Protein AF-A0A947ZBM8-F1 (afdb_monomer_lite)

pLDDT: mean 90.26, std 12.08, range [34.41, 98.56]

Secondary structure (DSSP, 8-state):
---------------TTSS-EEPPP-BT-TT--EEEE-SSSEEEEEEEEPB-SSSSB-B-SSSB-EEEEEEEEHHHHHTT-EEEEEEEETTS--EEEEEEEEES-PPTTEEEEEEEE-SSS--TTS-HHHHHH--EEEEEEEE-TTS-EEEE-SS-SSTTPPEEE-TTTTT-B---TTTT--S-------TTTTS-EEEEEE-TTS-EEEES--BTTSEEEEEE-GGGG-SS--EETTEE-EEEEEEEEEETTTEEEEEESEEEEEETTEEEEEEEE--EEEE--TT--EEEEEEEEEEGGGTSEEEEESGGGS-EEEEPBPPPSEEEEEEEEEESS---TTSSPEE-TTEEEE-HHHHHH-SEEEEEEEEE-TTTTSS--TTHHHH--EEEEEEETT-PPEEEEPEEEEEETTEEEEEE-GGGG-TT-TT---SS--EEEE-TTS-EEEEEEEEEEEEETTEEESSSTT--EEEEEEEETT-HHHHTT--

Radius of gyration: 32.15 Å; chains: 1; bounding box: 61×93×80 Å

Foldseek 3Di:
DDDDDDDDDPPDDPPLCQWDWDDDQDDPDPPAQEAEDQPPQKAWFKKDFDPPVPPHTPAPVAAGKMKTKMKGFVVQVVQVKFKWKWKAKPVDPIITIWHWAFDDDHDPRITMTMTMDHRNHHHPPDDPVRQQPIKMWMWMWIQGPVRHIYTYCQPPPDPNDTDIQHVVVVRMDHGDCPRVPPPLPLPQPPLQVLAWEKEWEQDLVRDIDIDTAAAAQHKYKYWYDPNNPVPAFDDDPQATFKFKKKWKAFPPVRDIDMDTQKDADDDVNHGHSHMDGHIDMDGHHHPGFKMWMKMKMHGNVNPPDIDIDAPVPHTDIDTYDYFFPDKDPKWWDLDLPDLQAPPPTDRQAQEEECEPCSLVRGSYTKIKIWTAHPPQQQDDDPCNCRHKQKKKWKDKPSDDTDMDGWDFRDHDRSITMTIDGVSVVQLPHFLHHRPDDWDWDQDPVRFIKIKIKMWMWMAINSQIGDSDRSGTGIYIYIDGPPDPRNVVNPD

Sequence (491 aa):
MFSFVFFTACGGESSTDKYPIMPAPVIGGYSGNDISDHDCSIVLLDVGRRTNGMGGYIDDGHSYIWFGTLDVAQTALSGGGTPKIAFHSGLAGEWYEASCLPVEGARSGFQRCEFELGGYLPGPGMSGTALSRSIVELIPFIHLSNGDRLFDHNRNGGDFDNYLLTLDNNWSIASEPLICSLVETNPAFDAEEARPAAVLNFNGDYTTTVSGNLVEGGTVEINYVLDRLATCRGTHNGYPAWDLRAFARFLPGGEVVEGSVRDFVSNMGTPTTESFAVPVSFNVPAGARTMEVWFWNSTLGGAECQDWDSNNGDNYAFPVMSGPGWMGNYFLNISRASSVPCADGSSLGDSFDYGTWARQRAIAGNVCFEVWQEGITDQGNPDLWQILDVRVWYRFNGEDFQDEYVDFVDYKGNNARYAFNIAALDPFRPYNCPEMETEEVTYVSGEVFETAQMEFLFTVNGVMAGPESGTWFTGTFEDYADNTFRDTSCP

Structure (mmCIF, N/CA/C/O backbone):
data_AF-A0A947ZBM8-F1
#
_entry.id   AF-A0A947ZBM8-F1
#
loop_
_atom_site.group_PDB
_atom_site.id
_atom_site.type_symbol
_atom_site.label_atom_id
_atom_site.label_alt_id
_atom_site.label_comp_id
_atom_site.label_asym_id
_atom_site.label_entity_id
_atom_site.label_seq_id
_atom_site.pdbx_PDB_ins_code
_atom_site.Cartn_x
_atom_site.Cartn_y
_atom_site.Cartn_z
_atom_site.occupancy
_atom_site.B_iso_or_equiv
_atom_site.auth_seq_id
_atom_site.auth_comp_id
_atom_site.auth_asym_id
_atom_site.auth_atom_id
_atom_site.pdbx_PDB_model_num
ATOM 1 N N . MET A 1 1 ? -16.286 61.387 46.019 1.00 41.34 1 MET A N 1
ATOM 2 C CA . MET A 1 1 ? -15.047 61.519 45.229 1.00 41.34 1 MET A CA 1
ATOM 3 C C . MET A 1 1 ? -15.126 60.451 44.145 1.00 41.34 1 MET A C 1
ATOM 5 O O . MET A 1 1 ? -14.823 59.302 44.417 1.00 41.34 1 MET A O 1
ATOM 9 N N . PHE A 1 2 ? -15.721 60.784 42.997 1.00 34.41 2 PHE A N 1
ATOM 10 C CA . PHE A 1 2 ? -15.876 59.861 41.867 1.00 34.41 2 PHE A CA 1
ATOM 11 C C . PHE A 1 2 ? -14.692 60.085 40.929 1.00 34.41 2 PHE A C 1
ATOM 13 O O . PHE A 1 2 ? -14.540 61.182 40.397 1.00 34.41 2 PHE A O 1
ATOM 20 N N . SER A 1 3 ? -13.835 59.075 40.792 1.00 37.19 3 SER A N 1
ATOM 21 C CA . SER A 1 3 ? -12.713 59.102 39.857 1.00 37.19 3 SER A CA 1
ATOM 22 C C . SER A 1 3 ? -13.233 58.702 38.479 1.00 37.19 3 SER A C 1
ATOM 24 O O . SER A 1 3 ? -13.621 57.554 38.272 1.00 37.19 3 SER A O 1
ATOM 26 N N . PHE A 1 4 ? -13.293 59.662 37.560 1.00 36.25 4 PHE A N 1
ATOM 27 C CA . PHE A 1 4 ? -13.530 59.412 36.141 1.00 36.25 4 PHE A CA 1
ATOM 28 C C . PHE A 1 4 ? -12.210 58.964 35.506 1.00 36.25 4 PHE A C 1
ATOM 30 O O . PHE A 1 4 ? -11.254 59.737 35.459 1.00 36.25 4 PHE A O 1
ATOM 37 N N . VAL A 1 5 ? -12.155 57.722 35.026 1.00 47.03 5 VAL A N 1
ATOM 38 C CA . VAL A 1 5 ? -11.068 57.238 34.167 1.00 47.03 5 VAL A CA 1
ATOM 39 C C . VAL A 1 5 ? -11.420 57.633 32.735 1.00 47.03 5 VAL A C 1
ATOM 41 O O . VAL A 1 5 ? -12.366 57.105 32.155 1.00 47.03 5 VAL A O 1
ATOM 44 N N . PHE A 1 6 ? -10.689 58.597 32.179 1.00 37.47 6 PHE A N 1
ATOM 45 C CA . PHE A 1 6 ? -10.736 58.901 30.752 1.00 37.47 6 PHE A CA 1
ATOM 46 C C . PHE A 1 6 ? -9.937 57.830 30.003 1.00 37.47 6 PHE A C 1
ATOM 48 O O . PHE A 1 6 ? -8.718 57.764 30.137 1.00 37.47 6 PHE A O 1
ATOM 55 N N . PHE A 1 7 ? -10.618 57.001 29.211 1.00 38.28 7 PHE A N 1
ATOM 56 C CA . PHE A 1 7 ? -9.971 56.229 28.154 1.00 38.28 7 PHE A CA 1
ATOM 57 C C . PHE A 1 7 ? -9.709 57.170 26.975 1.00 38.28 7 PHE A C 1
ATOM 59 O O . PHE A 1 7 ? -10.623 57.538 26.238 1.00 38.28 7 PHE A O 1
ATOM 66 N N . THR A 1 8 ? -8.460 57.594 26.814 1.00 39.47 8 THR A N 1
ATOM 67 C CA . THR A 1 8 ? -7.974 58.208 25.578 1.00 39.47 8 THR A CA 1
ATOM 68 C C . THR A 1 8 ? -7.837 57.106 24.532 1.00 39.47 8 THR A C 1
ATOM 70 O O . THR A 1 8 ? -6.921 56.290 24.598 1.00 39.47 8 THR A O 1
ATOM 73 N N . ALA A 1 9 ? -8.764 57.061 23.576 1.00 36.91 9 ALA A N 1
ATOM 74 C CA . ALA A 1 9 ? -8.599 56.281 22.358 1.00 36.91 9 ALA A CA 1
ATOM 75 C C . ALA A 1 9 ? -7.496 56.943 21.518 1.00 36.91 9 ALA A C 1
ATOM 77 O O . ALA A 1 9 ? -7.713 57.991 20.909 1.00 36.91 9 ALA A O 1
ATOM 78 N N . CYS A 1 10 ? -6.292 56.371 21.532 1.00 44.59 10 CYS A N 1
ATOM 79 C CA . CYS A 1 10 ? -5.265 56.717 20.559 1.00 44.59 10 CYS A CA 1
ATOM 80 C C . CYS A 1 10 ? -5.756 56.248 19.186 1.00 44.59 10 CYS A C 1
ATOM 82 O O . CYS A 1 10 ? -5.842 55.047 18.941 1.00 44.59 10 CYS A O 1
ATOM 84 N N . GLY A 1 11 ? -6.089 57.189 18.301 1.00 45.16 11 GLY A N 1
ATOM 85 C CA . GLY A 1 11 ? -6.179 56.912 16.872 1.00 45.16 11 GLY A CA 1
ATOM 86 C C . GLY A 1 11 ? -4.781 56.576 16.372 1.00 45.16 11 GLY A C 1
ATOM 87 O O . GLY A 1 11 ? -4.009 57.480 16.066 1.00 45.16 11 GLY A O 1
ATOM 88 N N . GLY A 1 12 ? -4.431 55.291 16.387 1.00 44.59 12 GLY A N 1
ATOM 89 C CA . GLY A 1 12 ? -3.258 54.799 15.681 1.00 44.59 12 GLY A CA 1
ATOM 90 C C . GLY A 1 12 ? -3.506 54.976 14.191 1.00 44.59 12 GLY A C 1
ATOM 91 O O . GLY A 1 12 ? -4.523 54.509 13.682 1.00 44.59 12 GLY A O 1
ATOM 92 N N . GLU A 1 13 ? -2.616 55.694 13.511 1.00 46.44 13 GLU A N 1
ATOM 93 C CA . GLU A 1 13 ? -2.546 55.660 12.053 1.00 46.44 13 GLU A CA 1
ATOM 94 C C . GLU A 1 13 ? -2.487 54.186 11.631 1.00 46.44 13 GLU A C 1
ATOM 96 O O . GLU A 1 13 ? -1.644 53.436 12.127 1.00 46.44 13 GLU A O 1
ATOM 101 N N . SER A 1 14 ? -3.415 53.745 10.775 1.00 49.88 14 SER A N 1
ATOM 102 C CA . SER A 1 14 ? -3.356 52.410 10.183 1.00 49.88 14 SER A CA 1
ATOM 103 C C . SER A 1 14 ? -2.142 52.385 9.258 1.00 49.88 14 SER A C 1
ATOM 105 O O . SER A 1 14 ? -2.228 52.808 8.103 1.00 49.88 14 SER A O 1
ATOM 107 N N . SER A 1 15 ? -0.978 51.987 9.776 1.00 50.62 15 SER A N 1
ATOM 108 C CA . SER A 1 15 ? 0.199 51.849 8.932 1.00 50.62 15 SER A CA 1
ATOM 109 C C . SER A 1 15 ? -0.062 50.701 7.960 1.00 50.62 15 SER A C 1
ATOM 111 O O . SER A 1 15 ? -0.281 49.556 8.348 1.00 50.62 15 SER A O 1
ATOM 113 N N . THR A 1 16 ? -0.034 51.017 6.671 1.00 55.56 16 THR A N 1
ATOM 114 C CA . THR A 1 16 ? -0.055 50.054 5.562 1.00 55.56 16 THR A CA 1
ATOM 115 C C . THR A 1 16 ? 1.174 49.130 5.558 1.00 55.56 16 THR A C 1
ATOM 117 O O . THR A 1 16 ? 1.259 48.216 4.746 1.00 55.56 16 THR A O 1
ATOM 120 N N . ASP A 1 17 ? 2.101 49.313 6.500 1.00 68.25 17 ASP A N 1
ATOM 121 C CA . ASP A 1 17 ? 3.366 48.582 6.626 1.00 68.25 17 ASP A CA 1
ATOM 122 C C . ASP A 1 17 ? 3.267 47.346 7.546 1.00 68.25 17 ASP A C 1
ATOM 124 O O . ASP A 1 17 ? 4.267 46.909 8.112 1.00 68.25 17 ASP A O 1
ATOM 128 N N . LYS A 1 18 ? 2.065 46.784 7.753 1.00 85.75 18 LYS A N 1
ATOM 129 C CA . LYS A 1 18 ? 1.869 45.613 8.637 1.00 85.75 18 LYS A CA 1
ATOM 130 C C . LYS A 1 18 ? 2.592 44.355 8.128 1.00 85.75 18 LYS A C 1
ATOM 132 O O . LYS A 1 18 ? 2.982 43.521 8.944 1.00 85.75 18 LYS A O 1
ATOM 137 N N . TYR A 1 19 ? 2.782 44.230 6.814 1.00 92.88 19 TYR A N 1
ATOM 138 C CA . TYR A 1 19 ? 3.334 43.037 6.173 1.00 92.88 19 TYR A CA 1
ATOM 139 C C . TYR A 1 19 ? 4.582 43.401 5.358 1.00 92.88 19 TYR A C 1
ATOM 141 O O . TYR A 1 19 ? 4.467 44.174 4.404 1.00 92.88 19 TYR A O 1
ATOM 149 N N . PRO A 1 20 ? 5.780 42.905 5.722 1.00 94.69 20 PRO A N 1
ATOM 150 C CA . PRO A 1 20 ? 6.985 43.184 4.956 1.00 94.69 20 PRO A CA 1
ATOM 151 C C . PRO A 1 20 ? 6.961 42.451 3.610 1.00 94.69 20 PRO A C 1
ATOM 153 O O . PRO A 1 20 ? 6.426 41.348 3.491 1.00 94.69 20 PRO A O 1
ATOM 156 N N . ILE A 1 21 ? 7.554 43.086 2.596 1.00 94.88 21 ILE A N 1
ATOM 157 C CA . ILE A 1 21 ? 7.744 42.494 1.268 1.00 94.88 21 ILE A CA 1
ATOM 158 C C . ILE A 1 21 ? 8.790 41.382 1.369 1.00 94.88 21 ILE A C 1
ATOM 160 O O . ILE A 1 21 ? 9.846 41.569 1.978 1.00 94.88 21 ILE A O 1
ATOM 164 N N . MET A 1 22 ? 8.524 40.259 0.711 1.00 94.06 22 MET A N 1
ATOM 165 C CA . MET A 1 22 ? 9.434 39.125 0.593 1.00 94.06 22 MET A CA 1
ATOM 166 C C . MET A 1 22 ? 9.697 38.776 -0.883 1.00 94.06 22 MET A C 1
ATOM 168 O O . MET A 1 22 ? 8.864 39.054 -1.750 1.00 94.06 22 MET A O 1
ATOM 172 N N . PRO A 1 23 ? 10.842 38.148 -1.208 1.00 92.69 23 PRO A N 1
ATOM 173 C CA . PRO A 1 23 ? 11.034 37.530 -2.514 1.00 92.69 23 PRO A CA 1
ATOM 174 C C . PRO A 1 23 ? 9.995 36.430 -2.748 1.00 92.69 23 PRO A C 1
ATOM 176 O O . PRO A 1 23 ? 9.663 35.689 -1.816 1.00 92.69 23 PRO A O 1
ATOM 179 N N . ALA A 1 24 ? 9.552 36.281 -3.999 1.00 89.94 24 ALA A N 1
ATOM 180 C CA . ALA A 1 24 ? 8.690 35.173 -4.403 1.00 89.94 24 ALA A CA 1
ATOM 181 C C . ALA A 1 24 ? 9.298 33.811 -3.996 1.00 89.94 24 ALA A C 1
ATOM 183 O O . ALA A 1 24 ? 10.527 33.706 -3.886 1.00 89.94 24 ALA A O 1
ATOM 184 N N . PRO A 1 25 ? 8.477 32.775 -3.763 1.00 87.62 25 PRO A N 1
ATOM 185 C CA . PRO A 1 25 ? 8.967 31.405 -3.630 1.00 87.62 25 PRO A CA 1
ATOM 186 C C . PRO A 1 25 ? 9.742 30.986 -4.893 1.00 87.62 25 PRO A C 1
ATOM 188 O O . PRO A 1 25 ? 9.265 31.179 -6.012 1.00 87.62 25 PRO A O 1
ATOM 191 N N . VAL A 1 26 ? 10.955 30.458 -4.729 1.00 86.75 26 VAL A N 1
ATOM 192 C CA . VAL A 1 26 ? 11.838 29.990 -5.811 1.00 86.75 26 VAL A CA 1
ATOM 193 C C . VAL A 1 26 ? 12.320 28.574 -5.496 1.00 86.75 26 VAL A C 1
ATOM 195 O O . VAL A 1 26 ? 13.497 28.341 -5.213 1.00 86.75 26 VAL A O 1
ATOM 198 N N . ILE A 1 27 ? 11.398 27.619 -5.554 1.00 80.56 27 ILE A N 1
ATOM 199 C CA . ILE A 1 27 ? 11.683 26.208 -5.275 1.00 80.56 27 ILE A CA 1
ATOM 200 C C . ILE A 1 27 ? 12.553 25.626 -6.401 1.00 80.56 27 ILE A C 1
ATOM 202 O O . ILE A 1 27 ? 12.300 25.845 -7.585 1.00 80.56 27 ILE A O 1
ATOM 206 N N . GLY A 1 28 ? 13.660 24.965 -6.047 1.00 69.38 28 GLY A N 1
ATOM 207 C CA . GLY A 1 28 ? 14.589 24.357 -7.016 1.00 69.38 28 GLY A CA 1
ATOM 208 C C . GLY A 1 28 ? 15.373 25.336 -7.913 1.00 69.38 28 GLY A C 1
ATOM 209 O O . GLY A 1 28 ? 16.000 24.918 -8.891 1.00 69.38 28 GLY A O 1
ATOM 210 N N . GLY A 1 29 ? 15.354 26.642 -7.623 1.00 70.81 29 GLY A N 1
ATOM 211 C CA . GLY A 1 29 ? 16.120 27.637 -8.377 1.00 70.81 29 GLY A CA 1
ATOM 212 C C . GLY A 1 29 ? 17.623 27.591 -8.083 1.00 70.81 29 GLY A C 1
ATOM 213 O O . GLY A 1 29 ? 18.046 27.360 -6.959 1.00 70.81 29 GLY A O 1
ATOM 214 N N . TYR A 1 30 ? 18.456 27.922 -9.077 1.00 57.69 30 TYR A N 1
ATOM 215 C CA . TYR A 1 30 ? 19.932 27.867 -8.988 1.00 57.69 30 TYR A CA 1
ATOM 216 C C . TYR A 1 30 ? 20.554 28.753 -7.882 1.00 57.69 30 TYR A C 1
ATOM 218 O O . TYR A 1 30 ? 21.746 28.652 -7.600 1.00 57.69 30 TYR A O 1
ATOM 226 N N . SER A 1 31 ? 19.775 29.664 -7.290 1.00 67.06 31 SER A N 1
ATOM 227 C CA . SER A 1 31 ? 20.218 30.612 -6.262 1.00 67.06 31 SER A CA 1
ATOM 228 C C . SER A 1 31 ? 19.389 30.584 -4.974 1.00 67.06 31 SER A C 1
ATOM 230 O O . SER A 1 31 ? 19.643 31.413 -4.104 1.00 67.06 31 SER A O 1
ATOM 232 N N . GLY A 1 32 ? 18.378 29.715 -4.874 1.00 67.12 32 GLY A N 1
ATOM 233 C CA . GLY A 1 32 ? 17.463 29.651 -3.734 1.00 67.12 32 GLY A CA 1
ATOM 234 C C . GLY A 1 32 ? 17.474 28.265 -3.103 1.00 67.12 32 GLY A C 1
ATOM 235 O O . GLY A 1 32 ? 17.440 27.268 -3.814 1.00 67.12 32 GLY A O 1
ATOM 236 N N . ASN A 1 33 ? 17.500 28.216 -1.774 1.00 85.56 33 ASN A N 1
ATOM 237 C CA . ASN A 1 33 ? 17.366 26.986 -0.994 1.00 85.56 33 ASN A CA 1
ATOM 238 C C . ASN A 1 33 ? 15.912 26.802 -0.523 1.00 85.56 33 ASN A C 1
ATOM 240 O O . ASN A 1 33 ? 15.664 26.393 0.609 1.00 85.56 33 ASN A O 1
ATOM 244 N N . ASP A 1 34 ? 14.944 27.190 -1.353 1.00 93.94 34 ASP A N 1
ATOM 245 C CA . ASP A 1 34 ? 13.541 26.946 -1.040 1.00 93.94 34 ASP A CA 1
ATOM 246 C C . ASP A 1 34 ? 13.214 25.483 -1.342 1.00 93.94 34 ASP A C 1
ATOM 248 O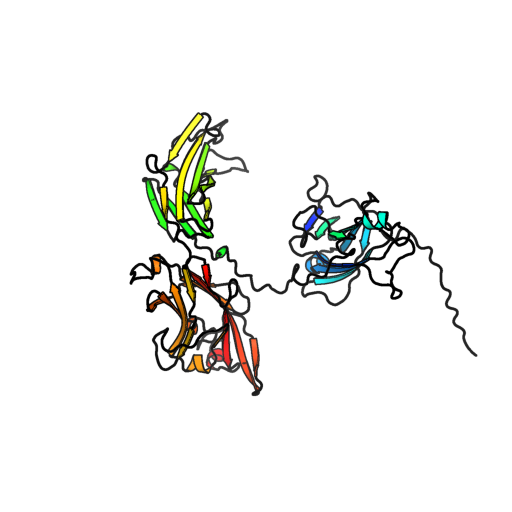 O . ASP A 1 34 ? 13.545 24.974 -2.418 1.00 93.94 34 ASP A O 1
ATOM 252 N N . ILE A 1 35 ? 12.569 24.822 -0.388 1.00 94.56 35 ILE A N 1
ATOM 253 C CA . ILE A 1 35 ? 12.267 23.390 -0.410 1.00 94.56 35 ILE A CA 1
ATOM 254 C C . ILE A 1 35 ? 10.758 23.208 -0.228 1.00 94.56 35 ILE A C 1
ATOM 256 O O . ILE A 1 35 ? 10.134 23.959 0.526 1.00 94.56 35 ILE A O 1
ATOM 260 N N . SER A 1 36 ? 10.185 22.208 -0.892 1.00 94.56 36 SER A N 1
ATOM 261 C CA . SER A 1 36 ? 8.802 21.777 -0.680 1.00 94.56 36 SER A CA 1
ATOM 262 C C . SER A 1 36 ? 8.718 20.773 0.469 1.00 94.56 36 SER A C 1
ATOM 264 O O . SER A 1 36 ? 9.464 19.798 0.510 1.00 94.56 36 SER A O 1
ATOM 266 N N . ASP A 1 37 ? 7.810 21.020 1.405 1.00 95.69 37 ASP A N 1
ATOM 267 C CA . ASP A 1 37 ? 7.461 20.136 2.510 1.00 95.69 37 ASP A CA 1
ATOM 268 C C . ASP A 1 37 ? 6.387 19.150 2.068 1.00 95.69 37 ASP A C 1
ATOM 270 O O . ASP A 1 37 ? 5.222 19.520 1.905 1.00 95.69 37 ASP A O 1
ATOM 274 N N . HIS A 1 38 ? 6.809 17.900 1.917 1.00 92.75 38 HIS A N 1
ATOM 275 C CA . HIS A 1 38 ? 5.936 16.730 1.787 1.00 92.75 38 HIS A CA 1
ATOM 276 C C . HIS A 1 38 ? 6.006 15.834 3.035 1.00 92.75 38 HIS A C 1
ATOM 278 O O . HIS A 1 38 ? 5.351 14.798 3.094 1.00 92.75 38 HIS A O 1
ATOM 284 N N . ASP A 1 39 ? 6.790 16.252 4.035 1.00 92.25 39 ASP A N 1
ATOM 285 C CA . ASP A 1 39 ? 7.075 15.511 5.266 1.00 92.25 39 ASP A CA 1
ATOM 286 C C . ASP A 1 39 ? 6.279 16.063 6.460 1.00 92.25 39 ASP A C 1
ATOM 288 O O . ASP A 1 39 ? 6.603 15.796 7.621 1.00 92.25 39 ASP A O 1
ATOM 292 N N . CYS A 1 40 ? 5.232 16.853 6.198 1.00 94.44 40 CYS A N 1
ATOM 293 C CA . CYS A 1 40 ? 4.334 17.378 7.220 1.00 94.44 40 CYS A CA 1
ATOM 294 C C . CYS A 1 40 ? 5.024 18.217 8.313 1.00 94.44 40 CYS A C 1
ATOM 296 O O . CYS A 1 40 ? 4.563 18.266 9.458 1.00 94.44 40 CYS A O 1
ATOM 298 N N . SER A 1 41 ? 6.111 18.916 7.981 1.00 95.56 41 SER A N 1
ATOM 299 C CA . SER A 1 41 ? 6.777 19.852 8.891 1.00 95.56 41 SER A CA 1
ATOM 300 C C . SER A 1 41 ? 5.935 21.105 9.157 1.00 95.56 41 SER A C 1
ATOM 302 O O . SER A 1 41 ? 5.986 21.663 10.259 1.00 95.56 41 SER A O 1
ATOM 304 N N . ILE A 1 42 ? 5.155 21.556 8.174 1.00 97.25 42 ILE A N 1
ATOM 305 C CA . ILE A 1 42 ? 4.203 22.664 8.278 1.00 97.25 42 ILE A CA 1
ATOM 306 C C . ILE A 1 42 ? 2.968 22.391 7.423 1.00 97.25 42 ILE A C 1
ATOM 308 O O . ILE A 1 42 ? 3.069 22.032 6.261 1.00 97.25 42 ILE A O 1
ATOM 312 N N . VAL A 1 43 ? 1.781 22.598 7.992 1.00 95.81 43 VAL A N 1
ATOM 313 C CA . VAL A 1 43 ? 0.530 22.175 7.358 1.00 95.81 43 VAL A CA 1
ATOM 314 C C . VAL A 1 43 ? -0.532 23.258 7.487 1.00 95.81 43 VAL A C 1
ATOM 316 O O . VAL A 1 43 ? -0.929 23.602 8.606 1.00 95.81 43 VAL A O 1
ATOM 319 N N . LEU A 1 44 ? -1.049 23.762 6.362 1.00 96.88 44 LEU A N 1
ATOM 320 C CA . LEU A 1 44 ? -2.253 24.591 6.356 1.00 96.88 44 LEU A CA 1
ATOM 321 C C . LEU A 1 44 ? -3.463 23.750 6.768 1.00 96.88 44 LEU A C 1
ATOM 323 O O . LEU A 1 44 ? -3.840 22.790 6.087 1.00 96.88 44 LEU A O 1
ATOM 327 N N . LEU A 1 45 ? -4.127 24.142 7.852 1.00 94.69 45 LEU A N 1
ATOM 328 C CA . LEU A 1 45 ? -5.371 23.502 8.262 1.00 94.69 45 LEU A CA 1
ATOM 329 C C . LEU A 1 45 ? -6.549 24.180 7.579 1.00 94.69 45 LEU A C 1
ATOM 331 O O . LEU A 1 45 ? -7.287 23.528 6.849 1.00 94.69 45 LEU A O 1
ATOM 335 N N . ASP A 1 46 ? -6.710 25.483 7.765 1.00 96.81 46 ASP A N 1
ATOM 336 C CA . ASP A 1 46 ? -7.807 26.239 7.174 1.00 96.81 46 ASP A CA 1
ATOM 337 C C . ASP A 1 46 ? -7.427 27.702 6.971 1.00 96.81 46 ASP A C 1
ATOM 339 O O . ASP A 1 46 ? -6.519 28.230 7.615 1.00 96.81 46 ASP A O 1
ATOM 343 N N . VAL A 1 47 ? -8.146 28.365 6.069 1.00 98.25 47 VAL A N 1
ATOM 344 C CA . VAL A 1 47 ? -8.120 29.821 5.936 1.00 98.25 47 VAL A CA 1
ATOM 345 C C . VAL A 1 47 ? -9.440 30.312 5.362 1.00 98.25 47 VAL A C 1
ATOM 347 O O . VAL A 1 47 ? -10.009 29.704 4.457 1.00 98.25 47 VAL A O 1
ATOM 350 N N . GLY A 1 48 ? -9.942 31.439 5.855 1.00 97.50 48 GLY A N 1
ATOM 351 C CA . GLY A 1 48 ? -11.163 32.046 5.344 1.00 97.50 48 GLY A CA 1
ATOM 352 C C . GLY A 1 48 ? -11.462 33.412 5.950 1.00 97.50 48 GLY A C 1
ATOM 353 O O . GLY A 1 48 ? -10.787 33.892 6.860 1.00 97.50 48 GLY A O 1
ATOM 354 N N . ARG A 1 49 ? -12.512 34.060 5.442 1.00 96.56 49 ARG A N 1
ATOM 355 C CA . ARG A 1 49 ? -13.001 35.336 5.986 1.00 96.56 49 ARG A CA 1
ATOM 356 C C . ARG A 1 49 ? -13.977 35.083 7.128 1.00 96.56 49 ARG A C 1
ATOM 358 O O . ARG A 1 49 ? -14.896 34.276 6.999 1.00 96.56 49 ARG A O 1
ATOM 365 N N . ARG A 1 50 ? -13.845 35.841 8.216 1.00 94.31 50 ARG A N 1
ATOM 366 C CA . ARG A 1 50 ? -14.806 35.826 9.331 1.00 94.31 50 ARG A CA 1
ATOM 367 C C . ARG A 1 50 ? -15.891 36.884 9.108 1.00 94.31 50 ARG A C 1
ATOM 369 O O . ARG A 1 50 ? -15.622 37.962 8.577 1.00 94.31 50 ARG A O 1
ATOM 376 N N . THR A 1 51 ? -17.132 36.579 9.490 1.00 93.38 51 THR A N 1
ATOM 377 C CA . THR A 1 51 ? -18.238 37.547 9.406 1.00 93.38 51 THR A CA 1
ATOM 378 C C . THR A 1 51 ? -18.093 38.642 10.465 1.00 93.38 51 THR A C 1
ATOM 380 O O . THR A 1 51 ? -17.664 38.376 11.584 1.00 93.38 51 THR A O 1
ATOM 383 N N . ASN A 1 52 ? -18.495 39.871 10.131 1.00 94.75 52 ASN A N 1
ATOM 384 C CA . ASN A 1 52 ? -18.564 40.985 11.083 1.00 94.75 52 ASN A CA 1
ATOM 385 C C . ASN A 1 52 ? -19.879 41.021 11.896 1.00 94.75 52 ASN A C 1
ATOM 387 O O . ASN A 1 52 ? -20.119 41.970 12.640 1.00 94.75 52 ASN A O 1
ATOM 391 N N . GLY A 1 53 ? -20.763 40.030 11.720 1.00 91.25 53 GLY A N 1
ATOM 392 C CA . GLY A 1 53 ? -22.059 39.948 12.406 1.00 91.25 53 GLY A CA 1
ATOM 393 C C . GLY A 1 53 ? -23.156 40.870 11.852 1.00 91.25 53 GLY A C 1
ATOM 394 O O . GLY A 1 53 ? -24.286 40.815 12.329 1.00 91.25 53 GLY A O 1
ATOM 395 N N . MET A 1 54 ? -22.866 41.684 10.831 1.00 92.56 54 MET A N 1
ATOM 396 C CA . MET A 1 54 ? -23.802 42.635 10.204 1.00 92.56 54 MET A CA 1
ATOM 397 C C . MET A 1 54 ? -24.081 42.310 8.726 1.00 92.56 54 MET A C 1
ATOM 399 O O . MET A 1 54 ? -24.455 43.186 7.949 1.00 92.56 54 MET A O 1
ATOM 403 N N . GLY A 1 55 ? -23.893 41.051 8.319 1.00 85.31 55 GLY A N 1
ATOM 404 C CA . GLY A 1 55 ? -24.093 40.615 6.932 1.00 85.31 55 GLY A CA 1
ATOM 405 C C . GLY A 1 55 ? -22.916 40.913 5.996 1.00 85.31 55 GLY A C 1
ATOM 406 O O . GLY A 1 55 ? -23.075 40.826 4.782 1.00 85.31 55 GLY A O 1
ATOM 407 N N . GLY A 1 56 ? -21.744 41.246 6.547 1.00 93.25 56 GLY A N 1
ATOM 408 C CA . GLY A 1 56 ? -20.486 41.376 5.814 1.00 93.25 56 GLY A CA 1
ATOM 409 C C . GLY A 1 56 ? -19.355 40.564 6.449 1.00 93.25 56 GLY A C 1
ATOM 410 O O . GLY A 1 56 ? -19.578 39.719 7.325 1.00 93.25 56 GLY A O 1
ATOM 411 N N . TYR A 1 57 ? -18.135 40.854 6.010 1.00 96.75 57 TYR A N 1
ATOM 412 C CA . TYR A 1 57 ? -16.895 40.278 6.531 1.00 96.75 57 TYR A CA 1
ATOM 413 C C . TYR A 1 57 ? -16.104 41.332 7.304 1.00 96.75 57 TYR A C 1
ATOM 415 O O . TYR A 1 57 ? -16.383 42.523 7.179 1.00 96.75 57 TYR A O 1
ATOM 423 N N . ILE A 1 58 ? -15.163 40.890 8.133 1.00 96.50 58 ILE A N 1
ATOM 424 C CA . ILE A 1 58 ? -14.205 41.787 8.788 1.00 96.50 58 ILE A CA 1
ATOM 425 C C . ILE A 1 58 ? -13.292 42.399 7.710 1.00 96.50 58 ILE A C 1
ATOM 427 O O . ILE A 1 58 ? -12.839 41.691 6.809 1.00 96.50 58 ILE A O 1
ATOM 431 N N . ASP A 1 59 ? -13.049 43.706 7.797 1.00 96.00 59 ASP A N 1
ATOM 432 C CA . ASP A 1 59 ? -12.199 44.482 6.891 1.00 96.00 59 ASP A CA 1
ATOM 433 C C . ASP A 1 59 ? -11.440 45.580 7.661 1.00 96.00 59 ASP A C 1
ATOM 435 O O . ASP A 1 59 ? -11.829 45.945 8.773 1.00 96.00 59 ASP A O 1
ATOM 439 N N . ASP A 1 60 ? -10.355 46.090 7.080 1.00 93.06 60 ASP A N 1
ATOM 440 C CA . ASP A 1 60 ? -9.555 47.205 7.618 1.00 93.06 60 ASP A CA 1
ATOM 441 C C . ASP A 1 60 ? -9.862 48.556 6.939 1.00 93.06 60 ASP A C 1
ATOM 443 O O . ASP A 1 60 ? -9.084 49.506 7.030 1.00 93.06 60 ASP A O 1
ATOM 447 N N . GLY A 1 61 ? -10.991 48.654 6.231 1.00 92.44 61 GLY A N 1
ATOM 448 C CA . GLY A 1 61 ? -11.354 49.792 5.386 1.00 92.44 61 GLY A CA 1
ATOM 449 C C . GLY A 1 61 ? -10.783 49.736 3.964 1.00 92.44 61 GLY A C 1
ATOM 450 O O . GLY A 1 61 ? -11.300 50.429 3.083 1.00 92.44 61 GLY A O 1
ATOM 451 N N . HIS A 1 62 ? -9.776 48.897 3.699 1.00 90.19 62 HIS A N 1
ATOM 452 C CA . HIS A 1 62 ? -9.135 48.766 2.386 1.00 90.19 62 HIS A CA 1
ATOM 453 C C . HIS A 1 62 ? -9.238 47.352 1.806 1.00 90.19 62 HIS A C 1
ATOM 455 O O . HIS A 1 62 ? -9.502 47.195 0.613 1.00 90.19 62 HIS A O 1
ATOM 461 N N . SER A 1 63 ? -9.083 46.338 2.648 1.00 94.31 63 SER A N 1
ATOM 462 C CA . SER A 1 63 ? -9.038 44.917 2.322 1.00 94.31 63 SER A CA 1
ATOM 463 C C . SER A 1 63 ? -9.915 44.120 3.286 1.00 94.31 63 SER A C 1
ATOM 465 O O . SER A 1 63 ? -10.134 44.531 4.427 1.00 94.31 63 SER A O 1
ATOM 467 N N . TYR A 1 64 ? -10.447 42.983 2.835 1.00 96.94 64 TYR A N 1
ATOM 468 C CA . TYR A 1 64 ? -11.013 42.012 3.769 1.00 96.94 64 TYR A CA 1
ATOM 469 C C . TYR A 1 64 ? -9.894 41.386 4.608 1.00 96.94 64 TYR A C 1
ATOM 471 O O . TYR A 1 64 ? -8.741 41.351 4.184 1.00 96.94 64 TYR A O 1
ATOM 479 N N . ILE A 1 65 ? -10.247 40.872 5.784 1.00 97.25 65 ILE A N 1
ATOM 480 C CA . ILE A 1 65 ? -9.312 40.153 6.648 1.00 97.25 65 ILE A CA 1
ATOM 481 C C . ILE A 1 65 ? -9.587 38.651 6.577 1.00 97.25 65 ILE A C 1
ATOM 483 O O . ILE A 1 65 ? -10.711 38.189 6.815 1.00 97.25 65 ILE A O 1
ATOM 487 N N . TRP A 1 66 ? -8.542 37.892 6.263 1.00 98.06 66 TRP A N 1
ATOM 488 C CA . TRP A 1 66 ? -8.533 36.437 6.297 1.00 98.06 66 TRP A CA 1
ATOM 489 C C . TRP A 1 66 ? -7.850 35.951 7.563 1.00 98.06 66 TRP A C 1
ATOM 491 O O . TRP A 1 66 ? -6.821 36.478 7.975 1.00 98.06 66 TRP A O 1
ATOM 501 N N . PHE A 1 67 ? -8.425 34.915 8.153 1.00 98.19 67 PHE A N 1
ATOM 502 C CA . PHE A 1 67 ? -7.887 34.221 9.309 1.00 98.19 67 PHE A CA 1
ATOM 503 C C . PHE A 1 67 ? -7.666 32.776 8.917 1.00 98.19 67 PHE A C 1
ATOM 505 O O . PHE A 1 67 ? -8.494 32.210 8.203 1.00 98.19 67 PHE A O 1
ATOM 512 N N . GLY A 1 68 ? -6.586 32.185 9.396 1.00 97.44 68 GLY A N 1
ATOM 513 C CA . GLY A 1 68 ? -6.334 30.773 9.188 1.00 97.44 68 GLY A CA 1
ATOM 514 C C . GLY A 1 68 ? -5.550 30.166 10.328 1.00 97.44 68 GLY A C 1
ATOM 515 O O . GLY A 1 68 ? -5.028 30.876 11.195 1.00 97.44 68 GLY A O 1
ATOM 516 N N . THR A 1 69 ? -5.494 28.842 10.314 1.00 97.31 69 THR A N 1
ATOM 517 C CA . THR A 1 69 ? -4.742 28.056 11.283 1.00 97.31 69 THR A CA 1
ATOM 518 C C . THR A 1 69 ? -3.794 27.108 10.568 1.00 97.31 69 THR A C 1
ATOM 520 O O . THR A 1 69 ? -4.060 26.638 9.457 1.00 97.31 69 THR A O 1
ATOM 523 N N . LEU A 1 70 ? -2.653 26.860 11.197 1.00 96.88 70 LEU A N 1
ATOM 524 C CA . LEU A 1 70 ? -1.659 25.917 10.714 1.00 96.88 70 LEU A CA 1
ATOM 525 C C . LEU A 1 70 ? -1.071 25.132 11.883 1.00 96.88 70 LEU A C 1
ATOM 527 O O . LEU A 1 70 ? -1.027 25.629 13.012 1.00 96.88 70 LEU A O 1
ATOM 531 N N . ASP A 1 71 ? -0.619 23.918 11.598 1.00 95.81 71 ASP A N 1
ATOM 532 C CA . ASP A 1 71 ? 0.145 23.094 12.530 1.00 95.81 71 ASP A CA 1
ATOM 533 C C . ASP A 1 71 ? 1.603 23.021 12.051 1.00 95.81 71 ASP A C 1
ATOM 535 O O . ASP A 1 71 ? 1.864 22.830 10.865 1.00 95.81 71 ASP A O 1
ATOM 539 N N . VAL A 1 72 ? 2.552 23.176 12.978 1.00 96.50 72 VAL A N 1
ATOM 540 C CA . VAL A 1 72 ? 4.002 23.098 12.717 1.00 96.50 72 VAL A CA 1
ATOM 541 C C . VAL A 1 72 ? 4.626 22.034 13.596 1.00 96.50 72 VAL A C 1
ATOM 543 O O . VAL A 1 72 ? 4.384 22.028 14.806 1.00 96.50 72 VAL A O 1
ATOM 546 N N . ALA A 1 73 ? 5.419 21.140 13.017 1.00 95.56 73 ALA A N 1
ATOM 547 C CA . ALA A 1 73 ? 6.091 20.091 13.766 1.00 95.56 73 ALA A CA 1
ATOM 548 C C . ALA A 1 73 ? 6.995 20.702 14.855 1.00 95.56 73 ALA A C 1
ATOM 550 O O . ALA A 1 73 ? 7.773 21.630 14.607 1.00 95.56 73 ALA A O 1
ATOM 551 N N . GLN A 1 74 ? 6.924 20.177 16.082 1.00 95.19 74 GLN A N 1
ATOM 552 C CA . GLN A 1 74 ? 7.759 20.652 17.194 1.00 95.19 74 GLN A CA 1
ATOM 553 C C . GLN A 1 74 ? 9.256 20.443 16.921 1.00 95.19 74 GLN A C 1
ATOM 555 O O . GLN A 1 74 ? 10.091 21.207 17.411 1.00 95.19 74 GLN A O 1
ATOM 560 N N . THR A 1 75 ? 9.614 19.456 16.098 1.00 93.38 75 THR A N 1
ATOM 561 C CA . THR A 1 75 ? 10.984 19.231 15.616 1.00 93.38 75 THR A CA 1
ATOM 562 C C . THR A 1 75 ? 11.487 20.415 14.786 1.00 93.38 75 THR A C 1
ATOM 564 O O . THR A 1 75 ? 12.572 20.928 15.055 1.00 93.38 75 THR A O 1
ATOM 567 N N . ALA A 1 76 ? 10.675 20.941 13.866 1.00 94.88 76 ALA A N 1
ATOM 568 C CA . ALA A 1 76 ? 11.038 22.113 13.072 1.00 94.88 76 ALA A CA 1
ATOM 569 C C . ALA A 1 76 ? 11.196 23.373 13.944 1.00 94.88 76 ALA A C 1
ATOM 571 O O . ALA A 1 76 ? 12.155 24.131 13.786 1.00 94.88 76 ALA A O 1
ATOM 572 N N . LEU A 1 77 ? 10.307 23.567 14.925 1.00 96.69 77 LEU A N 1
ATOM 573 C CA . LEU A 1 77 ? 10.396 24.688 15.870 1.00 96.69 77 LEU A CA 1
ATOM 574 C C . LEU A 1 77 ? 11.615 24.592 16.794 1.00 96.69 77 LEU A C 1
ATOM 576 O O . LEU A 1 77 ? 12.310 25.584 17.015 1.00 96.69 77 LEU A O 1
ATOM 580 N N . SER A 1 78 ? 11.912 23.403 17.319 1.00 94.81 78 SER A N 1
ATOM 581 C CA . SER A 1 78 ? 13.082 23.189 18.182 1.00 94.81 78 SER A CA 1
ATOM 582 C C . SER A 1 78 ? 14.411 23.339 17.428 1.00 94.81 78 SER A C 1
ATOM 584 O O . SER A 1 78 ? 15.405 23.741 18.031 1.00 94.81 78 SER A O 1
ATOM 586 N N . GLY A 1 79 ? 14.414 23.145 16.103 1.00 93.94 79 GLY A N 1
ATOM 587 C CA . GLY A 1 79 ? 15.512 23.513 15.197 1.00 93.94 79 GLY A CA 1
ATOM 588 C C . GLY A 1 79 ? 15.674 25.022 14.935 1.00 93.94 79 GLY A C 1
ATOM 589 O O . GLY A 1 79 ? 16.537 25.425 14.149 1.00 93.94 79 GLY A O 1
ATOM 590 N N . GLY A 1 80 ? 14.861 25.869 15.578 1.00 97.00 80 GLY A N 1
ATOM 591 C CA . GLY A 1 80 ? 14.850 27.322 15.392 1.00 97.00 80 GLY A CA 1
ATOM 592 C C . GLY A 1 80 ? 13.970 27.800 14.235 1.00 97.00 80 GLY A C 1
ATOM 593 O O . GLY A 1 80 ? 14.060 28.967 13.852 1.00 97.00 80 GLY A O 1
ATOM 594 N N . GLY A 1 81 ? 13.136 26.919 13.675 1.00 97.31 81 GLY A N 1
ATOM 595 C CA . GLY A 1 81 ? 12.190 27.255 12.620 1.00 97.31 81 GLY A CA 1
ATOM 596 C C . GLY A 1 81 ? 11.150 28.278 13.078 1.00 97.31 81 GLY A C 1
ATOM 597 O O . GLY A 1 81 ? 10.625 28.191 14.187 1.00 97.31 81 GLY A O 1
ATOM 598 N N . THR A 1 82 ? 10.829 29.252 12.224 1.00 98.00 82 THR A N 1
ATOM 599 C CA . THR A 1 82 ? 9.771 30.241 12.488 1.00 98.00 82 THR A CA 1
ATOM 600 C C . THR A 1 82 ? 8.679 30.155 11.419 1.00 98.00 82 THR A C 1
ATOM 602 O O . THR A 1 82 ? 8.965 30.477 10.265 1.00 98.00 82 THR A O 1
ATOM 605 N N . PRO A 1 83 ? 7.436 29.769 11.766 1.00 98.19 83 PRO A N 1
ATOM 606 C CA . PRO A 1 83 ? 6.357 29.633 10.795 1.00 98.19 83 PRO A CA 1
ATOM 607 C C . PRO A 1 83 ? 5.819 30.991 10.338 1.00 98.19 83 PRO A C 1
ATOM 609 O O . PRO A 1 83 ? 5.609 31.911 11.140 1.00 98.19 83 PRO A O 1
ATOM 612 N N . LYS A 1 84 ? 5.582 31.098 9.034 1.00 98.38 84 LYS A N 1
ATOM 613 C CA . LYS A 1 84 ? 5.129 32.289 8.315 1.00 98.38 84 LYS A CA 1
ATOM 614 C C . LYS A 1 84 ? 4.151 31.893 7.210 1.00 98.38 84 LYS A C 1
ATOM 616 O O . LYS A 1 84 ? 4.025 30.722 6.865 1.00 98.38 84 LYS A O 1
ATOM 621 N N . ILE A 1 85 ? 3.446 32.881 6.669 1.00 98.19 85 ILE A N 1
ATOM 622 C CA . ILE A 1 85 ? 2.579 32.716 5.500 1.00 98.19 85 ILE A CA 1
ATOM 623 C C . ILE A 1 85 ? 3.019 33.727 4.456 1.00 98.19 85 ILE A C 1
ATOM 625 O O . ILE A 1 85 ? 3.000 34.926 4.729 1.00 98.19 85 ILE A O 1
ATOM 629 N N . ALA A 1 86 ? 3.405 33.245 3.279 1.00 97.50 86 ALA A N 1
ATOM 630 C CA . ALA A 1 86 ? 3.628 34.079 2.111 1.00 97.50 86 ALA A CA 1
ATOM 631 C C . ALA A 1 86 ? 2.284 34.284 1.414 1.00 97.50 86 ALA A C 1
ATOM 633 O O . ALA A 1 86 ? 1.529 33.325 1.263 1.00 97.50 86 ALA A O 1
ATOM 634 N N . PHE A 1 87 ? 1.967 35.505 0.993 1.00 97.31 87 PHE A N 1
ATOM 635 C CA . PHE A 1 87 ? 0.746 35.774 0.240 1.00 97.31 87 PHE A CA 1
ATOM 636 C C . PHE A 1 87 ? 0.921 36.908 -0.766 1.00 97.31 87 PHE A C 1
ATOM 638 O O . PHE A 1 87 ? 1.706 37.835 -0.559 1.00 97.31 87 PHE A O 1
ATOM 645 N N . HIS A 1 88 ? 0.143 36.859 -1.844 1.00 95.25 88 HIS A N 1
ATOM 646 C CA . HIS A 1 88 ? -0.055 37.988 -2.750 1.00 95.25 88 HIS A CA 1
ATOM 647 C C . HIS A 1 88 ? -1.446 37.946 -3.378 1.00 95.25 88 HIS A C 1
ATOM 649 O O . HIS A 1 88 ? -2.145 36.934 -3.378 1.00 95.25 88 HIS A O 1
ATOM 655 N N . SER A 1 89 ? -1.862 39.084 -3.914 1.00 91.44 89 SER A N 1
ATOM 656 C CA . SER A 1 89 ? -3.025 39.181 -4.789 1.00 91.44 89 SER A CA 1
ATOM 657 C C . SER A 1 89 ? -2.484 39.275 -6.203 1.00 91.44 89 SER A C 1
ATOM 659 O O . SER A 1 89 ? -1.661 40.151 -6.436 1.00 91.44 89 SER A O 1
ATOM 661 N N . GLY A 1 90 ? -2.965 38.478 -7.163 1.00 74.50 90 GLY A N 1
ATOM 662 C CA . GLY A 1 90 ? -2.429 38.441 -8.540 1.00 74.50 90 GLY A CA 1
ATOM 663 C C . GLY A 1 90 ? -2.437 39.779 -9.314 1.00 74.50 90 GLY A C 1
ATOM 664 O O . GLY A 1 90 ? -2.026 39.839 -10.470 1.00 74.50 90 GLY A O 1
ATOM 665 N N . LEU A 1 91 ? -2.921 40.865 -8.698 1.00 66.19 91 LEU A N 1
ATOM 666 C CA . LEU A 1 91 ? -2.828 42.252 -9.165 1.00 66.19 91 LEU A CA 1
ATOM 667 C C . LEU A 1 91 ? -1.561 42.991 -8.685 1.00 66.19 91 LEU A C 1
ATOM 669 O O . LEU A 1 91 ? -1.140 43.948 -9.334 1.00 66.19 91 LEU A O 1
ATOM 673 N N . ALA A 1 92 ? -0.982 42.587 -7.556 1.00 64.75 92 ALA A N 1
ATOM 674 C CA . ALA A 1 92 ? 0.230 43.129 -6.960 1.00 64.75 92 ALA A CA 1
ATOM 675 C C . ALA A 1 92 ? 1.353 42.110 -7.182 1.00 64.75 92 ALA A C 1
ATOM 677 O O . ALA A 1 92 ? 1.334 41.034 -6.607 1.00 64.75 92 ALA A O 1
ATOM 678 N N . GLY A 1 93 ? 2.332 42.421 -8.034 1.00 79.12 93 GLY A N 1
ATOM 679 C CA . GLY A 1 93 ? 3.443 41.502 -8.332 1.00 79.12 93 GLY A CA 1
ATOM 680 C C . GLY A 1 93 ? 4.428 41.279 -7.173 1.00 79.12 93 GLY A C 1
ATOM 681 O O . GLY A 1 93 ? 5.512 40.749 -7.403 1.00 79.12 93 GLY A O 1
ATOM 682 N N . GLU A 1 94 ? 4.093 41.730 -5.964 1.00 94.44 94 GLU A N 1
ATOM 683 C CA . GLU A 1 94 ? 4.910 41.633 -4.757 1.00 94.44 94 GLU A CA 1
ATOM 684 C C . GLU A 1 94 ? 4.317 40.588 -3.812 1.00 94.44 94 GLU A C 1
ATOM 686 O O . GLU A 1 94 ? 3.104 40.530 -3.619 1.00 94.44 94 GLU A O 1
ATOM 691 N N . TRP A 1 95 ? 5.192 39.793 -3.199 1.00 95.56 95 TRP A N 1
ATOM 692 C CA . TRP A 1 95 ? 4.829 38.871 -2.131 1.00 95.56 95 TRP A CA 1
ATOM 693 C C . TRP A 1 95 ? 5.025 39.538 -0.777 1.00 95.56 95 TRP A C 1
ATOM 695 O O . TRP A 1 95 ? 5.997 40.265 -0.570 1.00 95.56 95 TRP A O 1
ATOM 705 N N . TYR A 1 96 ? 4.129 39.246 0.156 1.00 96.50 96 TYR A N 1
ATOM 706 C CA . TYR A 1 96 ? 4.179 39.726 1.531 1.00 96.50 96 TYR A CA 1
ATOM 707 C C . TYR A 1 96 ? 4.221 38.539 2.491 1.00 96.50 96 TYR A C 1
ATOM 709 O O . TYR A 1 96 ? 3.668 37.481 2.190 1.00 96.50 96 TYR A O 1
ATOM 717 N N . GLU A 1 97 ? 4.844 38.712 3.656 1.00 96.88 97 GLU A N 1
ATOM 718 C CA . GLU A 1 97 ? 4.830 37.694 4.712 1.00 96.88 97 GLU A CA 1
ATOM 719 C C . GLU A 1 97 ? 3.980 38.113 5.917 1.00 96.88 97 GLU A C 1
ATOM 721 O O . GLU A 1 97 ? 4.039 39.245 6.400 1.00 96.88 97 GLU A O 1
ATOM 726 N N . ALA A 1 98 ? 3.202 37.169 6.445 1.00 97.38 98 ALA A N 1
ATOM 727 C CA . ALA A 1 98 ? 2.488 37.293 7.707 1.00 97.38 98 ALA A CA 1
ATOM 728 C C . ALA A 1 98 ? 3.103 36.374 8.768 1.00 97.38 98 ALA A C 1
ATOM 730 O O . ALA A 1 98 ? 3.527 35.250 8.491 1.00 97.38 98 ALA A O 1
ATOM 731 N N . SER A 1 99 ? 3.141 36.857 10.012 1.00 96.75 99 SER A N 1
ATOM 732 C CA . SER A 1 99 ? 3.566 36.043 11.152 1.00 96.75 99 SER A CA 1
ATOM 733 C C . SER A 1 99 ? 2.415 35.186 11.666 1.00 96.75 99 SER A C 1
ATOM 735 O O . SER A 1 99 ? 1.272 35.639 11.691 1.00 96.75 99 SER A O 1
ATOM 737 N N . CYS A 1 100 ? 2.744 33.985 12.131 1.00 96.06 100 CYS A N 1
ATOM 738 C CA . CYS A 1 100 ? 1.811 33.099 12.810 1.00 96.06 100 CYS A CA 1
ATOM 739 C C . CYS A 1 100 ? 2.029 33.159 14.331 1.00 96.06 100 CYS A C 1
ATOM 741 O O . CYS A 1 100 ? 3.173 33.177 14.792 1.00 96.06 100 CYS A O 1
ATOM 743 N N . LEU A 1 101 ? 0.951 33.222 15.115 1.00 97.12 101 LEU A N 1
ATOM 744 C CA . LEU A 1 101 ? 0.981 33.331 16.577 1.00 97.12 101 LEU A CA 1
ATOM 745 C C . LEU A 1 101 ? 0.524 32.023 17.237 1.00 97.12 101 LEU A C 1
ATOM 747 O O . LEU A 1 101 ? -0.579 31.568 16.933 1.00 97.12 101 LEU A O 1
ATOM 751 N N . PRO A 1 102 ? 1.325 31.414 18.132 1.00 97.50 102 PRO A N 1
ATOM 752 C CA . PRO A 1 102 ? 0.972 30.152 18.779 1.00 97.50 102 PRO A CA 1
ATOM 753 C C . PRO A 1 102 ? -0.374 30.205 19.508 1.00 97.50 102 PRO A C 1
ATOM 755 O O . PRO A 1 102 ? -0.647 31.154 20.245 1.00 97.50 102 PRO A O 1
ATOM 758 N N . VAL A 1 103 ? -1.177 29.155 19.345 1.00 97.88 103 VAL A N 1
ATOM 759 C CA . VAL A 1 103 ? -2.438 28.933 20.064 1.00 97.88 103 VAL A CA 1
ATOM 760 C C . VAL A 1 103 ? -2.527 27.488 20.563 1.00 97.88 103 VAL A C 1
ATOM 762 O O . VAL A 1 103 ? -1.752 26.621 20.155 1.00 97.88 103 VAL A O 1
ATOM 765 N N . GLU A 1 104 ? -3.463 27.219 21.469 1.00 95.62 104 GLU A N 1
ATOM 766 C CA . GLU A 1 104 ? -3.736 25.863 21.956 1.00 95.62 104 GLU A CA 1
ATOM 767 C C . GLU A 1 104 ? -4.486 25.008 20.915 1.00 95.62 104 GLU A C 1
ATOM 769 O O . GLU A 1 104 ? -5.015 25.511 19.923 1.00 95.62 104 GLU A O 1
ATOM 774 N N . GLY A 1 105 ? -4.558 23.695 21.162 1.00 90.00 105 GLY A N 1
ATOM 775 C CA . GLY A 1 105 ? -5.338 22.757 20.344 1.00 90.00 105 GLY A CA 1
ATOM 776 C C . GLY A 1 105 ? -4.573 22.103 19.191 1.00 90.00 105 GLY A C 1
ATOM 777 O O . GLY A 1 105 ? -5.203 21.599 18.264 1.00 90.00 105 GLY A O 1
ATOM 778 N N . ALA A 1 106 ? -3.239 22.116 19.232 1.00 90.62 106 ALA A N 1
ATOM 779 C CA . ALA A 1 106 ? -2.399 21.394 18.278 1.00 90.62 106 ALA A CA 1
ATOM 780 C C . ALA A 1 106 ? -2.552 19.871 18.404 1.00 90.62 106 ALA A C 1
ATOM 782 O O . ALA A 1 106 ? -2.849 19.354 19.483 1.00 90.62 106 ALA A O 1
ATOM 783 N N . ARG A 1 107 ? -2.287 19.154 17.308 1.00 86.56 107 ARG A N 1
ATOM 784 C CA . ARG A 1 107 ? -2.106 17.694 17.320 1.00 86.56 107 ARG A CA 1
ATOM 785 C C . ARG A 1 107 ? -0.844 17.311 18.110 1.00 86.56 107 ARG A C 1
ATOM 787 O O . ARG A 1 107 ? 0.058 18.135 18.271 1.00 86.56 107 ARG A O 1
ATOM 794 N N . SER A 1 108 ? -0.768 16.064 18.588 1.00 84.94 108 SER A N 1
ATOM 795 C CA . SER A 1 108 ? 0.454 15.548 19.228 1.00 84.94 108 SER A CA 1
ATOM 796 C C . SER A 1 108 ? 1.649 15.709 18.283 1.00 84.94 108 SER A C 1
ATOM 798 O O . SER A 1 108 ? 1.515 15.495 17.082 1.00 84.94 108 SER A O 1
ATOM 800 N N . GLY A 1 109 ? 2.792 16.155 18.805 1.00 87.38 109 GLY A N 1
ATOM 801 C CA . GLY A 1 109 ? 3.985 16.446 17.999 1.00 87.38 109 GLY A CA 1
ATOM 802 C C . GLY A 1 109 ? 3.967 17.783 17.244 1.00 87.38 109 GLY A C 1
ATOM 803 O O . GLY A 1 109 ? 4.992 18.160 16.677 1.00 87.38 109 GLY A O 1
ATOM 804 N N . PHE A 1 110 ? 2.871 18.550 17.288 1.00 94.44 110 PHE A N 1
ATOM 805 C CA . PHE A 1 110 ? 2.754 19.857 16.634 1.00 94.44 110 PHE A CA 1
ATOM 806 C C . PHE A 1 110 ? 2.588 21.015 17.626 1.00 94.44 110 PHE A C 1
ATOM 808 O O . PHE A 1 110 ? 2.256 20.843 18.800 1.00 94.44 110 PHE A O 1
ATOM 815 N N . GLN A 1 111 ? 2.803 22.227 17.122 1.00 96.75 111 GLN A N 1
ATOM 816 C CA . GLN A 1 111 ? 2.336 23.486 17.688 1.00 96.75 111 GLN A CA 1
ATOM 817 C C . GLN A 1 111 ? 1.386 24.132 16.683 1.00 96.75 111 GLN A C 1
ATOM 819 O O . GLN A 1 111 ? 1.752 24.360 15.530 1.00 96.75 111 GLN A O 1
ATOM 824 N N . ARG A 1 112 ? 0.184 24.479 17.141 1.00 96.88 112 ARG A N 1
ATOM 825 C CA . ARG A 1 112 ? -0.791 25.217 16.347 1.00 96.88 112 ARG A CA 1
ATOM 826 C C . ARG A 1 112 ? -0.496 26.697 16.423 1.00 96.88 112 ARG A C 1
ATOM 828 O O . ARG A 1 112 ? -0.139 27.200 17.491 1.00 96.88 112 ARG A O 1
ATOM 835 N N . CYS A 1 113 ? -0.684 27.410 15.330 1.00 97.69 113 CYS A N 1
ATOM 836 C CA . CYS A 1 113 ? -0.712 28.860 15.366 1.00 97.69 113 CYS A CA 1
ATOM 837 C C . CYS A 1 113 ? -1.812 29.420 14.460 1.00 97.69 113 CYS A C 1
ATOM 839 O O . CYS A 1 113 ? -2.259 28.771 13.512 1.00 97.69 113 CYS A O 1
ATOM 841 N N . GLU A 1 114 ? -2.276 30.620 14.795 1.00 98.19 114 GLU A N 1
ATOM 842 C CA . GLU A 1 114 ? -3.213 31.393 13.985 1.00 98.19 114 GLU A CA 1
ATOM 843 C C . GLU A 1 114 ? -2.476 32.508 13.251 1.00 98.19 114 GLU A C 1
ATOM 845 O O . GLU A 1 114 ? -1.511 33.086 13.759 1.00 98.19 114 GLU A O 1
ATOM 850 N N . PHE A 1 115 ? -2.966 32.856 12.070 1.00 98.19 115 PHE A N 1
ATOM 851 C CA . PHE A 1 115 ? -2.467 33.992 11.311 1.00 98.19 115 PHE A CA 1
ATOM 852 C C . PHE A 1 115 ? -3.609 34.858 10.789 1.00 98.19 115 PHE A C 1
ATOM 854 O O . PHE A 1 115 ? -4.762 34.433 10.684 1.00 98.19 115 PHE A O 1
ATOM 861 N N . GLU A 1 116 ? -3.255 36.093 10.449 1.00 97.94 116 GLU A N 1
ATOM 862 C CA . GLU A 1 116 ? -4.163 37.091 9.904 1.00 97.94 116 GLU A CA 1
ATOM 863 C C . GLU A 1 116 ? -3.548 37.710 8.647 1.00 97.94 116 GLU A C 1
ATOM 865 O O . GLU A 1 116 ? -2.457 38.289 8.705 1.00 97.94 116 GLU A O 1
ATOM 870 N N . LEU A 1 117 ? -4.266 37.636 7.527 1.00 97.25 117 LEU A N 1
ATOM 871 C CA . LEU A 1 117 ? -3.898 38.279 6.268 1.00 97.25 117 LEU A CA 1
ATOM 872 C C . LEU A 1 117 ? -4.849 39.445 5.992 1.00 97.25 117 LEU A C 1
ATOM 874 O O . LEU A 1 117 ? -6.068 39.310 6.087 1.00 97.25 117 LEU A O 1
ATOM 878 N N . GLY A 1 118 ? -4.279 40.576 5.617 1.00 94.25 118 GLY A N 1
ATOM 879 C CA . GLY A 1 118 ? -4.958 41.819 5.279 1.00 94.25 118 GLY A CA 1
ATOM 880 C C . GLY A 1 118 ? -3.948 42.736 4.601 1.00 94.25 118 GLY A C 1
ATOM 881 O O . GLY A 1 118 ? -2.794 42.349 4.440 1.00 94.25 118 GLY A O 1
ATOM 882 N N . GLY A 1 119 ? -4.351 43.940 4.207 1.00 87.75 119 GLY A N 1
ATOM 883 C CA . GLY A 1 119 ? -3.525 44.828 3.389 1.00 87.75 119 GLY A CA 1
ATOM 884 C C . GLY A 1 119 ? -3.195 44.219 2.018 1.00 87.75 119 GLY A C 1
ATOM 885 O O . GLY A 1 119 ? -2.968 43.025 1.878 1.00 87.75 119 GLY A O 1
ATOM 886 N N . TYR A 1 120 ? -3.201 45.016 0.950 1.00 89.69 120 TYR A N 1
ATOM 887 C CA . TYR A 1 120 ? -2.847 44.545 -0.410 1.00 89.69 120 TYR A CA 1
ATOM 888 C C . TYR A 1 120 ? -3.730 43.408 -0.988 1.00 89.69 120 TYR A C 1
ATOM 890 O O . TYR A 1 120 ? -3.535 42.979 -2.126 1.00 89.69 120 TYR A O 1
ATOM 898 N N . LEU A 1 121 ? -4.745 42.960 -0.245 1.00 94.25 121 LEU A N 1
ATOM 899 C CA . LEU A 1 121 ? -5.712 41.937 -0.623 1.00 94.25 121 LEU A CA 1
ATOM 900 C C . LEU A 1 121 ? -7.039 42.555 -1.096 1.00 94.25 121 LEU A C 1
ATOM 902 O O . LEU A 1 121 ? -7.312 43.730 -0.830 1.00 94.25 121 LEU A O 1
ATOM 906 N N . PRO A 1 122 ? -7.900 41.784 -1.791 1.00 95.31 122 PRO A N 1
ATOM 907 C CA . PRO A 1 122 ? -9.210 42.264 -2.208 1.00 95.31 122 PRO A CA 1
ATOM 908 C C . PRO A 1 122 ? -10.061 42.771 -1.039 1.00 95.31 122 PRO A C 1
ATOM 910 O O . PRO A 1 122 ? -10.043 42.208 0.054 1.00 95.31 122 PRO A O 1
ATOM 913 N N . GLY A 1 123 ? -10.847 43.820 -1.278 1.00 94.38 123 GLY A N 1
ATOM 914 C CA . GLY A 1 123 ? -11.591 44.503 -0.222 1.00 94.38 123 GLY A CA 1
ATOM 915 C C . GLY A 1 123 ? -12.939 45.075 -0.645 1.00 94.38 123 GLY A C 1
ATOM 916 O O . GLY A 1 123 ? -13.300 45.029 -1.826 1.00 94.38 123 GLY A O 1
ATOM 917 N N . PRO A 1 124 ? -13.685 45.660 0.309 1.00 92.75 124 PRO A N 1
ATOM 918 C CA . PRO A 1 124 ? -15.044 46.156 0.085 1.00 92.75 124 PRO A CA 1
ATOM 919 C C . PRO A 1 124 ? -15.132 47.321 -0.914 1.00 92.75 124 PRO A C 1
ATOM 921 O O . PRO A 1 124 ? -16.199 47.570 -1.470 1.00 92.75 124 PRO A O 1
ATOM 924 N N . GLY A 1 125 ? -14.026 48.028 -1.175 1.00 91.38 125 GLY A N 1
ATOM 925 C CA . GLY A 1 125 ? -13.961 49.104 -2.172 1.00 91.38 125 GLY A CA 1
ATOM 926 C C . GLY A 1 125 ? -13.888 48.627 -3.630 1.00 91.38 125 GLY A C 1
ATOM 927 O O . GLY A 1 125 ? -13.980 49.445 -4.547 1.00 91.38 125 GLY A O 1
ATOM 928 N N . MET A 1 126 ? -13.713 47.325 -3.874 1.00 92.44 126 MET A N 1
ATOM 929 C CA . MET A 1 126 ? -13.623 46.775 -5.226 1.00 92.44 126 MET A CA 1
ATOM 930 C C . MET A 1 126 ? -15.004 46.609 -5.867 1.00 92.44 126 MET A C 1
ATOM 932 O O . MET A 1 126 ? -15.980 46.230 -5.225 1.00 92.44 126 MET A O 1
ATOM 936 N N . SER A 1 127 ? -15.087 46.835 -7.183 1.00 94.62 127 SER A N 1
ATOM 937 C CA . SER A 1 127 ? -16.293 46.469 -7.938 1.00 94.62 127 SER A CA 1
ATOM 938 C C . SER A 1 127 ? -16.517 44.953 -7.897 1.00 94.62 127 SER A C 1
ATOM 940 O O . SER A 1 127 ? -15.549 44.194 -7.883 1.00 94.62 127 SER A O 1
ATOM 942 N N . GLY A 1 128 ? -17.773 44.497 -7.971 1.00 91.44 128 GLY A N 1
ATOM 943 C CA . GLY A 1 128 ? -18.086 43.061 -8.003 1.00 91.44 128 GLY A CA 1
ATOM 944 C C . GLY A 1 128 ? -17.356 42.306 -9.122 1.00 91.44 128 GLY A C 1
ATOM 945 O O . GLY A 1 128 ? -16.871 41.202 -8.899 1.00 91.44 128 GLY A O 1
ATOM 946 N N . THR A 1 129 ? -17.176 42.933 -10.291 1.00 90.94 129 THR A N 1
ATOM 947 C CA . THR A 1 129 ? -16.385 42.366 -11.395 1.00 90.94 129 THR A CA 1
ATOM 948 C C . THR A 1 129 ? -14.908 42.227 -11.035 1.00 90.94 129 THR A C 1
ATOM 950 O O . THR A 1 129 ? -14.304 41.202 -11.338 1.00 90.94 129 THR A O 1
ATOM 953 N N . ALA A 1 130 ? -14.316 43.243 -10.400 1.00 88.75 130 ALA A N 1
ATOM 954 C CA . ALA A 1 130 ? -12.920 43.187 -9.976 1.00 88.75 130 ALA A CA 1
ATOM 955 C C . ALA A 1 130 ? -12.727 42.109 -8.904 1.00 88.75 130 ALA A C 1
ATOM 957 O O . ALA A 1 130 ? -11.849 41.270 -9.054 1.00 88.75 130 ALA A O 1
ATOM 958 N N . LEU A 1 131 ? -13.615 42.068 -7.905 1.00 90.81 131 LEU A N 1
ATOM 959 C CA . LEU A 1 131 ? -13.600 41.048 -6.862 1.00 90.81 131 LEU A CA 1
ATOM 960 C C . LEU A 1 131 ? -13.740 39.638 -7.456 1.00 90.81 131 LEU A C 1
ATOM 962 O O . LEU A 1 131 ? -12.963 38.764 -7.111 1.00 90.81 131 LEU A O 1
ATOM 966 N N . SER A 1 132 ? -14.652 39.420 -8.411 1.00 90.00 132 SER A N 1
ATOM 967 C CA . SER A 1 132 ? -14.848 38.105 -9.051 1.00 90.00 132 SER A CA 1
ATOM 968 C C . SER A 1 132 ? -13.659 37.595 -9.872 1.00 90.00 132 SER A C 1
ATOM 970 O O . SER A 1 132 ? -13.619 36.418 -10.207 1.00 90.00 132 SER A O 1
ATOM 972 N N . ARG A 1 133 ? -12.719 38.477 -10.233 1.00 90.75 133 ARG A N 1
ATOM 973 C CA . ARG A 1 133 ? -11.522 38.144 -11.023 1.00 90.75 133 ARG A CA 1
ATOM 974 C C . ARG A 1 133 ? -10.247 38.125 -10.196 1.00 90.75 133 ARG A C 1
ATOM 976 O O . ARG A 1 133 ? -9.193 37.792 -10.729 1.00 90.75 133 ARG A O 1
ATOM 983 N N . SER A 1 134 ? -10.319 38.553 -8.942 1.00 94.56 134 SER A N 1
ATOM 984 C CA . SER A 1 134 ? -9.175 38.500 -8.055 1.00 94.56 134 SER A CA 1
ATOM 985 C C . SER A 1 134 ? -8.830 37.041 -7.749 1.00 94.56 134 SER A C 1
ATOM 987 O O . SER A 1 134 ? -9.704 36.176 -7.686 1.00 94.56 134 SER A O 1
ATOM 989 N N . ILE A 1 135 ? -7.545 36.797 -7.544 1.00 95.88 135 ILE A N 1
ATOM 990 C CA . ILE A 1 135 ? -6.998 35.543 -7.038 1.00 95.88 135 ILE A CA 1
ATOM 991 C C . ILE A 1 135 ? -6.044 35.961 -5.930 1.00 95.88 135 ILE A C 1
ATOM 993 O O . ILE A 1 135 ? -5.222 36.858 -6.140 1.00 95.88 135 ILE A O 1
ATOM 997 N N . VAL A 1 136 ? -6.200 35.367 -4.753 1.00 96.75 136 VAL A N 1
ATOM 998 C CA . VAL A 1 136 ? -5.212 35.480 -3.682 1.00 96.75 136 VAL A CA 1
ATOM 999 C C . VAL A 1 136 ? -4.468 34.166 -3.638 1.00 96.75 136 VAL A C 1
ATOM 1001 O O . VAL A 1 136 ? -5.089 33.119 -3.470 1.00 96.75 136 VAL A O 1
ATOM 1004 N N . GLU A 1 137 ? -3.160 34.229 -3.809 1.00 97.25 137 GLU A N 1
ATOM 1005 C CA . GLU A 1 137 ? -2.295 33.075 -3.631 1.00 97.25 137 GLU A CA 1
ATOM 1006 C C . GLU A 1 137 ? -1.639 33.181 -2.263 1.00 97.25 137 GLU A C 1
ATOM 1008 O O . GLU A 1 137 ? -1.238 34.269 -1.837 1.00 97.25 137 GLU A O 1
ATOM 1013 N N . LEU A 1 138 ? -1.538 32.057 -1.569 1.00 97.62 138 LEU A N 1
ATOM 1014 C CA . LEU A 1 138 ? -0.819 31.973 -0.310 1.00 97.62 138 LEU A CA 1
ATOM 1015 C C . LEU A 1 138 ? -0.149 30.617 -0.155 1.00 97.62 138 LEU A C 1
ATOM 1017 O O . LEU A 1 138 ? -0.600 29.624 -0.721 1.00 97.62 138 LEU A O 1
ATOM 1021 N N . ILE A 1 139 ? 0.908 30.578 0.644 1.00 97.75 139 ILE A N 1
ATOM 1022 C CA . ILE A 1 139 ? 1.575 29.337 1.017 1.00 97.75 139 ILE A CA 1
ATOM 1023 C C . ILE A 1 139 ? 2.235 29.487 2.398 1.00 97.75 139 ILE A C 1
ATOM 1025 O O . ILE A 1 139 ? 3.000 30.435 2.618 1.00 97.75 139 ILE A O 1
ATOM 1029 N N . PRO A 1 140 ? 1.905 28.626 3.381 1.00 98.19 140 PRO A N 1
ATOM 1030 C CA . PRO A 1 140 ? 2.654 28.564 4.628 1.00 98.19 140 PRO A CA 1
ATOM 1031 C C . PRO A 1 140 ? 4.085 28.110 4.388 1.00 98.19 140 PRO A C 1
ATOM 1033 O O . PRO A 1 140 ? 4.356 27.316 3.490 1.00 98.19 140 PRO A O 1
ATOM 1036 N N . PHE A 1 141 ? 5.001 28.588 5.220 1.00 98.31 141 PHE A N 1
ATOM 1037 C CA . PHE A 1 141 ? 6.386 28.149 5.180 1.00 98.31 141 PHE A CA 1
ATOM 1038 C C . PHE A 1 141 ? 7.094 28.331 6.522 1.00 98.31 141 PHE A C 1
ATOM 1040 O O . PHE A 1 141 ? 6.639 29.075 7.395 1.00 98.31 141 PHE A O 1
ATOM 1047 N N . ILE A 1 142 ? 8.231 27.662 6.688 1.00 98.25 142 ILE A N 1
ATOM 1048 C CA . ILE A 1 142 ? 9.122 27.811 7.838 1.00 98.25 142 ILE A CA 1
ATOM 1049 C C . ILE A 1 142 ? 10.377 28.562 7.394 1.00 98.25 142 ILE A C 1
ATOM 1051 O O . ILE A 1 142 ? 11.074 28.117 6.485 1.00 98.25 142 ILE A O 1
ATOM 1055 N N . HIS A 1 143 ? 10.705 29.665 8.071 1.00 97.44 143 HIS A N 1
ATOM 1056 C CA . HIS A 1 143 ? 12.060 30.221 8.051 1.00 97.44 143 HIS A CA 1
ATOM 1057 C C . HIS A 1 143 ? 12.974 29.339 8.890 1.00 97.44 143 HIS A C 1
ATOM 1059 O O . HIS A 1 143 ? 12.833 29.299 10.115 1.00 97.44 143 HIS A O 1
ATOM 1065 N N . LEU A 1 144 ? 13.899 28.644 8.238 1.00 96.00 144 LEU A N 1
ATOM 1066 C CA . LEU A 1 144 ? 14.889 27.802 8.891 1.00 96.00 144 LEU A CA 1
ATOM 1067 C C . LEU A 1 144 ? 16.040 28.654 9.442 1.00 96.00 144 LEU A C 1
ATOM 1069 O O . LEU A 1 144 ? 16.327 29.757 8.974 1.00 96.00 144 LEU A O 1
ATOM 1073 N N . SER A 1 145 ? 16.730 28.137 10.458 1.00 94.88 145 SER A N 1
ATOM 1074 C CA . SER A 1 145 ? 17.812 28.859 11.146 1.00 94.88 145 SER A CA 1
ATOM 1075 C C . SER A 1 145 ? 19.037 29.132 10.262 1.00 94.88 145 SER A C 1
ATOM 1077 O O . SER A 1 145 ? 19.833 30.021 10.567 1.00 94.88 145 SER A O 1
ATOM 1079 N N . ASN A 1 146 ? 19.176 28.408 9.151 1.00 92.50 146 ASN A N 1
ATOM 1080 C CA . ASN A 1 146 ? 20.205 28.612 8.133 1.00 92.50 146 ASN A CA 1
ATOM 1081 C C . ASN A 1 146 ? 19.833 29.676 7.075 1.00 92.50 146 ASN A C 1
ATOM 1083 O O . ASN A 1 146 ? 20.679 30.006 6.246 1.00 92.50 146 ASN A O 1
ATOM 1087 N N . GLY A 1 147 ? 18.620 30.242 7.128 1.00 92.69 147 GLY A N 1
ATOM 1088 C CA . GLY A 1 147 ? 18.110 31.226 6.167 1.00 92.69 147 GLY A CA 1
ATOM 1089 C C . GLY A 1 147 ? 17.275 30.637 5.027 1.00 92.69 147 GLY A C 1
ATOM 1090 O O . GLY A 1 147 ? 16.751 31.404 4.220 1.00 92.69 147 GLY A O 1
ATOM 1091 N N . ASP A 1 148 ? 17.129 29.314 4.975 1.00 94.62 148 ASP A N 1
ATOM 1092 C CA . ASP A 1 148 ? 16.338 28.615 3.964 1.00 94.62 148 ASP A CA 1
ATOM 1093 C C . ASP A 1 148 ? 14.837 28.666 4.292 1.00 94.62 148 ASP A C 1
ATOM 1095 O O . ASP A 1 148 ? 14.427 29.016 5.409 1.00 94.62 148 ASP A O 1
ATOM 1099 N N . ARG A 1 149 ? 14.004 28.306 3.310 1.00 96.38 149 ARG A N 1
ATOM 1100 C CA . ARG A 1 149 ? 12.543 28.295 3.442 1.00 96.38 149 ARG A CA 1
ATOM 1101 C C . ARG A 1 149 ? 11.987 26.925 3.086 1.00 96.38 149 ARG A C 1
ATOM 1103 O O . ARG A 1 149 ? 12.289 26.397 2.021 1.00 96.38 149 ARG A O 1
ATOM 1110 N N . LEU A 1 150 ? 11.149 26.383 3.960 1.00 97.06 150 LEU A N 1
ATOM 1111 C CA . LEU A 1 150 ? 10.446 25.118 3.741 1.00 97.06 150 LEU A CA 1
ATOM 1112 C C . LEU A 1 150 ? 8.946 25.399 3.581 1.00 97.06 150 LEU A C 1
ATOM 1114 O O . LEU A 1 150 ? 8.321 25.834 4.545 1.00 97.06 150 LEU A O 1
ATOM 1118 N N . PHE A 1 151 ? 8.396 25.222 2.380 1.00 97.56 151 PHE A N 1
ATOM 1119 C CA . PHE A 1 151 ? 7.024 25.590 1.998 1.00 97.56 151 PHE A CA 1
ATOM 1120 C C . PHE A 1 151 ? 6.060 24.407 2.101 1.00 97.56 151 PHE A C 1
ATOM 1122 O O . PHE A 1 151 ? 6.404 23.324 1.661 1.00 97.56 151 PHE A O 1
ATOM 1129 N N . ASP A 1 152 ? 4.851 24.603 2.627 1.00 97.38 152 ASP A N 1
ATOM 1130 C CA . ASP A 1 152 ? 3.826 23.550 2.740 1.00 97.38 152 ASP A CA 1
ATOM 1131 C C . ASP A 1 152 ? 3.317 23.084 1.362 1.00 97.38 152 ASP A C 1
ATOM 1133 O O . ASP A 1 152 ? 2.607 23.833 0.687 1.00 97.38 152 ASP A O 1
ATOM 1137 N N . HIS A 1 153 ? 3.616 21.836 0.984 1.00 95.81 153 HIS A N 1
ATOM 1138 C CA . HIS A 1 153 ? 3.093 21.176 -0.220 1.00 95.81 153 HIS A CA 1
ATOM 1139 C C . HIS A 1 153 ? 2.280 19.913 0.092 1.00 95.81 153 HIS A C 1
ATOM 1141 O O . HIS A 1 153 ? 1.963 19.125 -0.792 1.00 95.81 153 HIS A O 1
ATOM 1147 N N . ASN A 1 154 ? 1.807 19.762 1.328 1.00 94.06 154 ASN A N 1
ATOM 1148 C CA . ASN A 1 154 ? 1.123 18.542 1.745 1.00 94.06 154 ASN A CA 1
ATOM 1149 C C . ASN A 1 154 ? -0.277 18.372 1.097 1.00 94.06 154 ASN A C 1
ATOM 1151 O O . ASN A 1 154 ? -0.796 17.259 1.020 1.00 94.06 154 ASN A O 1
ATOM 1155 N N . ARG A 1 155 ? -0.923 19.462 0.631 1.00 91.75 155 ARG A N 1
ATOM 1156 C CA . ARG A 1 155 ? -2.172 19.425 -0.185 1.00 91.75 155 ARG A CA 1
ATOM 1157 C C . ARG A 1 155 ? -1.921 19.537 -1.681 1.00 91.75 155 ARG A C 1
ATOM 1159 O O . ARG A 1 155 ? -2.791 19.191 -2.480 1.00 91.75 155 ARG A O 1
ATOM 1166 N N . ASN A 1 156 ? -0.792 20.127 -2.042 1.00 90.62 156 ASN A N 1
ATOM 1167 C CA . ASN A 1 156 ? -0.520 20.610 -3.379 1.00 90.62 156 ASN A CA 1
ATOM 1168 C C . ASN A 1 156 ? 0.462 19.644 -4.038 1.00 90.62 156 ASN A C 1
ATOM 1170 O O . ASN A 1 156 ? 1.633 19.615 -3.684 1.00 90.62 156 ASN A O 1
ATOM 1174 N N . GLY A 1 157 ? -0.018 18.853 -4.999 1.00 79.62 157 GLY A N 1
ATOM 1175 C CA . GLY A 1 157 ? 0.792 17.793 -5.612 1.00 79.62 157 GLY A CA 1
ATOM 1176 C C . GLY A 1 157 ? 2.013 18.285 -6.402 1.00 79.62 157 GLY A C 1
ATOM 1177 O O . GLY A 1 157 ? 2.929 17.503 -6.634 1.00 79.62 157 GLY A O 1
ATOM 1178 N N . GLY A 1 158 ? 2.034 19.550 -6.836 1.00 86.06 158 GLY A N 1
ATOM 1179 C CA . GLY A 1 158 ? 3.189 20.169 -7.484 1.00 86.06 158 GLY A CA 1
ATOM 1180 C C . GLY A 1 158 ? 4.027 21.018 -6.528 1.00 86.06 158 GLY A C 1
ATOM 1181 O O . GLY A 1 158 ? 3.494 21.840 -5.784 1.00 86.06 158 GLY A O 1
ATOM 1182 N N . ASP A 1 159 ? 5.353 20.918 -6.647 1.00 87.25 159 ASP A N 1
ATOM 1183 C CA . ASP A 1 159 ? 6.335 21.709 -5.881 1.00 87.25 159 ASP A CA 1
ATOM 1184 C C . ASP A 1 159 ? 6.259 23.228 -6.130 1.00 87.25 159 ASP A C 1
ATOM 1186 O O . ASP A 1 159 ? 6.915 24.001 -5.450 1.00 87.25 159 ASP A O 1
ATOM 1190 N N . PHE A 1 160 ? 5.483 23.687 -7.114 1.00 87.75 160 PHE A N 1
ATOM 1191 C CA . PHE A 1 160 ? 5.313 25.111 -7.443 1.00 87.75 160 PHE A CA 1
ATOM 1192 C C . PHE A 1 160 ? 3.886 25.617 -7.213 1.00 87.75 160 PHE A C 1
ATOM 1194 O O . PHE A 1 160 ? 3.580 26.769 -7.527 1.00 87.75 160 PHE A O 1
ATOM 1201 N N . ASP A 1 161 ? 3.005 24.756 -6.712 1.00 91.62 161 ASP A N 1
ATOM 1202 C CA . ASP A 1 161 ? 1.594 25.068 -6.550 1.00 91.62 161 ASP A CA 1
ATOM 1203 C C . ASP A 1 161 ? 1.348 25.828 -5.237 1.00 91.62 161 ASP A C 1
ATOM 1205 O O . ASP A 1 161 ? 1.771 25.410 -4.159 1.00 91.62 161 ASP A O 1
ATOM 1209 N N . ASN A 1 162 ? 0.601 26.930 -5.328 1.00 95.00 162 ASN A N 1
ATOM 1210 C CA . ASN A 1 162 ? 0.155 27.722 -4.182 1.00 95.00 162 ASN A CA 1
ATOM 1211 C C . ASN A 1 162 ? -1.300 27.401 -3.829 1.00 95.00 162 ASN A C 1
ATOM 1213 O O . ASN A 1 162 ? -2.100 27.016 -4.685 1.00 95.00 162 ASN A O 1
ATOM 1217 N N . TYR A 1 163 ? -1.696 27.675 -2.586 1.00 96.81 163 TYR A N 1
ATOM 1218 C CA . TYR A 1 163 ? -3.112 27.707 -2.237 1.00 96.81 163 TYR A CA 1
ATOM 1219 C C . TYR A 1 163 ? -3.787 28.910 -2.884 1.00 96.81 163 TYR A C 1
ATOM 1221 O O . TYR A 1 163 ? -3.314 30.040 -2.764 1.00 96.81 163 TYR A O 1
ATOM 1229 N N . LEU A 1 164 ? -4.926 28.677 -3.532 1.00 96.88 164 LEU A N 1
ATOM 1230 C CA . LEU A 1 164 ? -5.690 29.720 -4.208 1.00 96.88 164 LEU A CA 1
ATOM 1231 C C . LEU A 1 164 ? -6.957 30.037 -3.420 1.00 96.88 164 LEU A C 1
ATOM 1233 O O . LEU A 1 164 ? -7.783 29.157 -3.195 1.00 96.88 164 LEU A O 1
ATOM 1237 N N . LEU A 1 165 ? -7.169 31.300 -3.059 1.00 97.19 165 LEU A N 1
ATOM 1238 C CA . LEU A 1 165 ? -8.464 31.809 -2.615 1.00 97.19 165 LEU A CA 1
ATOM 1239 C C . LEU A 1 165 ? -9.105 32.553 -3.780 1.00 97.19 165 LEU A C 1
ATOM 1241 O O . LEU A 1 165 ? -8.544 33.511 -4.316 1.00 97.19 165 LEU A O 1
ATOM 1245 N N . THR A 1 166 ? -10.285 32.098 -4.178 1.00 96.19 166 THR A N 1
ATOM 1246 C CA . THR A 1 166 ? -11.020 32.614 -5.332 1.00 96.19 166 THR A CA 1
ATOM 1247 C C . THR A 1 166 ? -12.496 32.755 -4.987 1.00 96.19 166 THR A C 1
ATOM 1249 O O . THR A 1 166 ? -12.960 32.322 -3.932 1.00 96.19 166 THR A O 1
ATOM 1252 N N . LEU A 1 167 ? -13.281 33.352 -5.883 1.00 93.81 167 LEU A N 1
ATOM 1253 C CA . LEU A 1 167 ? -14.729 33.382 -5.696 1.00 93.81 167 LEU A CA 1
ATOM 1254 C C . LEU A 1 167 ? -15.337 31.967 -5.658 1.00 93.81 167 LEU A C 1
ATOM 1256 O O . LEU A 1 167 ? -16.274 31.742 -4.892 1.00 93.81 167 LEU A O 1
ATOM 1260 N N . ASP A 1 168 ? -14.779 31.026 -6.422 1.00 93.38 168 ASP A N 1
ATOM 1261 C CA . ASP A 1 168 ? -15.323 29.674 -6.594 1.00 93.38 168 ASP A CA 1
ATOM 1262 C C . ASP A 1 168 ? -15.225 28.831 -5.317 1.00 93.38 168 ASP A C 1
ATOM 1264 O O . ASP A 1 168 ? -16.141 28.069 -5.013 1.00 93.38 168 ASP A O 1
ATOM 1268 N N . ASN A 1 169 ? -14.170 29.017 -4.516 1.00 92.50 169 ASN A N 1
ATOM 1269 C CA . ASN A 1 169 ? -14.038 28.378 -3.200 1.00 92.50 169 ASN A CA 1
ATOM 1270 C C . ASN A 1 169 ? -14.479 29.278 -2.039 1.00 92.50 169 ASN A C 1
ATOM 1272 O O . ASN A 1 169 ? -14.078 29.078 -0.890 1.00 92.50 169 ASN A O 1
ATOM 1276 N N . ASN A 1 170 ? -15.298 30.293 -2.336 1.00 94.06 170 ASN A N 1
ATOM 1277 C CA . ASN A 1 170 ? -15.789 31.271 -1.369 1.00 94.06 170 ASN A CA 1
ATOM 1278 C C . ASN A 1 170 ? -14.666 31.982 -0.583 1.00 94.06 170 ASN A C 1
ATOM 1280 O O . ASN A 1 170 ? -14.870 32.452 0.542 1.00 94.06 170 ASN A O 1
ATOM 1284 N N . TRP A 1 171 ? -13.493 32.121 -1.200 1.00 96.75 171 TRP A N 1
ATOM 1285 C CA . TRP A 1 171 ? -12.296 32.713 -0.612 1.00 96.75 171 TRP A CA 1
ATOM 1286 C C . TRP A 1 171 ? -11.819 31.976 0.639 1.00 96.75 171 TRP A C 1
ATOM 1288 O O . TRP A 1 171 ? -11.438 32.618 1.624 1.00 96.75 171 TRP A O 1
ATOM 1298 N N . SER A 1 172 ? -11.894 30.645 0.616 1.00 97.56 172 SER A N 1
ATOM 1299 C CA . SER A 1 172 ? -11.531 29.803 1.752 1.00 97.56 172 SER A CA 1
ATOM 1300 C C . SER A 1 172 ? -10.900 28.477 1.342 1.00 97.56 172 SER A C 1
ATOM 1302 O O . SER A 1 172 ? -11.259 27.905 0.315 1.00 97.56 172 SER A O 1
ATOM 1304 N N . ILE A 1 173 ? -10.010 27.975 2.196 1.00 97.00 173 ILE A N 1
ATOM 1305 C CA . ILE A 1 173 ? -9.565 26.581 2.221 1.00 97.00 173 ILE A CA 1
ATOM 1306 C C . ILE A 1 173 ? -10.181 25.953 3.468 1.00 97.00 173 ILE A C 1
ATOM 1308 O O . ILE A 1 173 ? -9.968 26.438 4.581 1.00 97.00 173 ILE A O 1
ATOM 1312 N N . ALA A 1 174 ? -10.983 24.907 3.278 1.00 92.56 174 ALA A N 1
ATOM 1313 C CA . ALA A 1 174 ? -11.637 24.219 4.382 1.00 92.56 174 ALA A CA 1
ATOM 1314 C C . ALA A 1 174 ? -10.636 23.391 5.200 1.00 92.56 174 ALA A C 1
ATOM 1316 O O . ALA A 1 174 ? -9.640 22.891 4.666 1.00 92.56 174 ALA A O 1
ATOM 1317 N N . SER A 1 175 ? -10.949 23.221 6.487 1.00 88.25 175 SER A N 1
ATOM 1318 C CA . SER A 1 175 ? -10.233 22.291 7.358 1.00 88.25 175 SER A CA 1
ATOM 1319 C C . SER A 1 175 ? -10.276 20.881 6.775 1.00 88.25 175 SER A C 1
ATOM 1321 O O . SER A 1 175 ? -11.362 20.388 6.480 1.00 88.25 175 SER A O 1
ATOM 1323 N N . GLU A 1 176 ? -9.107 20.260 6.611 1.00 83.62 176 GLU A N 1
ATOM 1324 C CA . GLU A 1 176 ? -8.975 18.852 6.237 1.00 83.62 176 GLU A CA 1
ATOM 1325 C C . GLU A 1 176 ? -8.289 18.128 7.400 1.00 83.62 176 GLU A C 1
ATOM 1327 O O . GLU A 1 176 ? -7.081 18.270 7.572 1.00 83.62 176 GLU A O 1
ATOM 1332 N N . PRO A 1 177 ? -9.030 17.424 8.269 1.00 70.62 177 PRO A N 1
ATOM 1333 C CA . PRO A 1 177 ? -8.459 16.842 9.482 1.00 70.62 177 PRO A CA 1
ATOM 1334 C C . PRO A 1 177 ? -7.499 15.677 9.201 1.00 70.62 177 PRO A C 1
ATOM 1336 O O . PRO A 1 177 ? -6.664 15.376 10.055 1.00 70.62 177 PRO A O 1
ATOM 1339 N N . LEU A 1 178 ? -7.604 15.041 8.028 1.00 74.75 178 LEU A N 1
ATOM 1340 C CA . LEU A 1 178 ? -6.771 13.899 7.640 1.00 74.75 178 LEU A CA 1
ATOM 1341 C C . LEU A 1 178 ? -5.424 14.308 7.047 1.00 74.75 178 LEU A C 1
ATOM 1343 O O . LEU A 1 178 ? -4.525 13.478 6.935 1.00 74.75 178 LEU A O 1
ATOM 1347 N N . ILE A 1 179 ? -5.244 15.577 6.674 1.00 83.69 179 ILE A N 1
ATOM 1348 C CA . ILE A 1 179 ? -3.977 15.969 6.079 1.00 83.69 179 ILE A CA 1
ATOM 1349 C C . ILE A 1 179 ? -2.862 15.972 7.106 1.00 83.69 179 ILE A C 1
ATOM 1351 O O . ILE A 1 179 ? -2.964 16.642 8.139 1.00 83.69 179 ILE A O 1
ATOM 1355 N N . CYS A 1 180 ? -1.783 15.247 6.815 1.00 80.94 180 CYS A N 1
ATOM 1356 C CA . CYS A 1 180 ? -0.677 15.107 7.750 1.00 80.94 180 CYS A CA 1
ATOM 1357 C C . CYS A 1 180 ? -1.157 14.689 9.142 1.00 80.94 180 CYS A C 1
ATOM 1359 O O . CYS A 1 180 ? -0.632 15.160 10.156 1.00 80.94 180 CYS A O 1
ATOM 1361 N N . SER A 1 181 ? -2.237 13.902 9.217 1.00 67.31 181 SER A N 1
ATOM 1362 C CA . SER A 1 181 ? -2.648 13.342 10.487 1.00 67.31 181 SER A CA 1
ATOM 1363 C C . SER A 1 181 ? -1.520 12.425 10.944 1.00 67.31 181 SER A C 1
ATOM 1365 O O . SER A 1 181 ? -1.416 11.308 10.468 1.00 67.31 181 SER A O 1
ATOM 1367 N N .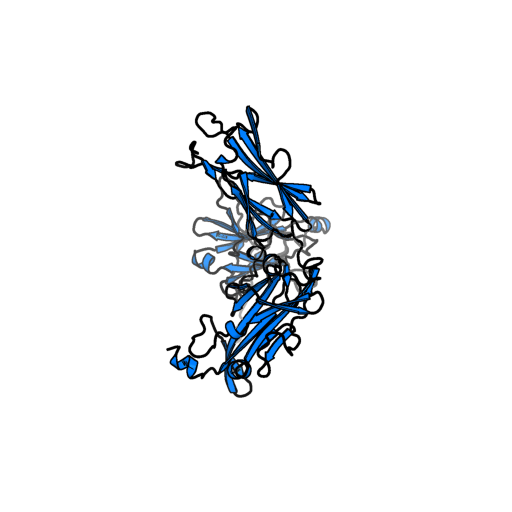 LEU A 1 182 ? -0.710 12.903 11.892 1.00 49.66 182 LEU A N 1
ATOM 1368 C CA . LEU A 1 182 ? 0.079 12.065 12.799 1.00 49.66 182 LEU A CA 1
ATOM 1369 C C . LEU A 1 182 ? -0.824 11.371 13.836 1.00 49.66 182 LEU A C 1
ATOM 1371 O O . LEU A 1 182 ? -0.359 10.993 14.906 1.00 49.66 182 LEU A O 1
ATOM 1375 N N . VAL A 1 183 ? -2.128 11.200 13.556 1.00 45.44 183 VAL A N 1
ATOM 1376 C CA . VAL A 1 183 ? -2.740 9.943 13.998 1.00 45.44 183 VAL A CA 1
ATOM 1377 C C . VAL A 1 183 ? -1.810 8.932 13.369 1.00 45.44 183 VAL A C 1
ATOM 1379 O O . VAL A 1 183 ? -1.683 8.987 12.151 1.00 45.44 183 VAL A O 1
ATOM 1382 N N . GLU A 1 184 ? -1.061 8.167 14.162 1.00 43.62 184 GLU A N 1
ATOM 1383 C CA . GLU A 1 184 ? -0.370 6.996 13.643 1.00 43.62 184 GLU A CA 1
ATOM 1384 C C . GLU A 1 184 ? -1.411 6.299 12.782 1.00 43.62 184 GLU A C 1
ATOM 1386 O O . GLU A 1 184 ? -2.379 5.725 13.281 1.00 43.62 184 GLU A O 1
ATOM 1391 N N . THR A 1 185 ? -1.333 6.493 11.467 1.00 44.12 185 THR A N 1
ATOM 1392 C CA . THR A 1 185 ? -2.066 5.654 10.558 1.00 44.12 185 THR A CA 1
ATOM 1393 C C . THR A 1 185 ? -1.322 4.372 10.786 1.00 44.12 185 THR A C 1
ATOM 1395 O O . THR A 1 185 ? -0.228 4.237 10.239 1.00 44.12 185 THR A O 1
ATOM 1398 N N . ASN A 1 186 ? -1.832 3.548 11.712 1.00 48.66 186 ASN A N 1
ATOM 1399 C CA . ASN A 1 186 ? -1.452 2.160 11.898 1.00 48.66 186 ASN A CA 1
ATOM 1400 C C . ASN A 1 186 ? -0.941 1.703 10.537 1.00 48.66 186 ASN A C 1
ATOM 1402 O O . ASN A 1 186 ? -1.774 1.733 9.618 1.00 48.66 186 ASN A O 1
ATOM 1406 N N . PRO A 1 187 ? 0.376 1.450 10.375 1.00 53.69 187 PRO A N 1
ATOM 1407 C CA . PRO A 1 187 ? 1.097 1.518 9.107 1.00 53.69 187 PRO A CA 1
ATOM 1408 C C . PRO A 1 187 ? 0.192 0.977 8.020 1.00 53.69 187 PRO A C 1
ATOM 1410 O O . PRO A 1 187 ? -0.210 -0.187 8.089 1.00 53.69 187 PRO A O 1
ATOM 1413 N N . ALA A 1 188 ? -0.326 1.866 7.165 1.00 62.28 188 ALA A N 1
ATOM 1414 C CA . ALA A 1 188 ? -1.374 1.475 6.232 1.00 62.28 188 ALA A CA 1
ATOM 1415 C C . ALA A 1 188 ? -0.866 0.232 5.508 1.00 62.28 188 ALA A C 1
ATOM 1417 O O . ALA A 1 188 ? 0.273 0.246 5.050 1.00 62.28 188 ALA A O 1
ATOM 1418 N N . PHE A 1 189 ? -1.655 -0.847 5.510 1.00 69.31 189 PHE A N 1
ATOM 1419 C CA . PHE A 1 189 ? -1.251 -2.094 4.873 1.00 69.31 189 PHE A CA 1
ATOM 1420 C C . PHE A 1 189 ? -0.725 -1.767 3.475 1.00 69.31 189 PHE A C 1
ATOM 1422 O O . PHE A 1 189 ? -1.495 -1.277 2.639 1.00 69.31 189 PHE A O 1
ATOM 1429 N N . ASP A 1 190 ? 0.575 -1.968 3.250 1.00 74.75 190 ASP A N 1
ATOM 1430 C CA . ASP A 1 190 ? 1.171 -1.662 1.963 1.00 74.75 190 ASP A CA 1
ATOM 1431 C C . ASP A 1 190 ? 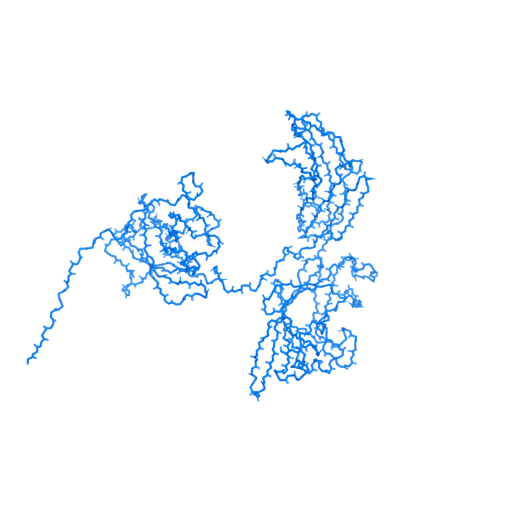0.760 -2.763 0.991 1.00 74.75 190 ASP A C 1
ATOM 1433 O O . ASP A 1 190 ? 1.369 -3.828 0.878 1.00 74.75 190 ASP A O 1
ATOM 1437 N N . ALA A 1 191 ? -0.338 -2.498 0.287 1.00 71.31 191 ALA A N 1
ATOM 1438 C CA . ALA A 1 191 ? -0.844 -3.398 -0.727 1.00 71.31 191 ALA A CA 1
ATOM 1439 C C . ALA A 1 191 ? 0.189 -3.648 -1.837 1.00 71.31 191 ALA A C 1
ATOM 1441 O O . ALA A 1 191 ? 0.038 -4.636 -2.550 1.00 71.31 191 ALA A O 1
ATOM 1442 N N . GLU A 1 192 ? 1.207 -2.790 -2.009 1.00 73.50 192 GLU A N 1
ATOM 1443 C CA . GLU A 1 192 ? 2.317 -3.034 -2.930 1.00 73.50 192 GLU A CA 1
ATOM 1444 C C . GLU A 1 192 ? 3.308 -4.064 -2.403 1.00 73.50 192 GLU A C 1
ATOM 1446 O O . GLU A 1 192 ? 3.696 -4.950 -3.166 1.00 73.50 192 GLU A O 1
ATOM 1451 N N . GLU A 1 193 ? 3.660 -4.007 -1.119 1.00 74.75 193 GLU A N 1
ATOM 1452 C CA . GLU A 1 193 ? 4.507 -5.016 -0.473 1.00 74.75 193 GLU A CA 1
ATOM 1453 C C . GLU A 1 193 ? 3.842 -6.401 -0.490 1.00 74.75 193 GLU A C 1
ATOM 1455 O O . GLU A 1 193 ? 4.497 -7.420 -0.710 1.00 74.75 193 GLU A O 1
ATOM 1460 N N . ALA A 1 194 ? 2.514 -6.438 -0.368 1.00 75.19 194 ALA A N 1
ATOM 1461 C CA . ALA A 1 194 ? 1.737 -7.670 -0.430 1.00 75.19 194 ALA A CA 1
ATOM 1462 C C . ALA A 1 194 ? 1.480 -8.212 -1.849 1.00 75.19 194 ALA A C 1
ATOM 1464 O O . ALA A 1 194 ? 0.800 -9.235 -2.011 1.00 75.19 194 ALA A O 1
ATOM 1465 N N . ARG A 1 195 ? 1.994 -7.554 -2.900 1.00 81.06 195 ARG A N 1
ATOM 1466 C CA . ARG A 1 195 ? 1.832 -8.036 -4.278 1.00 81.06 195 ARG A CA 1
ATOM 1467 C C . ARG A 1 195 ? 2.604 -9.346 -4.475 1.00 81.06 195 ARG A C 1
ATOM 1469 O O . ARG A 1 195 ? 3.792 -9.411 -4.166 1.00 81.06 195 ARG A O 1
ATOM 1476 N N . PRO A 1 196 ? 1.989 -10.375 -5.086 1.00 79.44 196 PRO A N 1
ATOM 1477 C CA . PRO A 1 196 ? 2.683 -11.584 -5.482 1.00 79.44 196 PRO A CA 1
ATOM 1478 C C . PRO A 1 196 ? 3.821 -11.208 -6.411 1.00 79.44 196 PRO A C 1
ATOM 1480 O O . PRO A 1 196 ? 3.607 -10.530 -7.422 1.00 79.44 196 PRO A O 1
ATOM 1483 N N . ALA A 1 197 ? 5.011 -11.671 -6.060 1.00 87.75 197 ALA A N 1
ATOM 1484 C CA . ALA A 1 197 ? 6.201 -11.501 -6.861 1.00 87.75 197 ALA A CA 1
ATOM 1485 C C . ALA A 1 197 ? 6.544 -12.831 -7.535 1.00 87.75 197 ALA A C 1
ATOM 1487 O O . ALA A 1 197 ? 6.765 -13.850 -6.875 1.00 87.75 197 ALA A O 1
ATOM 1488 N N . ALA A 1 198 ? 6.605 -12.819 -8.863 1.00 94.06 198 ALA A N 1
ATOM 1489 C CA . ALA A 1 198 ? 7.209 -13.899 -9.631 1.00 94.06 198 ALA A CA 1
ATOM 1490 C C . ALA A 1 198 ? 8.664 -13.558 -9.956 1.00 94.06 198 ALA A C 1
ATOM 1492 O O . ALA A 1 198 ? 8.984 -12.413 -10.261 1.00 94.06 198 ALA A O 1
ATOM 1493 N N . VAL A 1 199 ? 9.536 -14.563 -9.977 1.00 96.94 199 VAL A N 1
ATOM 1494 C CA . VAL A 1 199 ? 10.920 -14.414 -10.436 1.00 96.94 199 VAL A CA 1
ATOM 1495 C C . VAL A 1 199 ? 11.147 -15.299 -11.651 1.00 96.94 199 VAL A C 1
ATOM 1497 O O . VAL A 1 199 ? 11.034 -16.526 -11.580 1.00 96.94 199 VAL A O 1
ATOM 1500 N N . LEU A 1 200 ? 11.505 -14.679 -12.771 1.00 98.31 200 LEU A N 1
ATOM 1501 C CA . LEU A 1 200 ? 11.892 -15.360 -13.999 1.00 98.31 200 LEU A CA 1
ATOM 1502 C C . LEU A 1 200 ? 13.409 -15.367 -14.123 1.00 98.31 200 LEU A C 1
ATOM 1504 O O . LEU A 1 200 ? 14.029 -14.322 -14.296 1.00 98.31 200 LEU A O 1
ATOM 1508 N N . ASN A 1 201 ? 14.009 -16.552 -14.083 1.00 98.38 201 ASN A N 1
ATOM 1509 C CA . ASN A 1 201 ? 15.450 -16.708 -14.244 1.00 98.38 201 ASN A CA 1
ATOM 1510 C C . ASN A 1 201 ? 15.766 -17.230 -15.646 1.00 98.38 201 ASN A C 1
ATOM 1512 O O . ASN A 1 201 ? 15.323 -18.316 -16.024 1.00 98.38 201 ASN A O 1
ATOM 1516 N N . PHE A 1 202 ? 16.554 -16.467 -16.397 1.00 98.38 202 PHE A N 1
ATOM 1517 C CA . PHE A 1 202 ? 17.074 -16.807 -17.718 1.00 98.38 202 PHE A CA 1
ATOM 1518 C C . PHE A 1 202 ? 18.554 -17.174 -17.593 1.00 98.38 202 PHE A C 1
ATOM 1520 O O . PHE A 1 202 ? 19.436 -16.313 -17.530 1.00 98.38 202 PHE A O 1
ATOM 1527 N N . ASN A 1 203 ? 18.826 -18.476 -17.547 1.00 98.12 203 ASN A N 1
ATOM 1528 C CA . ASN A 1 203 ? 20.146 -19.020 -17.240 1.00 98.12 203 ASN A CA 1
ATOM 1529 C C . ASN A 1 203 ? 21.069 -19.043 -18.470 1.00 98.12 203 ASN A C 1
ATOM 1531 O O . ASN A 1 203 ? 20.609 -19.026 -19.615 1.00 98.12 203 ASN A O 1
ATOM 1535 N N . GLY A 1 204 ? 22.384 -19.124 -18.240 1.00 96.31 204 GLY A N 1
ATOM 1536 C CA . GLY A 1 204 ? 23.398 -19.122 -19.306 1.00 96.31 204 GLY A CA 1
ATOM 1537 C C . GLY A 1 204 ? 23.376 -20.350 -20.229 1.00 96.31 204 GLY A C 1
ATOM 1538 O O . GLY A 1 204 ? 23.929 -20.301 -21.321 1.00 96.31 204 GLY A O 1
ATOM 1539 N N . ASP A 1 205 ? 22.721 -21.440 -19.823 1.00 95.75 205 ASP A N 1
ATOM 1540 C CA . ASP A 1 205 ? 22.528 -22.663 -20.619 1.00 95.75 205 ASP A CA 1
ATOM 1541 C C . ASP A 1 205 ? 21.237 -22.641 -21.458 1.00 95.75 205 ASP A C 1
ATOM 1543 O O . ASP A 1 205 ? 20.784 -23.675 -21.948 1.00 95.75 205 ASP A O 1
ATOM 1547 N N . TYR A 1 206 ? 20.644 -21.457 -21.616 1.00 95.06 206 TYR A N 1
ATOM 1548 C CA . TYR A 1 206 ? 19.364 -21.212 -22.273 1.00 95.06 206 TYR A CA 1
ATOM 1549 C C . TYR A 1 206 ? 18.131 -21.801 -21.566 1.00 95.06 206 TYR A C 1
ATOM 1551 O O . TYR A 1 206 ? 17.014 -21.649 -22.065 1.00 95.06 206 TYR A O 1
ATOM 1559 N N . THR A 1 207 ? 18.275 -22.390 -20.375 1.00 96.69 207 THR A N 1
ATOM 1560 C CA . THR A 1 207 ? 17.118 -22.802 -19.568 1.00 96.69 207 THR A CA 1
ATOM 1561 C C . THR A 1 207 ? 16.429 -21.601 -18.932 1.00 96.69 207 THR A C 1
ATOM 1563 O O . THR A 1 207 ? 17.037 -20.549 -18.710 1.00 96.69 207 THR A O 1
ATOM 1566 N N . THR A 1 208 ? 15.142 -21.761 -18.642 1.00 97.50 208 THR A N 1
ATOM 1567 C CA . THR A 1 208 ? 14.343 -20.757 -17.945 1.00 97.50 208 THR A CA 1
ATOM 1568 C C . THR A 1 208 ? 13.627 -21.420 -16.783 1.00 97.50 208 THR A C 1
ATOM 1570 O O . THR A 1 208 ? 13.051 -22.496 -16.946 1.00 97.50 208 THR A O 1
ATOM 1573 N N . THR A 1 209 ? 13.657 -20.785 -15.616 1.00 96.75 209 THR A N 1
ATOM 1574 C CA . THR A 1 209 ? 12.941 -21.256 -14.427 1.00 96.75 209 THR A CA 1
ATOM 1575 C C . THR A 1 209 ? 12.083 -20.142 -13.857 1.00 96.75 209 THR A C 1
ATOM 1577 O O . THR A 1 209 ? 12.515 -18.990 -13.800 1.00 96.75 209 THR A O 1
ATOM 1580 N N . VAL A 1 210 ? 10.882 -20.502 -13.418 1.00 95.44 210 VAL A N 1
ATOM 1581 C CA . VAL A 1 210 ? 9.925 -19.598 -12.780 1.00 95.44 210 VAL A CA 1
ATOM 1582 C C . VAL A 1 210 ? 9.837 -19.971 -11.309 1.00 95.44 210 VAL A C 1
ATOM 1584 O O . VAL A 1 210 ? 9.653 -21.147 -10.991 1.00 95.44 210 VAL A O 1
ATOM 1587 N N . SER A 1 211 ? 9.971 -18.979 -10.438 1.00 92.00 211 SER A N 1
ATOM 1588 C CA . SER A 1 211 ? 9.699 -19.100 -9.008 1.00 92.00 211 SER A CA 1
ATOM 1589 C C . SER A 1 211 ? 8.532 -18.189 -8.652 1.00 92.00 211 SER A C 1
ATOM 1591 O O . SER A 1 211 ? 8.488 -17.048 -9.108 1.00 92.00 211 SER A O 1
ATOM 1593 N N . GLY A 1 212 ? 7.607 -18.680 -7.831 1.00 88.00 212 GLY A N 1
ATOM 1594 C CA . GLY A 1 212 ? 6.370 -17.964 -7.539 1.00 88.00 212 GLY A CA 1
ATOM 1595 C C . GLY A 1 212 ? 5.402 -17.950 -8.722 1.00 88.00 212 GLY A C 1
ATOM 1596 O O . GLY A 1 212 ? 5.619 -18.584 -9.758 1.00 88.00 212 GLY A O 1
ATOM 1597 N N . ASN A 1 213 ? 4.311 -17.222 -8.537 1.00 87.62 213 ASN A N 1
ATOM 1598 C CA . ASN A 1 213 ? 3.195 -17.174 -9.462 1.00 87.62 213 ASN A CA 1
ATOM 1599 C C . ASN A 1 213 ? 3.122 -15.812 -10.133 1.00 87.62 213 ASN A C 1
ATOM 1601 O O . ASN A 1 213 ? 3.087 -14.784 -9.462 1.00 87.62 213 ASN A O 1
ATOM 1605 N N . LEU A 1 214 ? 3.061 -15.800 -11.463 1.00 92.94 214 LEU A N 1
ATOM 1606 C CA . LEU A 1 214 ? 2.832 -14.570 -12.206 1.00 92.94 214 LEU A CA 1
ATOM 1607 C C . LEU A 1 214 ? 1.338 -14.244 -12.159 1.00 92.94 214 LEU A C 1
ATOM 1609 O O . LEU A 1 214 ? 0.542 -14.949 -12.777 1.00 92.94 214 LEU A O 1
ATOM 1613 N N . VAL A 1 215 ? 0.959 -13.199 -11.429 1.00 91.62 215 VAL A N 1
ATOM 1614 C CA . VAL A 1 215 ? -0.444 -12.826 -11.202 1.00 91.62 215 VAL A CA 1
ATOM 1615 C C . VAL A 1 215 ? -0.707 -11.409 -11.702 1.00 91.62 215 VAL A C 1
ATOM 1617 O O . VAL A 1 215 ? 0.150 -10.536 -11.590 1.00 91.62 215 VAL A O 1
ATOM 1620 N N . GLU A 1 216 ? -1.894 -11.166 -12.256 1.00 90.25 216 GLU A N 1
ATOM 1621 C CA . GLU A 1 216 ? -2.355 -9.814 -12.581 1.00 90.25 216 GLU A CA 1
ATOM 1622 C C . GLU A 1 216 ? -2.362 -8.894 -11.344 1.00 90.25 216 GLU A C 1
ATOM 1624 O O . GLU A 1 216 ? -2.742 -9.306 -10.253 1.00 90.25 216 GLU A O 1
ATOM 1629 N N . GLY A 1 217 ? -1.923 -7.643 -11.495 1.00 87.19 217 GLY A N 1
ATOM 1630 C CA . GLY A 1 217 ? -1.751 -6.705 -10.379 1.00 87.19 217 GLY A CA 1
ATOM 1631 C C . GLY A 1 217 ? -0.496 -6.946 -9.528 1.00 87.19 217 GLY A C 1
ATOM 1632 O O . GLY A 1 217 ? -0.119 -6.058 -8.761 1.00 87.19 217 GLY A O 1
ATOM 1633 N N . GLY A 1 218 ? 0.169 -8.095 -9.691 1.00 90.44 218 GLY A N 1
ATOM 1634 C CA . GLY A 1 218 ? 1.422 -8.439 -9.023 1.00 90.44 218 GLY A CA 1
ATOM 1635 C C . GLY A 1 218 ? 2.656 -7.776 -9.639 1.00 90.44 218 GLY A C 1
ATOM 1636 O O . GLY A 1 218 ? 2.561 -6.878 -10.484 1.00 90.44 218 GLY A O 1
ATOM 1637 N N . THR A 1 219 ? 3.830 -8.256 -9.242 1.00 93.88 219 THR A N 1
ATOM 1638 C CA . THR A 1 219 ? 5.124 -7.851 -9.802 1.00 93.88 219 THR A CA 1
ATOM 1639 C C . THR A 1 219 ? 5.866 -9.053 -10.378 1.00 93.88 219 THR A C 1
ATOM 1641 O O . THR A 1 219 ? 5.636 -10.210 -10.014 1.00 93.88 219 THR A O 1
ATOM 1644 N N . VAL A 1 220 ? 6.757 -8.791 -11.329 1.00 96.75 220 VAL A N 1
ATOM 1645 C CA . VAL A 1 220 ? 7.663 -9.802 -11.865 1.00 96.75 220 VAL A CA 1
ATOM 1646 C C . VAL A 1 220 ? 9.075 -9.262 -11.943 1.00 96.75 220 VAL A C 1
ATOM 1648 O O . VAL A 1 220 ? 9.316 -8.227 -12.561 1.00 96.75 220 VAL A O 1
ATOM 1651 N N . GLU A 1 221 ? 10.003 -9.987 -11.334 1.00 97.56 221 GLU A N 1
ATOM 1652 C CA . GLU A 1 221 ? 11.435 -9.759 -11.448 1.00 97.56 221 GLU A CA 1
ATOM 1653 C C . GLU A 1 221 ? 12.013 -10.671 -12.533 1.00 97.56 221 GLU A C 1
ATOM 1655 O O . GLU A 1 221 ? 11.739 -11.873 -12.586 1.00 97.56 221 GLU A O 1
ATOM 1660 N N . ILE A 1 222 ? 12.836 -10.104 -13.407 1.00 98.56 222 ILE A N 1
ATOM 1661 C CA . ILE A 1 222 ? 13.557 -10.833 -14.442 1.00 98.56 222 ILE A CA 1
ATOM 1662 C C . ILE A 1 222 ? 15.044 -10.817 -14.110 1.00 98.56 222 ILE A C 1
ATOM 1664 O O . ILE A 1 222 ? 15.707 -9.782 -14.179 1.00 98.56 222 ILE A O 1
ATOM 1668 N N . ASN A 1 223 ? 15.571 -12.005 -13.830 1.00 98.44 223 ASN A N 1
ATOM 1669 C CA . ASN A 1 223 ? 16.986 -12.273 -13.643 1.00 98.44 223 ASN A CA 1
ATOM 1670 C C . ASN A 1 223 ? 17.569 -12.848 -14.930 1.00 98.44 223 ASN A C 1
ATOM 1672 O O . ASN A 1 223 ? 17.171 -13.924 -15.381 1.00 98.44 223 ASN A O 1
ATOM 1676 N N . TYR A 1 224 ? 18.531 -12.144 -15.525 1.00 98.50 224 TYR A N 1
ATOM 1677 C CA . TYR A 1 224 ? 19.137 -12.545 -16.791 1.00 98.50 224 TYR A CA 1
ATOM 1678 C C . TYR A 1 224 ? 20.651 -12.703 -16.668 1.00 98.50 224 TYR A C 1
ATOM 1680 O O . TYR A 1 224 ? 21.378 -11.755 -16.371 1.00 98.50 224 TYR A O 1
ATOM 1688 N N . VAL A 1 225 ? 21.156 -13.903 -16.958 1.00 98.44 225 VAL A N 1
ATOM 1689 C CA . VAL A 1 225 ? 22.600 -14.146 -17.020 1.00 98.44 225 VAL A CA 1
ATOM 1690 C C . VAL A 1 225 ? 23.146 -13.550 -18.308 1.00 98.44 225 VAL A C 1
ATOM 1692 O O . VAL A 1 225 ? 22.867 -14.063 -19.391 1.00 98.44 225 VAL A O 1
ATOM 1695 N N . LEU A 1 226 ? 23.971 -12.503 -18.194 1.00 97.81 226 LEU A N 1
ATOM 1696 C CA . LEU A 1 226 ? 24.495 -11.778 -19.353 1.00 97.81 226 LEU A CA 1
ATOM 1697 C C . LEU A 1 226 ? 25.071 -12.737 -20.402 1.00 97.81 226 LEU A C 1
ATOM 1699 O O . LEU A 1 226 ? 24.727 -12.625 -21.573 1.00 97.81 226 LEU A O 1
ATOM 1703 N N . ASP A 1 227 ? 25.899 -13.710 -20.020 1.00 96.69 227 ASP A N 1
ATOM 1704 C CA . ASP A 1 227 ? 26.589 -14.623 -20.951 1.00 96.69 227 ASP A CA 1
ATOM 1705 C C . ASP A 1 227 ? 25.675 -15.439 -21.879 1.00 96.69 227 ASP A C 1
ATOM 1707 O O . ASP A 1 227 ? 26.145 -15.932 -22.904 1.00 96.69 227 ASP A O 1
ATOM 1711 N N . ARG A 1 228 ? 24.367 -15.496 -21.598 1.00 96.88 228 ARG A N 1
ATOM 1712 C CA . ARG A 1 228 ? 23.349 -16.039 -22.504 1.00 96.88 228 ARG A CA 1
ATOM 1713 C C . ARG A 1 228 ? 23.277 -15.289 -23.846 1.00 96.88 228 ARG A C 1
ATOM 1715 O O . ARG A 1 228 ? 22.998 -15.901 -24.872 1.00 96.88 228 ARG A O 1
ATOM 1722 N N . LEU A 1 229 ? 23.569 -13.982 -23.871 1.00 96.69 229 LEU A N 1
ATOM 1723 C CA . LEU A 1 229 ? 23.647 -13.170 -25.098 1.00 96.69 229 LEU A CA 1
ATOM 1724 C C . LEU A 1 229 ? 24.914 -12.297 -25.101 1.00 96.69 229 LEU A C 1
ATOM 1726 O O . LEU A 1 229 ? 24.897 -11.110 -24.762 1.00 96.69 229 LEU A O 1
ATOM 1730 N N . ALA A 1 230 ? 26.049 -12.917 -25.441 1.00 95.81 230 ALA A N 1
ATOM 1731 C CA . ALA A 1 230 ? 27.385 -12.304 -25.385 1.00 95.81 230 ALA A CA 1
ATOM 1732 C C . ALA A 1 230 ? 27.787 -11.472 -26.618 1.00 95.81 230 ALA A C 1
ATOM 1734 O O . ALA A 1 230 ? 28.808 -10.782 -26.602 1.00 95.81 230 ALA A O 1
ATOM 1735 N N . THR A 1 231 ? 27.007 -11.538 -27.690 1.00 95.38 231 THR A N 1
ATOM 1736 C CA . THR A 1 231 ? 27.198 -10.776 -28.931 1.00 95.38 231 THR A CA 1
ATOM 1737 C C . THR A 1 231 ? 26.910 -9.287 -28.731 1.00 95.38 231 THR A C 1
ATOM 1739 O O . THR A 1 231 ? 26.327 -8.881 -27.734 1.00 95.38 231 THR A O 1
ATOM 1742 N N . CYS A 1 232 ? 27.358 -8.443 -29.665 1.00 94.88 232 CYS A N 1
ATOM 1743 C CA . CYS A 1 232 ? 27.062 -7.003 -29.672 1.00 94.88 232 CYS A CA 1
ATOM 1744 C C . CYS A 1 232 ? 27.421 -6.228 -28.388 1.00 94.88 232 CYS A C 1
ATOM 1746 O O . CYS A 1 232 ? 26.751 -5.265 -28.035 1.00 94.88 232 CYS A O 1
ATOM 1748 N N . ARG A 1 233 ? 28.517 -6.602 -27.714 1.00 94.50 233 ARG A N 1
ATOM 1749 C CA . ARG A 1 233 ? 29.075 -5.857 -26.571 1.00 94.50 233 ARG A CA 1
ATOM 1750 C C . ARG A 1 233 ? 30.247 -4.973 -26.994 1.00 94.50 233 ARG A C 1
ATOM 1752 O O . ARG A 1 233 ? 31.403 -5.387 -26.925 1.00 94.50 233 ARG A O 1
ATOM 1759 N N . GLY A 1 234 ? 29.951 -3.778 -27.504 1.00 92.19 234 GLY A N 1
ATOM 1760 C CA . GLY A 1 234 ? 30.958 -2.837 -28.014 1.00 92.19 234 GLY A CA 1
ATOM 1761 C C . GLY A 1 234 ? 31.475 -1.816 -26.994 1.00 92.19 234 GLY A C 1
ATOM 1762 O O . GLY A 1 234 ? 30.883 -1.591 -25.941 1.00 92.19 234 GLY A O 1
ATOM 1763 N N . THR A 1 235 ? 32.574 -1.138 -27.328 1.00 92.12 235 THR A N 1
ATOM 1764 C CA . THR A 1 235 ? 33.074 0.025 -26.576 1.00 92.12 235 THR A CA 1
ATOM 1765 C C . THR A 1 235 ? 33.159 1.255 -27.476 1.00 92.12 235 THR A C 1
ATOM 1767 O O . THR A 1 235 ? 33.376 1.145 -28.680 1.00 92.12 235 THR A O 1
ATOM 1770 N N . HIS A 1 236 ? 33.006 2.443 -26.892 1.00 89.88 236 HIS A N 1
ATOM 1771 C CA . HIS A 1 236 ? 33.191 3.724 -27.563 1.00 89.88 236 HIS A CA 1
ATOM 1772 C C . HIS A 1 236 ? 34.046 4.636 -26.685 1.00 89.88 236 HIS A C 1
ATOM 1774 O O . HIS A 1 236 ? 33.732 4.873 -25.521 1.00 89.88 236 HIS A O 1
ATOM 1780 N N . ASN A 1 237 ? 35.165 5.124 -27.229 1.00 89.19 237 ASN A N 1
ATOM 1781 C CA . ASN A 1 237 ? 36.161 5.917 -26.494 1.00 89.19 237 ASN A CA 1
ATOM 1782 C C . ASN A 1 237 ? 36.675 5.246 -25.205 1.00 89.19 237 ASN A C 1
ATOM 1784 O O . ASN A 1 237 ? 36.988 5.923 -24.231 1.00 89.19 237 ASN A O 1
ATOM 1788 N N . GLY A 1 238 ? 36.766 3.912 -25.199 1.00 87.62 238 GLY A N 1
ATOM 1789 C CA . GLY A 1 238 ? 37.219 3.134 -24.041 1.00 87.62 238 GLY A CA 1
ATOM 1790 C C . GLY A 1 238 ? 36.147 2.868 -22.979 1.00 87.62 238 GLY A C 1
ATOM 1791 O O . GLY A 1 238 ? 36.432 2.145 -22.029 1.00 87.62 238 GLY A O 1
ATOM 1792 N N . TYR A 1 239 ? 34.928 3.383 -23.158 1.00 87.50 239 TYR A N 1
ATOM 1793 C CA . TYR A 1 239 ? 33.776 3.114 -22.295 1.00 87.50 239 TYR A CA 1
ATOM 1794 C C . TYR A 1 239 ? 32.857 2.068 -22.923 1.00 87.50 239 TYR A C 1
ATOM 1796 O O . TYR A 1 239 ? 32.803 1.975 -24.153 1.00 87.50 239 TYR A O 1
ATOM 1804 N N . PRO A 1 240 ? 32.131 1.268 -22.129 1.00 90.69 240 PRO A N 1
ATOM 1805 C CA . PRO A 1 240 ? 31.140 0.363 -22.682 1.00 90.69 240 PRO A CA 1
ATOM 1806 C C . PRO A 1 240 ? 30.050 1.162 -23.401 1.00 90.69 240 PRO A C 1
ATOM 1808 O O . PRO A 1 240 ? 29.538 2.156 -22.894 1.00 90.69 240 PRO A O 1
ATOM 1811 N N . ALA A 1 241 ? 29.716 0.729 -24.610 1.00 93.31 241 ALA A N 1
ATOM 1812 C CA . ALA A 1 241 ? 28.737 1.388 -25.462 1.00 93.31 241 ALA A CA 1
ATOM 1813 C C . ALA A 1 241 ? 27.683 0.391 -25.934 1.00 93.31 241 ALA A C 1
ATOM 1815 O O . ALA A 1 241 ? 27.292 0.412 -27.095 1.00 93.31 241 ALA A O 1
ATOM 1816 N N . TRP A 1 242 ? 27.258 -0.503 -25.047 1.00 95.38 242 TRP A N 1
ATOM 1817 C CA . TRP A 1 242 ? 26.234 -1.498 -25.328 1.00 95.38 242 TRP A CA 1
ATOM 1818 C C . TRP A 1 242 ? 25.218 -1.578 -24.201 1.00 95.38 242 TRP A C 1
ATOM 1820 O O . TRP A 1 242 ? 25.523 -1.216 -23.064 1.00 95.38 242 TRP A O 1
ATOM 1830 N N . ASP A 1 243 ? 24.019 -2.052 -24.505 1.00 96.50 243 ASP A N 1
ATOM 1831 C CA . ASP A 1 243 ? 22.976 -2.319 -23.521 1.00 96.50 243 ASP A CA 1
ATOM 1832 C C . ASP A 1 243 ? 22.250 -3.619 -23.845 1.00 96.50 243 ASP A C 1
ATOM 1834 O O . ASP A 1 243 ? 22.061 -3.950 -25.016 1.00 96.50 243 ASP A O 1
ATOM 1838 N N . LEU A 1 244 ? 21.851 -4.330 -22.795 1.00 97.81 244 LEU A N 1
ATOM 1839 C CA . LEU A 1 244 ? 21.029 -5.525 -22.875 1.00 97.81 244 LEU A CA 1
ATOM 1840 C C . LEU A 1 244 ? 19.736 -5.246 -22.121 1.00 97.81 244 LEU A C 1
ATOM 1842 O O . LEU A 1 244 ? 19.748 -5.053 -20.905 1.00 97.81 244 LEU A O 1
ATOM 1846 N N . ARG A 1 245 ? 18.63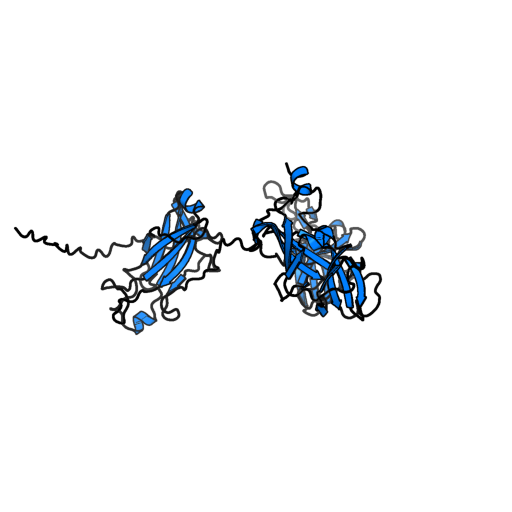2 -5.215 -22.863 1.00 98.19 245 ARG A N 1
ATOM 1847 C CA . ARG A 1 245 ? 17.321 -4.825 -22.348 1.00 98.19 245 ARG A CA 1
ATOM 1848 C C . ARG A 1 245 ? 16.366 -6.003 -22.393 1.00 98.19 245 ARG A C 1
ATOM 1850 O O . ARG A 1 245 ? 16.317 -6.713 -23.399 1.00 98.19 245 ARG A O 1
ATOM 1857 N N . ALA A 1 246 ? 15.610 -6.182 -21.319 1.00 98.50 246 ALA A N 1
ATOM 1858 C CA . ALA A 1 246 ? 14.439 -7.041 -21.297 1.00 98.50 246 ALA A CA 1
ATOM 1859 C C . ALA A 1 246 ? 13.225 -6.241 -21.762 1.00 98.50 246 ALA A C 1
ATOM 1861 O O . ALA A 1 246 ? 13.053 -5.085 -21.374 1.00 98.50 246 ALA A O 1
ATOM 1862 N N . PHE A 1 247 ? 12.380 -6.881 -22.554 1.00 98.56 247 PHE A N 1
ATOM 1863 C CA . PHE A 1 247 ? 11.072 -6.388 -22.950 1.00 98.56 247 PHE A CA 1
ATOM 1864 C C . PHE A 1 247 ? 10.025 -7.365 -22.442 1.00 98.56 247 PHE A C 1
ATOM 1866 O O . PHE A 1 247 ? 10.197 -8.574 -22.600 1.00 98.56 247 PHE A O 1
ATOM 1873 N N . ALA A 1 248 ? 8.937 -6.849 -21.882 1.00 98.56 248 ALA A N 1
ATOM 1874 C CA . ALA A 1 248 ? 7.783 -7.636 -21.480 1.00 98.56 248 ALA A CA 1
ATOM 1875 C C . ALA A 1 248 ? 6.524 -7.077 -22.144 1.00 98.56 248 ALA A C 1
ATOM 1877 O O . ALA A 1 248 ? 6.239 -5.885 -22.042 1.00 98.56 248 ALA A O 1
ATOM 1878 N N . ARG A 1 249 ? 5.772 -7.941 -22.830 1.00 98.56 249 ARG A N 1
ATOM 1879 C CA . ARG A 1 249 ? 4.474 -7.636 -23.438 1.00 98.56 249 ARG A CA 1
ATOM 1880 C C . ARG A 1 249 ? 3.362 -8.362 -22.699 1.00 98.56 249 ARG A C 1
ATOM 1882 O O . ARG A 1 249 ? 3.375 -9.589 -22.634 1.00 98.56 249 ARG A O 1
ATOM 1889 N N . PHE A 1 250 ? 2.361 -7.629 -22.229 1.00 98.25 250 PHE A N 1
ATOM 1890 C CA . PHE A 1 250 ? 1.225 -8.194 -21.503 1.00 98.25 250 PHE A CA 1
ATOM 1891 C C . PHE A 1 250 ? -0.010 -8.302 -22.397 1.00 98.25 250 PHE A C 1
ATOM 1893 O O . PHE A 1 250 ? -0.504 -7.311 -22.929 1.00 98.25 250 PHE A O 1
ATOM 1900 N N . LEU A 1 251 ? -0.536 -9.512 -22.569 1.00 97.75 251 LEU A N 1
ATOM 1901 C CA . LEU A 1 251 ? -1.727 -9.793 -23.373 1.00 97.75 251 LEU A CA 1
ATOM 1902 C C . LEU A 1 251 ? -2.958 -9.994 -22.480 1.00 97.75 251 LEU A C 1
ATOM 1904 O O . LEU A 1 251 ? -2.817 -10.553 -21.394 1.00 97.75 251 LEU A O 1
ATOM 1908 N N . PRO A 1 252 ? -4.167 -9.599 -22.926 1.00 97.12 252 PRO A N 1
ATOM 1909 C CA . PRO A 1 252 ? -4.496 -9.119 -24.273 1.00 97.12 252 PRO A CA 1
ATOM 1910 C C . PRO A 1 252 ? -4.276 -7.613 -24.494 1.00 97.12 252 PRO A C 1
ATOM 1912 O O . PRO A 1 252 ? -4.443 -7.158 -25.622 1.00 97.12 252 PRO A O 1
ATOM 1915 N N . GLY A 1 253 ? -3.917 -6.846 -23.457 1.00 94.44 253 GLY A N 1
ATOM 1916 C CA . GLY A 1 253 ? -3.783 -5.384 -23.539 1.00 94.44 253 GLY A CA 1
ATOM 1917 C C . GLY A 1 253 ? -2.741 -4.898 -24.554 1.00 94.44 253 GLY A C 1
ATOM 1918 O O . GLY A 1 253 ? -2.905 -3.834 -25.144 1.00 94.44 253 GLY A O 1
ATOM 1919 N N . GLY A 1 254 ? -1.700 -5.695 -24.801 1.00 96.75 254 GLY A N 1
ATOM 1920 C CA . GLY A 1 254 ? -0.617 -5.391 -25.736 1.00 96.75 254 GLY A CA 1
ATOM 1921 C C . GLY A 1 254 ? 0.394 -4.370 -25.213 1.00 96.75 254 GLY A C 1
ATOM 1922 O O . GLY A 1 254 ? 1.260 -3.954 -25.980 1.00 96.75 254 GLY A O 1
ATOM 1923 N N . GLU A 1 255 ? 0.293 -3.972 -23.942 1.00 96.56 255 GLU A N 1
ATOM 1924 C CA . GLU A 1 255 ? 1.238 -3.068 -23.287 1.00 96.56 255 GLU A CA 1
ATOM 1925 C C . GLU A 1 255 ? 2.641 -3.677 -23.286 1.00 96.56 255 GLU A C 1
ATOM 1927 O O . GLU A 1 255 ? 2.792 -4.869 -23.010 1.00 96.56 255 GLU A O 1
ATOM 1932 N N . VAL A 1 256 ? 3.649 -2.862 -23.615 1.00 98.06 256 VAL A N 1
ATOM 1933 C CA . VAL A 1 256 ? 5.060 -3.255 -23.620 1.00 98.06 256 VAL A CA 1
ATOM 1934 C C 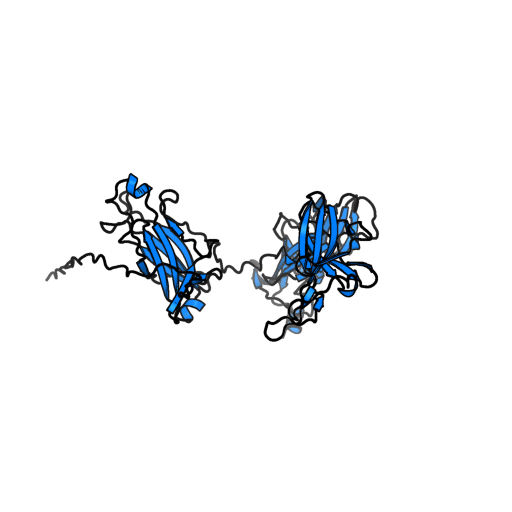. VAL A 1 256 ? 5.831 -2.365 -22.659 1.00 98.06 256 VAL A C 1
ATOM 1936 O O . VAL A 1 256 ? 5.825 -1.144 -22.810 1.00 98.06 256 VAL A O 1
ATOM 1939 N N . VAL A 1 257 ? 6.525 -2.992 -21.718 1.00 98.00 257 VAL A N 1
ATOM 1940 C CA . VAL A 1 257 ? 7.471 -2.352 -20.799 1.00 98.00 257 VAL A CA 1
ATOM 1941 C C . VAL A 1 257 ? 8.875 -2.893 -21.054 1.00 98.00 257 VAL A C 1
ATOM 1943 O O . VAL A 1 257 ? 9.044 -3.986 -21.600 1.00 98.00 257 VAL A O 1
ATOM 1946 N N . GLU A 1 258 ? 9.895 -2.120 -20.694 1.00 98.25 258 GLU A N 1
ATOM 1947 C CA . GLU A 1 258 ? 11.290 -2.487 -20.929 1.00 98.25 258 GLU A CA 1
ATOM 1948 C C . GLU A 1 258 ? 12.223 -1.931 -19.852 1.00 98.25 258 GLU A C 1
ATOM 1950 O O . GLU A 1 258 ? 11.955 -0.894 -19.247 1.00 98.25 258 GLU A O 1
ATOM 1955 N N . GLY A 1 259 ? 13.362 -2.591 -19.653 1.00 97.19 259 GLY A N 1
ATOM 1956 C CA . GLY A 1 259 ? 14.411 -2.129 -18.748 1.00 97.19 259 GLY A CA 1
ATOM 1957 C C . GLY A 1 259 ? 15.737 -2.842 -18.993 1.00 97.19 259 GLY A C 1
ATOM 1958 O O . GLY A 1 259 ? 15.780 -3.893 -19.633 1.00 97.19 259 GLY A O 1
ATOM 1959 N N . SER A 1 260 ? 16.837 -2.232 -18.548 1.00 97.56 260 SER A N 1
ATOM 1960 C CA . SER A 1 260 ? 18.170 -2.830 -18.681 1.00 97.56 260 SER A CA 1
ATOM 1961 C C . SER A 1 260 ? 18.356 -3.933 -17.640 1.00 97.56 260 SER A C 1
ATOM 1963 O O . SER A 1 260 ? 17.994 -3.750 -16.484 1.00 97.56 260 SER A O 1
ATOM 1965 N N . VAL A 1 261 ? 18.939 -5.061 -18.049 1.00 98.00 261 VAL A N 1
ATOM 1966 C CA . VAL A 1 261 ? 19.314 -6.178 -17.154 1.00 98.00 261 VAL A CA 1
ATOM 1967 C C . VAL A 1 261 ? 20.814 -6.189 -16.849 1.00 98.00 261 VAL A C 1
ATOM 1969 O O . VAL A 1 261 ? 21.379 -7.195 -16.412 1.00 98.00 261 VAL A O 1
ATOM 1972 N N . ARG A 1 262 ? 21.503 -5.081 -17.144 1.00 96.62 262 ARG A N 1
ATOM 1973 C CA . ARG A 1 262 ? 22.948 -4.950 -16.962 1.00 96.62 262 ARG A CA 1
ATOM 1974 C C . ARG A 1 262 ? 23.317 -3.590 -16.394 1.00 96.62 262 ARG A C 1
ATOM 1976 O O . ARG A 1 262 ? 22.837 -2.555 -16.854 1.00 96.62 262 ARG A O 1
ATOM 1983 N N . ASP A 1 263 ? 24.292 -3.592 -15.504 1.00 95.19 263 ASP A N 1
ATOM 1984 C CA . ASP A 1 263 ? 24.950 -2.378 -15.032 1.00 95.19 263 ASP A CA 1
ATOM 1985 C C . ASP A 1 263 ? 26.475 -2.521 -15.146 1.00 95.19 263 ASP A C 1
ATOM 1987 O O . ASP A 1 263 ? 26.994 -3.589 -15.492 1.00 95.19 263 ASP A O 1
ATOM 1991 N N . PHE A 1 264 ? 27.205 -1.432 -14.924 1.00 92.44 264 PHE A N 1
ATOM 1992 C CA . PHE A 1 264 ? 28.659 -1.381 -15.014 1.00 92.44 264 PHE A CA 1
ATOM 1993 C C . PHE A 1 264 ? 29.292 -1.071 -13.668 1.00 92.44 264 PHE A C 1
ATOM 1995 O O . PHE A 1 264 ? 28.841 -0.205 -12.920 1.00 92.44 264 PHE A O 1
ATOM 2002 N N . VAL A 1 265 ? 30.424 -1.718 -13.391 1.00 88.38 265 VAL A N 1
ATOM 2003 C CA . VAL A 1 265 ? 31.271 -1.318 -12.266 1.00 88.38 265 VAL A CA 1
ATOM 2004 C C . VAL A 1 265 ? 31.746 0.105 -12.535 1.00 88.38 265 VAL A C 1
ATOM 2006 O O . VAL A 1 265 ? 32.340 0.369 -13.583 1.00 88.38 265 VAL A O 1
ATOM 2009 N N . SER A 1 266 ? 31.502 1.024 -11.603 1.00 84.88 266 SER A N 1
ATOM 2010 C CA . SER A 1 266 ? 31.952 2.411 -11.712 1.00 84.88 266 SER A CA 1
ATOM 2011 C C . SER A 1 266 ? 33.151 2.684 -10.803 1.00 84.88 266 SER A C 1
ATOM 2013 O O . SER A 1 266 ? 33.271 2.147 -9.704 1.00 84.88 266 SER A O 1
ATOM 2015 N N . ASN A 1 267 ? 34.061 3.540 -11.265 1.00 74.56 267 ASN A N 1
ATOM 2016 C CA . ASN A 1 267 ? 35.157 4.078 -10.467 1.00 74.56 267 ASN A CA 1
ATOM 2017 C C . ASN A 1 267 ? 34.997 5.599 -10.394 1.00 74.56 267 ASN A C 1
ATOM 2019 O O . ASN A 1 267 ? 35.124 6.284 -11.408 1.00 74.56 267 ASN A O 1
ATOM 2023 N N . MET A 1 268 ? 34.675 6.121 -9.206 1.00 77.75 268 MET A N 1
ATOM 2024 C CA . MET A 1 268 ? 34.380 7.546 -8.986 1.00 77.75 268 MET A CA 1
ATOM 2025 C C . MET A 1 268 ? 33.312 8.093 -9.957 1.00 77.75 268 MET A C 1
ATOM 2027 O O . MET A 1 268 ? 33.488 9.148 -10.562 1.00 77.75 268 MET A O 1
ATOM 2031 N N . GLY A 1 269 ? 32.225 7.339 -10.161 1.00 76.19 269 GLY A N 1
ATOM 2032 C CA . GLY A 1 269 ? 31.121 7.721 -11.053 1.00 76.19 269 GLY A CA 1
ATOM 2033 C C . GLY A 1 269 ? 31.406 7.555 -12.550 1.00 76.19 269 GLY A C 1
ATOM 2034 O O . GLY A 1 269 ? 30.540 7.844 -13.368 1.00 76.19 269 GLY A O 1
ATOM 2035 N N . THR A 1 270 ? 32.594 7.071 -12.929 1.00 75.25 270 THR A N 1
ATOM 2036 C CA . THR A 1 270 ? 32.926 6.754 -14.324 1.00 75.25 270 THR A CA 1
ATOM 2037 C C . THR A 1 270 ? 32.777 5.247 -14.570 1.00 75.25 270 THR A C 1
ATOM 2039 O O . THR A 1 270 ? 33.471 4.474 -13.903 1.00 75.25 270 THR A O 1
ATOM 2042 N N . PRO A 1 271 ? 31.917 4.798 -15.504 1.00 81.75 271 PRO A N 1
ATOM 2043 C CA . PRO A 1 271 ? 31.768 3.380 -15.826 1.00 81.75 271 PRO A CA 1
ATOM 2044 C C . PRO A 1 271 ? 33.071 2.758 -16.340 1.00 81.75 271 PRO A C 1
ATOM 2046 O O . PRO A 1 271 ? 33.765 3.337 -17.178 1.00 81.75 271 PRO A O 1
ATOM 2049 N N . THR A 1 272 ? 33.396 1.563 -15.860 1.00 91.00 272 THR A N 1
ATOM 2050 C CA . THR A 1 272 ? 34.455 0.715 -16.421 1.00 91.00 272 THR A CA 1
ATOM 2051 C C . THR A 1 272 ? 33.888 -0.168 -17.537 1.00 91.00 272 THR A C 1
ATOM 2053 O O . THR A 1 272 ? 32.699 -0.123 -17.836 1.00 91.00 272 THR A O 1
ATOM 2056 N N . THR A 1 273 ? 34.729 -0.980 -18.181 1.00 90.00 273 THR A N 1
ATOM 2057 C CA . THR A 1 273 ? 34.274 -1.967 -19.181 1.00 90.00 273 THR A CA 1
ATOM 2058 C C . THR A 1 273 ? 33.747 -3.263 -18.561 1.00 90.00 273 THR A C 1
ATOM 2060 O O . THR A 1 273 ? 33.282 -4.137 -19.289 1.00 90.00 273 THR A O 1
ATOM 2063 N N . GLU A 1 274 ? 33.807 -3.390 -17.235 1.00 93.38 274 GLU A N 1
ATOM 2064 C CA . GLU A 1 274 ? 33.286 -4.535 -16.501 1.00 93.38 274 GLU A CA 1
ATOM 2065 C C . GLU A 1 274 ? 31.791 -4.338 -16.224 1.00 93.38 274 GLU A C 1
ATOM 2067 O O . GLU A 1 274 ? 31.383 -3.344 -15.621 1.00 93.38 274 GLU A O 1
ATOM 2072 N N . SER A 1 275 ? 30.977 -5.287 -16.687 1.00 94.44 275 SER A N 1
ATOM 2073 C CA . SER A 1 275 ? 29.523 -5.307 -16.504 1.00 94.44 275 SER A CA 1
ATOM 2074 C C . SER A 1 275 ? 29.094 -6.433 -15.577 1.00 94.44 275 SER A C 1
ATOM 2076 O O . SER A 1 275 ? 29.684 -7.513 -15.621 1.00 94.44 275 SER A O 1
ATOM 2078 N N . PHE A 1 276 ? 27.999 -6.236 -14.856 1.00 96.12 276 PHE A N 1
ATOM 2079 C CA . PHE A 1 276 ? 27.342 -7.272 -14.068 1.00 96.12 276 PHE A CA 1
ATOM 2080 C C . PHE A 1 276 ? 25.835 -7.283 -14.338 1.00 96.12 276 PHE A C 1
ATOM 2082 O O . PHE A 1 276 ? 25.263 -6.297 -14.806 1.00 96.12 276 PHE A O 1
ATOM 2089 N N . ALA A 1 277 ? 25.210 -8.438 -14.113 1.00 96.94 277 ALA A N 1
ATOM 2090 C CA . ALA A 1 277 ? 23.767 -8.583 -14.247 1.00 96.94 277 ALA A CA 1
ATOM 2091 C C . ALA A 1 277 ? 23.061 -7.837 -13.112 1.00 96.94 277 ALA A C 1
ATOM 2093 O O . ALA A 1 277 ? 23.496 -7.919 -11.962 1.00 96.94 277 ALA A O 1
ATOM 2094 N N . VAL A 1 278 ? 21.961 -7.166 -13.436 1.00 97.00 278 VAL A N 1
ATOM 2095 C CA . VAL A 1 278 ? 21.032 -6.608 -12.450 1.00 97.00 278 VAL A CA 1
ATOM 2096 C C . VAL A 1 278 ? 19.616 -7.089 -12.767 1.00 97.00 278 VAL A C 1
ATOM 2098 O O . VAL A 1 278 ? 19.280 -7.205 -13.950 1.00 97.00 278 VAL A O 1
ATOM 2101 N N . PRO A 1 279 ? 18.798 -7.404 -11.749 1.00 97.06 279 PRO A N 1
ATOM 2102 C CA . PRO A 1 279 ? 17.389 -7.697 -11.960 1.00 97.06 279 PRO A CA 1
ATOM 2103 C C . PRO A 1 279 ? 16.663 -6.479 -12.532 1.00 97.06 279 PRO A C 1
ATOM 2105 O O . PRO A 1 279 ? 17.025 -5.332 -12.259 1.00 97.06 279 PRO A O 1
ATOM 2108 N N . VAL A 1 280 ? 15.602 -6.735 -13.290 1.00 97.00 280 VAL A N 1
ATOM 2109 C CA . VAL A 1 280 ? 14.625 -5.715 -13.681 1.00 97.00 280 VAL A CA 1
ATOM 2110 C C . VAL A 1 280 ? 13.239 -6.151 -13.235 1.00 97.00 280 VAL A C 1
ATOM 2112 O O . VAL A 1 280 ? 12.869 -7.308 -13.433 1.00 97.00 280 VAL A O 1
ATOM 2115 N N . SER A 1 281 ? 12.476 -5.224 -12.663 1.00 96.50 281 SER A N 1
ATOM 2116 C CA . SER A 1 281 ? 11.137 -5.498 -12.145 1.00 96.50 281 SER A CA 1
ATOM 2117 C C . SER A 1 281 ? 10.073 -4.754 -12.938 1.00 96.50 281 SER A C 1
ATOM 2119 O O . SER A 1 281 ? 10.240 -3.582 -13.282 1.00 96.50 281 SER A O 1
ATOM 2121 N N . PHE A 1 282 ? 8.965 -5.437 -13.210 1.00 96.06 282 PHE A N 1
ATOM 2122 C CA . PHE A 1 282 ? 7.804 -4.878 -13.889 1.00 96.06 282 PHE A CA 1
ATOM 2123 C C . PHE A 1 282 ? 6.531 -5.142 -13.092 1.00 96.06 282 PHE A C 1
ATOM 2125 O O . PHE A 1 282 ? 6.358 -6.211 -12.508 1.00 96.06 282 PHE A O 1
ATOM 2132 N N . ASN A 1 283 ? 5.605 -4.188 -13.135 1.00 94.44 283 ASN A N 1
ATOM 2133 C CA . ASN A 1 283 ? 4.245 -4.402 -12.658 1.00 94.44 283 ASN A CA 1
ATOM 2134 C C . ASN A 1 283 ? 3.465 -5.193 -13.708 1.00 94.44 283 ASN A C 1
ATOM 2136 O O . ASN A 1 283 ? 3.539 -4.885 -14.899 1.00 94.44 283 ASN A O 1
ATOM 2140 N N . VAL A 1 284 ? 2.703 -6.192 -13.272 1.00 94.62 284 VAL A N 1
ATOM 2141 C CA . VAL A 1 284 ? 1.829 -6.975 -14.147 1.00 94.62 284 VAL A CA 1
ATOM 2142 C C . VAL A 1 284 ? 0.475 -6.264 -14.231 1.00 94.62 284 VAL A C 1
ATOM 2144 O O . VAL A 1 284 ? -0.220 -6.169 -13.217 1.00 94.62 284 VAL A O 1
ATOM 2147 N N . PRO A 1 285 ? 0.046 -5.764 -15.402 1.00 91.50 285 PRO A N 1
ATOM 2148 C CA . PRO A 1 285 ? -1.216 -5.043 -15.514 1.00 91.50 285 PRO A CA 1
ATOM 2149 C C . PRO A 1 285 ? -2.421 -5.914 -15.140 1.00 91.50 285 PRO A C 1
ATOM 2151 O O . PRO A 1 285 ? -2.460 -7.115 -15.426 1.00 91.50 285 PRO A O 1
ATOM 2154 N N . ALA A 1 286 ? -3.444 -5.295 -14.550 1.00 88.12 286 ALA A N 1
ATOM 2155 C CA . ALA A 1 286 ? -4.730 -5.950 -14.333 1.00 88.12 286 ALA A CA 1
ATOM 2156 C C . ALA A 1 286 ? -5.329 -6.423 -15.672 1.00 88.12 286 ALA A C 1
ATOM 2158 O O . ALA A 1 286 ? -5.262 -5.723 -16.685 1.00 88.12 286 ALA A O 1
ATOM 2159 N N . GLY A 1 287 ? -5.921 -7.616 -15.695 1.00 89.12 287 GLY A N 1
ATOM 2160 C CA . GLY A 1 287 ? -6.475 -8.223 -16.904 1.00 89.12 287 GLY A CA 1
ATOM 2161 C C . GLY A 1 287 ? -5.447 -8.938 -17.785 1.00 89.12 287 GLY A C 1
ATOM 2162 O O . GLY A 1 287 ? -5.843 -9.553 -18.780 1.00 89.12 287 GLY A O 1
ATOM 2163 N N . ALA A 1 288 ? -4.153 -8.906 -17.445 1.00 95.38 288 ALA A N 1
ATOM 2164 C CA . ALA A 1 288 ? -3.150 -9.693 -18.148 1.00 95.38 288 ALA A CA 1
ATOM 2165 C C . ALA A 1 288 ? -3.419 -11.202 -17.976 1.00 95.38 288 ALA A C 1
ATOM 2167 O O . ALA A 1 288 ? -3.829 -11.684 -16.922 1.00 95.38 288 ALA A O 1
ATOM 2168 N N . ARG A 1 289 ? -3.229 -11.961 -19.054 1.00 95.31 289 ARG A N 1
ATOM 2169 C CA . ARG A 1 289 ? -3.419 -13.424 -19.130 1.00 95.31 289 ARG A CA 1
ATOM 2170 C C . ARG A 1 289 ? -2.175 -14.140 -19.633 1.00 95.31 289 ARG A C 1
ATOM 2172 O O . ARG A 1 289 ? -1.999 -15.339 -19.432 1.00 95.31 289 ARG A O 1
ATOM 2179 N N . THR A 1 290 ? -1.299 -13.411 -20.307 1.00 97.81 290 THR A N 1
ATOM 2180 C CA . THR A 1 290 ? -0.017 -13.919 -20.776 1.00 97.81 290 THR A CA 1
ATOM 2181 C C . THR A 1 290 ? 0.982 -12.781 -20.740 1.00 97.81 290 THR A C 1
ATOM 2183 O O . THR A 1 290 ? 0.657 -11.667 -21.151 1.00 97.81 290 THR A O 1
ATOM 2186 N N . MET A 1 291 ? 2.187 -13.069 -20.269 1.00 98.38 291 MET A N 1
ATOM 2187 C CA . MET A 1 291 ? 3.339 -12.202 -20.441 1.00 98.38 291 MET A CA 1
ATOM 2188 C C . MET A 1 291 ? 4.276 -12.848 -21.447 1.00 98.38 291 MET A C 1
ATOM 2190 O O . MET A 1 291 ? 4.623 -14.019 -21.321 1.00 98.38 291 MET A O 1
ATOM 2194 N N . GLU A 1 292 ? 4.694 -12.083 -22.436 1.00 98.56 292 GLU A N 1
ATOM 2195 C CA . GLU A 1 292 ? 5.726 -12.482 -23.374 1.00 98.56 292 GLU A CA 1
ATOM 2196 C C . GLU A 1 292 ? 6.995 -11.682 -23.131 1.00 98.56 292 GLU A C 1
ATOM 2198 O O . GLU A 1 292 ? 6.940 -10.458 -23.064 1.00 98.56 292 GLU A O 1
ATOM 2203 N N . VAL A 1 293 ? 8.132 -12.362 -23.049 1.00 98.56 293 VAL A N 1
ATOM 2204 C CA . VAL A 1 293 ? 9.430 -11.744 -22.777 1.00 98.56 293 VAL A CA 1
ATOM 2205 C C . VAL A 1 293 ? 10.386 -11.990 -23.935 1.00 98.56 293 VAL A C 1
ATOM 2207 O O . VAL A 1 293 ? 10.411 -13.079 -24.511 1.00 98.56 293 VAL A O 1
ATOM 2210 N N . TRP A 1 294 ? 11.193 -10.989 -24.268 1.00 98.50 294 TRP A N 1
ATOM 2211 C CA . TRP A 1 294 ? 12.351 -11.133 -25.148 1.00 98.50 294 TRP A CA 1
ATOM 2212 C C . TRP A 1 294 ? 13.451 -10.157 -24.742 1.00 98.50 294 TRP A C 1
ATOM 2214 O O . TRP A 1 294 ? 13.208 -9.184 -24.026 1.00 98.50 294 TRP A O 1
ATOM 2224 N N . PHE A 1 295 ? 14.667 -10.414 -25.213 1.00 98.50 295 PHE A N 1
ATOM 2225 C CA . PHE A 1 295 ? 15.832 -9.602 -24.890 1.00 98.50 295 PHE A CA 1
ATOM 2226 C C . PHE A 1 295 ? 16.493 -9.075 -26.150 1.00 98.50 295 PHE A C 1
ATOM 2228 O O . PHE A 1 295 ? 16.550 -9.752 -27.178 1.00 98.50 295 PHE A O 1
ATOM 2235 N N . TRP A 1 296 ? 17.019 -7.862 -26.044 1.00 97.56 296 TRP A N 1
ATOM 2236 C CA . TRP A 1 296 ? 17.713 -7.173 -27.121 1.00 97.56 296 TRP A CA 1
ATOM 2237 C C . TRP A 1 296 ? 19.059 -6.678 -26.622 1.00 97.56 296 TRP A C 1
ATOM 2239 O O . TRP A 1 296 ? 19.117 -5.915 -25.655 1.00 97.56 296 TRP A O 1
ATOM 2249 N N . ASN A 1 297 ? 20.130 -7.095 -27.289 1.00 97.62 297 ASN A N 1
ATOM 2250 C CA . ASN A 1 297 ? 21.465 -6.571 -27.051 1.00 97.62 297 ASN A CA 1
ATOM 2251 C C . ASN A 1 297 ? 21.873 -5.662 -28.206 1.00 97.62 297 ASN A C 1
ATOM 2253 O O . ASN A 1 297 ? 21.735 -6.038 -29.372 1.00 97.62 297 ASN A O 1
ATOM 2257 N N . SER A 1 298 ? 22.392 -4.475 -27.907 1.00 96.44 298 SER A N 1
ATOM 2258 C CA . SER A 1 298 ? 22.785 -3.520 -28.939 1.00 96.44 298 SER A CA 1
ATOM 2259 C C . SER A 1 298 ? 24.017 -2.707 -28.570 1.00 96.44 298 SER A C 1
ATOM 2261 O O . SER A 1 298 ? 24.195 -2.348 -27.412 1.00 96.44 298 SER A O 1
ATOM 2263 N N . THR A 1 299 ? 24.825 -2.349 -29.575 1.00 93.69 299 THR A N 1
ATOM 2264 C CA . THR A 1 299 ? 25.931 -1.379 -29.454 1.00 93.69 299 THR A CA 1
ATOM 2265 C C . THR A 1 299 ? 25.519 -0.027 -30.038 1.00 93.69 299 THR A C 1
ATOM 2267 O O . THR A 1 299 ? 24.924 0.021 -31.118 1.00 93.69 299 THR A O 1
ATOM 2270 N N . LEU A 1 300 ? 25.873 1.074 -29.364 1.00 84.56 300 LEU A N 1
ATOM 2271 C CA . LEU A 1 300 ? 25.648 2.465 -29.783 1.00 84.56 300 LEU A CA 1
ATOM 2272 C C . LEU A 1 300 ? 24.188 2.737 -30.183 1.00 84.56 300 LEU A C 1
ATOM 2274 O O . LEU A 1 300 ? 23.912 3.287 -31.248 1.00 84.56 300 LEU A O 1
ATOM 2278 N N . GLY A 1 301 ? 23.242 2.291 -29.349 1.00 73.69 301 GLY A N 1
ATOM 2279 C CA . GLY A 1 301 ? 21.805 2.424 -29.620 1.00 73.69 301 GLY A CA 1
ATOM 2280 C C . GLY A 1 301 ? 21.330 1.603 -30.824 1.00 73.69 301 GLY A C 1
ATOM 2281 O O . GLY A 1 301 ? 20.343 1.956 -31.464 1.00 73.69 301 GLY A O 1
ATOM 2282 N N . GLY A 1 302 ? 22.060 0.541 -31.173 1.00 77.88 302 GLY A N 1
ATOM 2283 C CA . GLY A 1 302 ? 21.732 -0.366 -32.267 1.00 77.88 302 GLY A CA 1
ATOM 2284 C C . GLY A 1 302 ? 22.250 0.047 -33.642 1.00 77.88 302 GLY A C 1
ATOM 2285 O O . GLY A 1 302 ? 21.875 -0.590 -34.624 1.00 77.88 302 GLY A O 1
ATOM 2286 N N . ALA A 1 303 ? 23.102 1.069 -33.742 1.00 79.56 303 ALA A N 1
ATOM 2287 C CA . ALA A 1 303 ? 23.637 1.529 -35.025 1.00 79.56 303 ALA A CA 1
ATOM 2288 C C . ALA A 1 303 ? 24.684 0.577 -35.640 1.00 79.56 303 ALA A C 1
ATOM 2290 O O . ALA A 1 303 ? 24.817 0.529 -36.862 1.00 79.56 303 ALA A O 1
ATOM 2291 N N . GLU A 1 304 ? 25.427 -0.171 -34.816 1.00 89.31 304 GLU A N 1
ATOM 2292 C CA . GLU A 1 304 ? 26.538 -1.018 -35.288 1.00 89.31 304 GLU A CA 1
ATOM 2293 C C . GLU A 1 304 ? 26.248 -2.519 -35.220 1.00 89.31 304 GLU A C 1
ATOM 2295 O O . GLU A 1 304 ? 26.606 -3.265 -36.129 1.00 89.31 304 GLU A O 1
ATOM 2300 N N . CYS A 1 305 ? 25.628 -2.972 -34.132 1.00 95.12 305 CYS A N 1
ATOM 2301 C CA . CYS A 1 305 ? 25.363 -4.381 -33.870 1.00 95.12 305 CYS A CA 1
ATOM 2302 C C . CYS A 1 305 ? 24.078 -4.498 -33.058 1.00 95.12 305 CYS A C 1
ATOM 2304 O O . CYS A 1 305 ? 23.876 -3.722 -32.119 1.00 95.12 305 CYS A O 1
ATOM 2306 N N . GLN A 1 306 ? 23.235 -5.460 -33.425 1.00 96.06 306 GLN A N 1
ATOM 2307 C CA . GLN A 1 306 ? 22.054 -5.857 -32.672 1.00 96.06 306 GLN A CA 1
ATOM 2308 C C . GLN A 1 306 ? 21.939 -7.379 -32.687 1.00 96.06 306 GLN A C 1
ATOM 2310 O O . GLN A 1 306 ? 22.193 -7.997 -33.723 1.00 96.06 306 GLN A O 1
ATOM 2315 N N . ASP A 1 307 ? 21.536 -7.955 -31.563 1.00 96.81 307 ASP A N 1
ATOM 2316 C CA . ASP A 1 307 ? 21.209 -9.373 -31.448 1.00 96.81 307 ASP A CA 1
ATOM 2317 C C . ASP A 1 307 ? 20.043 -9.575 -30.474 1.00 96.81 307 ASP A C 1
ATOM 2319 O O . ASP A 1 307 ? 19.737 -8.690 -29.667 1.00 96.81 307 ASP A O 1
ATOM 2323 N N . TRP A 1 308 ? 19.379 -10.724 -30.568 1.00 96.94 308 TRP A N 1
ATOM 2324 C CA . TRP A 1 308 ? 18.138 -11.002 -29.850 1.00 96.94 308 TRP A CA 1
ATOM 2325 C C . TRP A 1 308 ? 18.181 -12.359 -29.156 1.00 96.94 308 TRP A C 1
ATOM 2327 O O . TRP A 1 308 ? 18.670 -13.339 -29.713 1.00 96.94 308 TRP A O 1
ATOM 2337 N N . ASP A 1 309 ? 17.586 -12.422 -27.968 1.00 97.62 309 ASP A N 1
ATOM 2338 C CA . ASP A 1 309 ? 17.197 -13.682 -27.340 1.00 97.62 309 ASP A CA 1
ATOM 2339 C C . ASP A 1 309 ? 15.673 -13.724 -27.185 1.00 97.62 309 ASP A C 1
ATOM 2341 O O . ASP A 1 309 ? 15.078 -13.042 -26.348 1.00 97.62 309 ASP A O 1
ATOM 2345 N N . SER A 1 310 ? 15.043 -14.526 -28.036 1.00 94.06 310 SER A N 1
ATOM 2346 C CA . SER A 1 310 ? 13.598 -14.721 -28.107 1.00 94.06 310 SER A CA 1
ATOM 2347 C C . SER A 1 310 ? 13.300 -16.165 -28.495 1.00 94.06 310 SER A C 1
ATOM 2349 O O . SER A 1 310 ? 12.927 -16.404 -29.630 1.00 94.06 310 SER A O 1
ATOM 2351 N N . ASN A 1 311 ? 13.556 -17.150 -27.625 1.00 92.25 311 ASN A N 1
ATOM 2352 C CA . ASN A 1 311 ? 13.185 -18.571 -27.807 1.00 92.25 311 ASN A CA 1
ATOM 2353 C C . ASN A 1 311 ? 13.170 -19.073 -29.279 1.00 92.25 311 ASN A C 1
ATOM 2355 O O . ASN A 1 311 ? 12.190 -19.640 -29.758 1.00 92.25 311 ASN A O 1
ATOM 2359 N N . ASN A 1 312 ? 14.266 -18.852 -30.016 1.00 89.56 312 ASN A N 1
ATOM 2360 C CA . ASN A 1 312 ? 14.412 -19.174 -31.448 1.00 89.56 312 ASN A CA 1
ATOM 2361 C C . ASN A 1 312 ? 13.477 -18.427 -32.431 1.00 89.56 312 ASN A C 1
ATOM 2363 O O . ASN A 1 312 ? 13.067 -18.989 -33.447 1.00 89.56 312 ASN A O 1
ATOM 2367 N N . GLY A 1 313 ? 13.196 -17.151 -32.181 1.00 89.12 313 GLY A N 1
ATOM 2368 C CA . GLY A 1 313 ? 12.307 -16.297 -32.972 1.00 89.12 313 GLY A CA 1
ATOM 2369 C C . GLY A 1 313 ? 10.909 -16.106 -32.373 1.00 89.12 313 GLY A C 1
ATOM 2370 O O . GLY A 1 313 ? 10.196 -15.212 -32.827 1.00 89.12 313 GLY A O 1
ATOM 2371 N N . ASP A 1 314 ? 10.549 -16.882 -31.347 1.00 92.12 314 ASP A N 1
ATOM 2372 C CA . ASP A 1 314 ? 9.296 -16.763 -30.598 1.00 92.12 314 ASP A CA 1
ATOM 2373 C C . ASP A 1 314 ? 9.538 -16.083 -29.239 1.00 92.12 314 ASP A C 1
ATOM 2375 O O . ASP A 1 314 ? 10.516 -16.355 -28.560 1.00 92.12 314 ASP A O 1
ATOM 2379 N N . ASN A 1 315 ? 8.651 -15.220 -28.753 1.00 97.00 315 ASN A N 1
ATOM 2380 C CA . ASN A 1 315 ? 8.840 -14.668 -27.404 1.00 97.00 315 ASN A CA 1
ATOM 2381 C C . ASN A 1 315 ? 8.649 -15.754 -26.322 1.00 97.00 315 ASN A C 1
ATOM 2383 O O . ASN A 1 315 ? 7.850 -16.679 -26.487 1.00 97.00 315 ASN A O 1
ATOM 2387 N N . TYR A 1 316 ? 9.343 -15.631 -25.187 1.00 98.00 316 TYR A N 1
ATOM 2388 C CA . TYR A 1 316 ? 9.129 -16.500 -24.027 1.00 98.00 316 TYR A CA 1
ATOM 2389 C C . TYR A 1 316 ? 7.765 -16.190 -23.411 1.00 98.00 316 TYR A C 1
ATOM 2391 O O . TYR A 1 316 ? 7.581 -15.110 -22.858 1.00 98.00 316 TYR A O 1
ATOM 2399 N N . ALA A 1 317 ? 6.809 -17.112 -23.513 1.00 97.69 317 ALA A N 1
ATOM 2400 C CA . ALA A 1 317 ? 5.449 -16.904 -23.026 1.00 97.69 317 ALA A CA 1
ATOM 2401 C C . ALA A 1 317 ? 5.237 -17.539 -21.646 1.00 97.69 317 ALA A C 1
ATOM 2403 O O . ALA A 1 317 ? 5.478 -18.733 -21.456 1.00 97.69 317 ALA A O 1
ATOM 2404 N N . PHE A 1 318 ? 4.720 -16.748 -20.710 1.00 97.38 318 PHE A N 1
ATOM 2405 C CA . PHE A 1 318 ? 4.372 -17.160 -19.356 1.00 97.38 318 PHE A CA 1
ATOM 2406 C C . PHE A 1 318 ? 2.882 -16.909 -19.111 1.00 97.38 318 PHE A C 1
ATOM 2408 O O . PHE A 1 318 ? 2.392 -15.816 -19.420 1.00 97.38 318 PHE A O 1
ATOM 2415 N N . PRO A 1 319 ? 2.136 -17.889 -18.574 1.00 95.50 319 PRO A N 1
ATOM 2416 C CA . PRO A 1 319 ? 0.754 -17.658 -18.180 1.00 95.50 319 PRO A CA 1
ATOM 2417 C C . PRO A 1 319 ? 0.710 -16.646 -17.031 1.00 95.50 319 PRO A C 1
ATOM 2419 O O . PRO A 1 319 ? 1.481 -16.755 -16.081 1.00 95.50 319 PRO A O 1
ATOM 2422 N N . VAL A 1 320 ? -0.197 -15.674 -17.126 1.00 94.06 320 VAL A N 1
ATOM 2423 C CA . VAL A 1 320 ? -0.528 -14.770 -16.018 1.00 94.06 320 VAL A CA 1
ATOM 2424 C C . VAL A 1 320 ? -1.834 -15.260 -15.418 1.00 94.06 320 VAL A C 1
ATOM 2426 O O . VAL A 1 320 ? -2.842 -15.387 -16.121 1.00 94.06 320 VAL A O 1
ATOM 2429 N N . MET A 1 321 ? -1.813 -15.558 -14.129 1.00 89.81 321 MET A N 1
ATOM 2430 C CA . MET A 1 321 ? -2.992 -15.974 -13.393 1.00 89.81 321 MET A CA 1
ATOM 2431 C C . MET A 1 321 ? -3.857 -14.771 -13.045 1.00 89.81 321 MET A C 1
ATOM 2433 O O . MET A 1 321 ? -3.364 -13.679 -12.765 1.00 89.81 321 MET A O 1
ATOM 2437 N N . SER A 1 322 ? -5.167 -14.992 -13.068 1.00 87.81 322 SER A N 1
ATOM 2438 C CA . SER A 1 322 ? -6.101 -14.043 -12.477 1.00 87.81 322 SER A CA 1
ATOM 2439 C C . SER A 1 322 ? -6.149 -14.227 -10.966 1.00 87.81 322 SER A C 1
ATOM 2441 O O . SER A 1 322 ? -5.826 -15.305 -10.449 1.00 87.81 322 SER A O 1
ATOM 2443 N N . GLY A 1 323 ? -6.583 -13.176 -10.276 1.00 85.19 323 GLY A N 1
ATOM 2444 C CA . GLY A 1 323 ? -7.021 -13.307 -8.893 1.00 85.19 323 GLY A CA 1
ATOM 2445 C C . GLY A 1 323 ? -8.172 -14.316 -8.758 1.00 85.19 323 GLY A C 1
ATOM 2446 O O . GLY A 1 323 ? -8.797 -14.667 -9.765 1.00 85.19 323 GLY A O 1
ATOM 2447 N N . PRO A 1 324 ? -8.465 -14.793 -7.537 1.00 91.06 324 PRO A N 1
ATOM 2448 C CA . PRO A 1 324 ? -9.594 -15.683 -7.300 1.00 91.06 324 PRO A CA 1
ATOM 2449 C C . PRO A 1 324 ? -10.906 -15.041 -7.764 1.00 91.06 324 PRO A C 1
ATOM 2451 O O . PRO A 1 324 ? -11.185 -13.878 -7.470 1.00 91.06 324 PRO A O 1
ATOM 2454 N N . GLY A 1 325 ? -11.747 -15.815 -8.447 1.00 91.38 325 GLY A N 1
ATOM 2455 C CA . GLY A 1 325 ? -13.073 -15.372 -8.872 1.00 91.38 325 GLY A CA 1
ATOM 2456 C C . GLY A 1 325 ? -13.999 -15.038 -7.700 1.00 91.38 325 GLY A C 1
ATOM 2457 O O . GLY A 1 325 ? -14.905 -14.217 -7.848 1.00 91.38 325 GLY A O 1
ATOM 2458 N N . TRP A 1 326 ? -13.785 -15.658 -6.535 1.00 94.44 326 TRP A N 1
ATOM 2459 C CA . TRP A 1 326 ? -14.501 -15.333 -5.304 1.00 94.44 326 TRP A CA 1
ATOM 2460 C C . TRP A 1 326 ? -13.724 -15.762 -4.050 1.00 94.44 326 TRP A C 1
ATOM 2462 O O . TRP A 1 326 ? -13.078 -16.809 -4.029 1.00 94.44 326 TRP A O 1
ATOM 2472 N N . MET A 1 327 ? -13.845 -14.969 -2.984 1.00 95.25 327 MET A N 1
ATOM 2473 C CA . MET A 1 327 ? -13.376 -15.286 -1.632 1.00 95.25 327 MET A CA 1
ATOM 2474 C C . MET A 1 327 ? -14.472 -14.928 -0.631 1.00 95.25 327 MET A C 1
ATOM 2476 O O . MET A 1 327 ? -15.129 -13.894 -0.775 1.00 95.25 327 MET A O 1
ATOM 2480 N N . GLY A 1 328 ? -14.686 -15.759 0.385 1.00 95.31 328 GLY A N 1
ATOM 2481 C CA . GLY A 1 328 ? -15.670 -15.453 1.415 1.00 95.31 328 GLY A CA 1
ATOM 2482 C C . GLY A 1 328 ? -15.995 -16.620 2.330 1.00 95.31 328 GLY A C 1
ATOM 2483 O O . GLY A 1 328 ? -15.177 -17.508 2.549 1.00 95.31 328 GLY A O 1
ATOM 2484 N N . ASN A 1 329 ? -17.215 -16.605 2.880 1.00 95.69 329 ASN A N 1
ATOM 2485 C CA . ASN A 1 329 ? -17.647 -17.530 3.931 1.00 95.69 329 ASN A CA 1
ATOM 2486 C C . ASN A 1 329 ? -16.627 -17.581 5.077 1.00 95.69 329 ASN A C 1
ATOM 2488 O O . ASN A 1 329 ? -16.163 -18.655 5.440 1.00 95.69 329 ASN A O 1
ATOM 2492 N N . TYR A 1 330 ? -16.267 -16.419 5.625 1.00 96.25 330 TYR A N 1
ATOM 2493 C CA . TYR A 1 330 ? -15.388 -16.340 6.787 1.00 96.25 330 TYR A CA 1
ATOM 2494 C C . TYR A 1 330 ? -16.120 -16.857 8.027 1.00 96.25 330 TYR A C 1
ATOM 2496 O O . TYR A 1 330 ? -17.216 -16.389 8.352 1.00 96.25 330 TYR A O 1
ATOM 2504 N N . PHE A 1 331 ? -15.533 -17.815 8.735 1.00 95.69 331 PHE A N 1
ATOM 2505 C CA . PHE A 1 331 ? -16.083 -18.325 9.984 1.00 95.69 331 PHE A CA 1
ATOM 2506 C C . PHE A 1 331 ? -15.005 -18.555 11.035 1.00 95.69 331 PHE A C 1
ATOM 2508 O O . PHE A 1 331 ? -13.897 -19.003 10.751 1.00 95.69 331 PHE A O 1
ATOM 2515 N N . LEU A 1 332 ? -15.377 -18.261 12.271 1.00 97.31 332 LEU A N 1
ATOM 2516 C CA . LEU A 1 332 ? -14.589 -18.463 13.467 1.00 97.31 332 LEU A CA 1
ATOM 2517 C C . LEU A 1 332 ? -14.956 -19.812 14.088 1.00 97.31 332 LEU A C 1
ATOM 2519 O O . LEU A 1 332 ? -16.123 -20.080 14.387 1.00 97.31 332 LEU A O 1
ATOM 2523 N N . ASN A 1 333 ? -13.957 -20.655 14.316 1.00 97.12 333 ASN A N 1
ATOM 2524 C CA . ASN A 1 333 ? -14.095 -21.889 15.072 1.00 97.12 333 ASN A CA 1
ATOM 2525 C C . ASN A 1 333 ? -13.223 -21.837 16.327 1.00 97.12 333 ASN A C 1
ATOM 2527 O O . ASN A 1 333 ? -12.048 -22.206 16.303 1.00 97.12 333 ASN A O 1
ATOM 2531 N N . ILE A 1 334 ? -13.839 -21.415 17.431 1.00 96.38 334 ILE A N 1
ATOM 2532 C CA . ILE A 1 334 ? -13.300 -21.576 18.780 1.00 96.38 334 ILE A CA 1
ATOM 2533 C C . ILE A 1 334 ? -14.112 -22.678 19.456 1.00 96.38 334 ILE A C 1
ATOM 2535 O O . ILE A 1 334 ? -15.230 -22.458 19.928 1.00 96.38 334 ILE A O 1
ATOM 2539 N N . SER A 1 335 ? -13.570 -23.893 19.484 1.00 95.19 335 SER A N 1
ATOM 2540 C CA . SER A 1 335 ? -14.318 -25.076 19.911 1.00 95.19 335 SER A CA 1
ATOM 2541 C C . SER A 1 335 ? -13.525 -25.958 20.855 1.00 95.19 335 SER A C 1
ATOM 2543 O O . SER A 1 335 ? -12.325 -26.160 20.712 1.00 95.19 335 SER A O 1
ATOM 2545 N N . ARG A 1 336 ? -14.240 -26.541 21.820 1.00 94.94 336 ARG A N 1
ATOM 2546 C CA . ARG A 1 336 ? -13.756 -27.617 22.702 1.00 94.94 336 ARG A CA 1
ATOM 2547 C C . ARG A 1 336 ? -14.232 -29.007 22.270 1.00 94.94 336 ARG A C 1
ATOM 2549 O O . ARG A 1 336 ? -13.914 -29.995 22.924 1.00 94.94 336 ARG A O 1
ATOM 2556 N N . ALA A 1 337 ? -15.109 -29.067 21.268 1.00 93.56 337 ALA A N 1
ATOM 2557 C CA . ALA A 1 337 ? -15.816 -30.286 20.881 1.00 93.56 337 ALA A CA 1
ATOM 2558 C C . ALA A 1 337 ? -15.125 -31.025 19.730 1.00 93.56 337 ALA A C 1
ATOM 2560 O O . ALA A 1 337 ? -15.270 -32.239 19.614 1.00 93.56 337 ALA A O 1
ATOM 2561 N N . SER A 1 338 ? -14.377 -30.300 18.897 1.00 92.44 338 SER A N 1
ATOM 2562 C CA . SER A 1 338 ? -13.699 -30.838 17.723 1.00 92.44 338 SER A CA 1
ATOM 2563 C C . SER A 1 338 ? -12.353 -30.153 17.528 1.00 92.44 338 SER A C 1
ATOM 2565 O O . SER A 1 338 ? -12.257 -28.939 17.680 1.00 92.44 338 SER A O 1
ATOM 2567 N N . SER A 1 339 ? -11.332 -30.932 17.174 1.00 93.75 339 SER A N 1
ATOM 2568 C CA . SER A 1 339 ? -10.026 -30.429 16.733 1.00 93.75 339 SER A CA 1
ATOM 2569 C C . SER A 1 339 ? -9.961 -30.218 15.216 1.00 93.75 339 SER A C 1
ATOM 2571 O O . SER A 1 339 ? -8.902 -29.897 14.689 1.00 93.75 339 SER A O 1
ATOM 2573 N N . VAL A 1 340 ? -11.059 -30.458 14.487 1.00 95.69 340 VAL A N 1
ATOM 2574 C CA . VAL A 1 340 ? -11.126 -30.199 13.044 1.00 95.69 340 VAL A CA 1
ATOM 2575 C C . VAL A 1 340 ? -11.188 -28.678 12.839 1.00 95.69 340 VAL A C 1
ATOM 2577 O O . VAL A 1 340 ? -12.159 -28.077 13.309 1.00 95.69 340 VAL A O 1
ATOM 2580 N N . PRO A 1 341 ? -10.219 -28.052 12.135 1.00 95.50 341 PRO A N 1
ATOM 2581 C CA . PRO A 1 341 ? -10.064 -26.594 12.107 1.00 95.50 341 PRO A CA 1
ATOM 2582 C C . PRO A 1 341 ? -11.321 -25.839 11.696 1.00 95.50 341 PRO A C 1
ATOM 2584 O O . PRO A 1 341 ? -11.657 -24.826 12.297 1.00 95.50 341 PRO A O 1
ATOM 2587 N N . CYS A 1 342 ? -12.065 -26.387 10.735 1.00 95.81 342 CYS A N 1
ATOM 2588 C CA . CYS A 1 342 ? -13.219 -25.729 10.139 1.00 95.81 342 CYS A CA 1
ATOM 2589 C C . CYS A 1 342 ? -14.559 -26.443 10.403 1.00 95.81 342 CYS A C 1
ATOM 2591 O O . CYS A 1 342 ? -15.467 -26.391 9.567 1.00 95.81 342 CYS A O 1
ATOM 2593 N N . ALA A 1 343 ? -14.679 -27.169 11.519 1.00 92.12 343 ALA A N 1
ATOM 2594 C CA . ALA A 1 343 ? -15.931 -27.811 11.924 1.00 92.12 343 ALA A CA 1
ATOM 2595 C C . ALA A 1 343 ? -16.754 -26.899 12.844 1.00 92.12 343 ALA A C 1
ATOM 2597 O O . ALA A 1 343 ? -16.209 -26.324 13.778 1.00 92.12 343 ALA A O 1
ATOM 2598 N N . ASP A 1 344 ? -18.065 -26.816 12.601 1.00 85.38 344 ASP A N 1
ATOM 2599 C CA . ASP A 1 344 ? -19.048 -26.189 13.502 1.00 85.38 344 ASP A CA 1
ATOM 2600 C C . ASP A 1 344 ? -18.783 -24.712 13.874 1.00 85.38 344 ASP A C 1
ATOM 2602 O O . ASP A 1 344 ? -19.270 -24.234 14.899 1.00 85.38 344 ASP A O 1
ATOM 2606 N N . GLY A 1 345 ? -18.032 -23.981 13.043 1.00 88.94 345 GLY A N 1
ATOM 2607 C CA . GLY A 1 345 ? -17.757 -22.556 13.242 1.00 88.94 345 GLY A CA 1
ATOM 2608 C C . GLY A 1 345 ? -18.977 -21.660 13.001 1.00 88.94 345 GLY A C 1
ATOM 2609 O O . GLY A 1 345 ? -19.905 -22.014 12.268 1.00 88.94 345 GLY A O 1
ATOM 2610 N N . SER A 1 346 ? -18.964 -20.473 13.602 1.00 93.75 346 SER A N 1
ATOM 2611 C CA . SER A 1 346 ? -19.933 -19.404 13.339 1.00 93.75 346 SER A CA 1
ATOM 2612 C C . SER A 1 346 ? -19.359 -18.397 12.352 1.00 93.75 346 SER A C 1
ATOM 2614 O O . SER A 1 346 ? -18.149 -18.228 12.296 1.00 93.75 346 SER A O 1
ATOM 2616 N N . SER A 1 347 ? -20.213 -17.694 11.604 1.00 95.50 347 SER A N 1
ATOM 2617 C CA . SER A 1 347 ? -19.776 -16.561 10.771 1.00 95.50 347 SER A CA 1
ATOM 2618 C C . SER A 1 347 ? -18.864 -15.628 11.571 1.00 95.50 347 SER A C 1
ATOM 2620 O O . SER A 1 347 ? -19.200 -15.306 12.709 1.00 95.50 347 SER A O 1
ATOM 2622 N N . LEU A 1 348 ? -17.738 -15.219 10.981 1.00 95.19 348 LEU A N 1
ATOM 2623 C CA . LEU A 1 348 ? -16.752 -14.362 11.643 1.00 95.19 348 LEU A CA 1
ATOM 2624 C C . LEU A 1 348 ? -17.334 -12.968 11.923 1.00 95.19 348 LEU A C 1
ATOM 2626 O O . LEU A 1 348 ? -17.193 -12.464 13.025 1.00 95.19 348 LEU A O 1
ATOM 2630 N N . GLY A 1 349 ? -18.052 -12.384 10.957 1.00 92.25 349 GLY A N 1
ATOM 2631 C CA . GLY A 1 349 ? -18.406 -10.963 11.031 1.00 92.25 349 GLY A CA 1
ATOM 2632 C C . GLY A 1 349 ? -17.162 -10.104 10.799 1.00 92.25 349 GLY A C 1
ATOM 2633 O O . GLY A 1 349 ? -16.307 -10.500 10.008 1.00 92.25 349 GLY A O 1
ATOM 2634 N N . ASP A 1 350 ? -17.065 -8.973 11.497 1.00 88.19 350 ASP A N 1
ATOM 2635 C CA . ASP A 1 350 ? -15.940 -8.035 11.358 1.00 88.19 350 ASP A CA 1
ATOM 2636 C C . ASP A 1 350 ? -14.845 -8.267 12.410 1.00 88.19 350 ASP A C 1
ATOM 2638 O O . ASP A 1 350 ? -13.711 -7.826 12.224 1.00 88.19 350 ASP A O 1
ATOM 2642 N N . SER A 1 351 ? -15.170 -8.970 13.503 1.00 94.44 351 SER A N 1
ATOM 2643 C CA . SER A 1 351 ? -14.250 -9.178 14.617 1.00 94.44 351 SER A CA 1
ATOM 2644 C C . SER A 1 351 ? -14.397 -10.531 15.317 1.00 94.44 351 SER A C 1
ATOM 2646 O O . SER A 1 351 ? -15.421 -11.207 15.195 1.00 94.44 351 SER A O 1
ATOM 2648 N N . PHE A 1 352 ? -13.383 -10.923 16.094 1.00 96.12 352 PHE A N 1
ATOM 2649 C CA . PHE A 1 352 ? -13.469 -12.039 17.039 1.00 96.12 352 PHE A CA 1
ATOM 2650 C C . PHE A 1 352 ? -12.987 -11.665 18.443 1.00 96.12 352 PHE A C 1
ATOM 2652 O O . PHE A 1 352 ? -12.154 -10.780 18.607 1.00 96.12 352 PHE A O 1
ATOM 2659 N N . ASP A 1 353 ? -13.441 -12.425 19.441 1.00 96.69 353 ASP A N 1
ATOM 2660 C CA . ASP A 1 353 ? -12.909 -12.379 20.805 1.00 96.69 353 ASP A CA 1
ATOM 2661 C C . ASP A 1 353 ? -12.270 -13.728 21.160 1.00 96.69 353 ASP A C 1
ATOM 2663 O O . ASP A 1 353 ? -12.910 -14.785 21.104 1.00 96.69 353 ASP A O 1
ATOM 2667 N N . TYR A 1 354 ? -10.999 -13.698 21.551 1.00 97.12 354 TYR A N 1
ATOM 2668 C CA . TYR A 1 354 ? -10.213 -14.840 22.007 1.00 97.12 354 TYR A CA 1
ATOM 2669 C C . TYR A 1 354 ? -9.809 -14.650 23.474 1.00 97.12 354 TYR A C 1
ATOM 2671 O O . TYR A 1 354 ? -8.644 -14.485 23.834 1.00 97.12 354 TYR A O 1
ATOM 2679 N N . GLY A 1 355 ? -10.823 -14.648 24.339 1.00 96.12 355 GLY A N 1
ATOM 2680 C CA . GLY A 1 355 ? -10.645 -14.418 25.770 1.00 96.12 355 GLY A CA 1
ATOM 2681 C C . GLY A 1 355 ? -10.212 -15.649 26.574 1.00 96.12 355 GLY A C 1
ATOM 2682 O O . GLY A 1 355 ? -9.981 -16.749 26.058 1.00 96.12 355 GLY A O 1
ATOM 2683 N N . THR A 1 356 ? -10.184 -15.489 27.897 1.00 94.50 356 THR A N 1
ATOM 2684 C CA . THR A 1 356 ? -9.676 -16.490 28.858 1.00 94.50 356 THR A CA 1
ATOM 2685 C C . THR A 1 356 ? -10.341 -17.866 28.744 1.00 94.50 356 THR A C 1
ATOM 2687 O O . THR A 1 356 ? -9.674 -18.893 28.885 1.00 94.50 356 THR A O 1
ATOM 2690 N N . TRP A 1 357 ? -11.644 -17.931 28.443 1.00 94.94 357 TRP A N 1
ATOM 2691 C CA . TRP A 1 357 ? -12.331 -19.209 28.225 1.00 94.94 357 TRP A CA 1
ATOM 2692 C C . TRP A 1 357 ? -11.783 -19.956 27.007 1.00 94.94 357 TRP A C 1
ATOM 2694 O O . TRP A 1 357 ? -11.553 -21.166 27.098 1.00 94.94 357 TRP A O 1
ATOM 2704 N N . ALA A 1 358 ? -11.585 -19.250 25.888 1.00 94.94 358 ALA A N 1
ATOM 2705 C CA . ALA A 1 358 ? -11.077 -19.829 24.650 1.00 94.94 358 ALA A CA 1
ATOM 2706 C C . ALA A 1 358 ? -9.679 -20.398 24.897 1.00 94.94 358 ALA A C 1
ATOM 2708 O O . ALA A 1 358 ? -9.454 -21.591 24.710 1.00 94.94 358 ALA A O 1
ATOM 2709 N N . ARG A 1 359 ? -8.803 -19.584 25.485 1.00 93.94 359 ARG A N 1
ATOM 2710 C CA . ARG A 1 359 ? -7.425 -19.946 25.831 1.00 93.94 359 ARG A CA 1
ATOM 2711 C C . ARG A 1 359 ? -7.312 -21.172 26.738 1.00 93.94 359 ARG A C 1
ATOM 2713 O O . ARG A 1 359 ? -6.429 -22.003 26.558 1.00 93.94 359 ARG A O 1
ATOM 2720 N N . GLN A 1 360 ? -8.221 -21.326 27.702 1.00 91.75 360 GLN A N 1
ATOM 2721 C CA . GLN A 1 360 ? -8.166 -22.436 28.660 1.00 91.75 360 GLN A CA 1
ATOM 2722 C C . GLN A 1 360 ? -8.850 -23.722 28.184 1.00 91.75 360 GLN A C 1
ATOM 2724 O O . GLN A 1 360 ? -8.579 -24.795 28.729 1.00 91.75 360 GLN A O 1
ATOM 2729 N N . ARG A 1 361 ? -9.824 -23.630 27.271 1.00 94.75 361 ARG A N 1
ATOM 2730 C CA . ARG A 1 361 ? -10.750 -24.745 26.999 1.00 94.75 361 ARG A CA 1
ATOM 2731 C C . ARG A 1 361 ? -10.910 -25.101 25.534 1.00 94.75 361 ARG A C 1
ATOM 2733 O O . ARG A 1 361 ? -11.402 -26.199 25.265 1.00 94.75 361 ARG A O 1
ATOM 2740 N N . ALA A 1 362 ? -10.572 -24.207 24.613 1.00 95.94 362 ALA A N 1
ATOM 2741 C CA . ALA A 1 362 ? -10.651 -24.506 23.198 1.00 95.94 362 ALA A CA 1
ATOM 2742 C C . ALA A 1 362 ? -9.535 -25.487 22.814 1.00 95.94 362 ALA A C 1
ATOM 2744 O O . ALA A 1 362 ? -8.391 -25.360 23.237 1.00 95.94 362 ALA A O 1
ATOM 2745 N N . ILE A 1 363 ? -9.898 -26.496 22.027 1.00 94.94 363 ILE A N 1
ATOM 2746 C CA . ILE A 1 363 ? -8.960 -27.421 21.377 1.00 94.94 363 ILE A CA 1
ATOM 2747 C C . ILE A 1 363 ? -8.743 -27.052 19.903 1.00 94.94 363 ILE A C 1
ATOM 2749 O O . ILE A 1 363 ? -7.865 -27.612 19.256 1.00 94.94 363 ILE A O 1
ATOM 2753 N N . ALA A 1 364 ? -9.555 -26.133 19.380 1.00 95.56 364 ALA A N 1
ATOM 2754 C CA . ALA A 1 364 ? -9.416 -25.501 18.079 1.00 95.56 364 ALA A CA 1
ATOM 2755 C C . ALA A 1 364 ? -9.694 -24.001 18.233 1.00 95.56 364 ALA A C 1
ATOM 2757 O O . ALA A 1 364 ? -10.671 -23.633 18.887 1.00 95.56 364 ALA A O 1
ATOM 2758 N N . GLY A 1 365 ? -8.854 -23.169 17.624 1.00 96.88 365 GLY A N 1
ATOM 2759 C CA . GLY A 1 365 ? -9.019 -21.721 17.529 1.00 96.88 365 GLY A CA 1
ATOM 2760 C C . GLY A 1 365 ? -8.559 -21.286 16.149 1.00 96.88 365 GLY A C 1
ATOM 2761 O O . GLY A 1 365 ? -7.378 -21.030 15.953 1.00 96.88 365 GLY A O 1
ATOM 2762 N N . ASN A 1 366 ? -9.477 -21.295 15.184 1.00 98.00 366 ASN A N 1
ATOM 2763 C CA . ASN A 1 366 ? -9.158 -21.005 13.790 1.00 98.00 366 ASN A CA 1
ATOM 2764 C C . ASN A 1 366 ? -10.139 -19.998 13.201 1.00 98.00 366 ASN A C 1
ATOM 2766 O O . ASN A 1 366 ? -11.339 -20.060 13.480 1.00 98.00 366 ASN A O 1
ATOM 2770 N N . VAL A 1 367 ? -9.638 -19.145 12.318 1.00 97.94 367 VAL A N 1
ATOM 2771 C CA . VAL A 1 367 ? -10.452 -18.454 11.321 1.00 97.94 367 VAL A CA 1
ATOM 2772 C C . VAL A 1 367 ? -10.336 -19.239 10.027 1.00 97.94 367 VAL A C 1
ATOM 2774 O O . VAL A 1 367 ? -9.241 -19.568 9.588 1.00 97.94 367 VAL A O 1
ATOM 2777 N N . CYS A 1 368 ? -11.459 -19.559 9.409 1.00 97.88 368 CYS A N 1
ATOM 2778 C CA . CYS A 1 368 ? -11.485 -20.265 8.142 1.00 97.88 368 CYS A CA 1
ATOM 2779 C C . CYS A 1 368 ? -12.243 -19.459 7.098 1.00 97.88 368 CYS A C 1
ATOM 2781 O O . CYS A 1 368 ? -13.149 -18.694 7.428 1.00 97.88 368 CYS A O 1
ATOM 2783 N N . PHE A 1 369 ? -11.916 -19.692 5.835 1.00 97.69 369 PHE A N 1
ATOM 2784 C CA . PHE A 1 369 ? -12.603 -19.085 4.704 1.00 97.69 369 PHE A CA 1
ATOM 2785 C C . PHE A 1 369 ? -12.509 -19.975 3.471 1.00 97.69 369 PHE A C 1
ATOM 2787 O O . PHE A 1 369 ? -11.822 -20.999 3.455 1.00 97.69 369 PHE A O 1
ATOM 2794 N N . GLU A 1 370 ? -13.261 -19.605 2.448 1.00 97.62 370 GLU A N 1
ATOM 2795 C CA . GLU A 1 370 ? -13.387 -20.346 1.208 1.00 97.62 370 GLU A CA 1
ATOM 2796 C C . GLU A 1 370 ? -12.931 -19.487 0.028 1.00 97.62 370 GLU A C 1
ATOM 2798 O O . GLU A 1 370 ? -13.215 -18.291 -0.040 1.00 97.62 370 GLU A O 1
ATOM 2803 N N . VAL A 1 371 ? -12.251 -20.129 -0.917 1.00 97.31 371 VAL A N 1
ATOM 2804 C CA . VAL A 1 371 ? -11.744 -19.527 -2.148 1.00 97.31 371 VAL A CA 1
ATOM 2805 C C . VAL A 1 371 ? -12.271 -20.325 -3.329 1.00 97.31 371 VAL A C 1
ATOM 2807 O O . VAL A 1 371 ? -12.158 -21.553 -3.361 1.00 97.31 371 VAL A O 1
ATOM 2810 N N . TRP A 1 372 ? -12.823 -19.629 -4.316 1.00 96.88 372 TRP A N 1
ATOM 2811 C CA . TRP A 1 372 ? -13.169 -20.203 -5.607 1.00 96.88 372 TRP A CA 1
ATOM 2812 C C . TRP A 1 372 ? -12.358 -19.536 -6.712 1.00 96.88 372 TRP A C 1
ATOM 2814 O O . TRP A 1 372 ? -12.304 -18.308 -6.807 1.00 96.88 372 TRP A O 1
ATOM 2824 N N . GLN A 1 373 ? -11.761 -20.363 -7.565 1.00 93.62 373 GLN A N 1
ATOM 2825 C CA . GLN A 1 373 ? -11.069 -19.926 -8.764 1.00 93.62 373 GLN A CA 1
ATOM 2826 C C . GLN A 1 373 ? -11.424 -20.840 -9.934 1.00 93.62 373 GLN A C 1
ATOM 2828 O O . GLN A 1 373 ? -11.212 -22.056 -9.871 1.00 93.62 373 GLN A O 1
ATOM 2833 N N . GLU A 1 374 ? -11.944 -20.240 -11.007 1.00 92.12 374 GLU A N 1
ATOM 2834 C CA . GLU A 1 374 ? -12.415 -20.959 -12.193 1.00 92.12 374 GLU A CA 1
ATOM 2835 C C . GLU A 1 374 ? -11.306 -21.841 -12.784 1.00 92.12 374 GLU A C 1
ATOM 2837 O O . GLU A 1 374 ? -10.174 -21.404 -12.998 1.00 92.12 374 GLU A O 1
ATOM 2842 N N . GLY A 1 375 ? -11.625 -23.113 -13.020 1.00 91.25 375 GLY A N 1
ATOM 2843 C CA . GLY A 1 375 ? -10.709 -24.119 -13.554 1.00 91.25 375 GLY A CA 1
ATOM 2844 C C . GLY A 1 375 ? -9.645 -24.620 -12.571 1.00 91.25 375 GLY A C 1
ATOM 2845 O O . GLY A 1 375 ? -9.006 -25.633 -12.856 1.00 91.25 375 GLY A O 1
ATOM 2846 N N . ILE A 1 376 ? -9.469 -23.962 -11.418 1.00 93.00 376 ILE A N 1
ATOM 2847 C CA . ILE A 1 376 ? -8.465 -24.321 -10.407 1.00 93.00 376 ILE A CA 1
ATOM 2848 C C . ILE A 1 376 ? -9.093 -25.080 -9.240 1.00 93.00 376 ILE A C 1
ATOM 2850 O O . ILE A 1 376 ? -8.598 -26.151 -8.890 1.00 93.00 376 ILE A O 1
ATOM 2854 N N . THR A 1 377 ? -10.174 -24.557 -8.652 1.00 95.88 377 THR A N 1
ATOM 2855 C CA . THR A 1 377 ? -10.822 -25.158 -7.469 1.00 95.88 377 THR A CA 1
ATOM 2856 C C . THR A 1 377 ? -12.043 -26.014 -7.814 1.00 95.88 377 THR A C 1
ATOM 2858 O O . THR A 1 377 ? -12.569 -26.711 -6.949 1.00 95.88 377 THR A O 1
ATOM 2861 N N . ASP A 1 378 ? -12.480 -26.024 -9.079 1.00 93.38 378 ASP A N 1
ATOM 2862 C CA . ASP A 1 378 ? -13.665 -26.773 -9.539 1.00 93.38 378 ASP A CA 1
ATOM 2863 C C . ASP A 1 378 ? -13.543 -28.299 -9.396 1.00 93.38 378 ASP A C 1
ATOM 2865 O O . ASP A 1 378 ? -14.533 -29.028 -9.487 1.00 93.38 378 ASP A O 1
ATOM 2869 N N . GLN A 1 379 ? -12.330 -28.797 -9.181 1.00 91.62 379 GLN A N 1
ATOM 2870 C CA . GLN A 1 379 ? -12.036 -30.199 -8.933 1.00 91.62 379 GLN A CA 1
ATOM 2871 C C . GLN A 1 379 ? -10.880 -30.322 -7.942 1.00 91.62 379 GLN A C 1
ATOM 2873 O O . GLN A 1 379 ? -10.114 -29.382 -7.744 1.00 91.62 379 GLN A O 1
ATOM 2878 N N . GLY A 1 380 ? -10.725 -31.506 -7.346 1.00 91.38 380 GLY A N 1
ATOM 2879 C CA . GLY A 1 380 ? -9.596 -31.786 -6.464 1.00 91.38 380 GLY A CA 1
ATOM 2880 C C . GLY A 1 380 ? -8.265 -31.604 -7.194 1.00 91.38 380 GLY A C 1
ATOM 2881 O O . GLY A 1 380 ? -7.916 -32.413 -8.053 1.00 91.38 380 GLY A O 1
ATOM 2882 N N . ASN A 1 381 ? -7.534 -30.554 -6.835 1.00 91.56 381 ASN A N 1
ATOM 2883 C CA . ASN A 1 381 ? -6.232 -30.210 -7.384 1.00 91.56 381 ASN A CA 1
ATOM 2884 C C . ASN A 1 381 ? -5.133 -30.486 -6.336 1.00 91.56 381 ASN A C 1
ATOM 2886 O O . ASN A 1 381 ? -5.127 -29.836 -5.287 1.00 91.56 381 ASN A O 1
ATOM 2890 N N . PRO A 1 382 ? -4.229 -31.458 -6.567 1.00 89.56 382 PRO A N 1
ATOM 2891 C CA . PRO A 1 382 ? -3.149 -31.769 -5.627 1.00 89.56 382 PRO A CA 1
ATOM 2892 C C . PRO A 1 382 ? -2.072 -30.676 -5.563 1.00 89.56 382 PRO A C 1
ATOM 2894 O O . PRO A 1 382 ? -1.371 -30.576 -4.558 1.00 89.56 382 PRO A O 1
ATOM 2897 N N . ASP A 1 383 ? -1.974 -29.841 -6.598 1.00 90.00 383 ASP A N 1
ATOM 2898 C CA . ASP A 1 383 ? -0.991 -28.762 -6.713 1.00 90.00 383 ASP A CA 1
ATOM 2899 C C . ASP A 1 383 ? -1.586 -27.403 -6.318 1.00 90.00 383 ASP A C 1
ATOM 2901 O O . ASP A 1 383 ? -0.993 -26.359 -6.573 1.00 90.00 383 ASP A O 1
ATOM 2905 N N . LEU A 1 384 ? -2.762 -27.394 -5.676 1.00 90.69 384 LEU A N 1
ATOM 2906 C CA . LEU A 1 384 ? -3.467 -26.167 -5.306 1.00 90.69 384 LEU A CA 1
ATOM 2907 C C . LEU A 1 384 ? -2.587 -25.204 -4.499 1.00 90.69 384 LEU A C 1
ATOM 2909 O O . LEU A 1 384 ? -2.610 -24.006 -4.754 1.00 90.69 384 LEU A O 1
ATOM 2913 N N . TRP A 1 385 ? -1.783 -25.734 -3.576 1.00 84.06 385 TRP A N 1
ATOM 2914 C CA . TRP A 1 385 ? -0.866 -24.956 -2.738 1.00 84.06 385 TRP A CA 1
ATOM 2915 C C . TRP A 1 385 ? 0.245 -24.251 -3.531 1.00 84.06 385 TRP A C 1
ATOM 2917 O O . TRP A 1 385 ? 0.817 -23.287 -3.042 1.00 84.06 385 TRP A O 1
ATOM 2927 N N . GLN A 1 386 ? 0.561 -24.716 -4.745 1.00 83.19 386 GLN A N 1
ATOM 2928 C CA . GLN A 1 386 ? 1.507 -24.041 -5.641 1.00 83.19 386 GLN A CA 1
ATOM 2929 C C . GLN A 1 386 ? 0.818 -22.979 -6.496 1.00 83.19 386 GLN A C 1
ATOM 2931 O O . GLN A 1 386 ? 1.492 -22.103 -7.019 1.00 83.19 386 GLN A O 1
ATOM 2936 N N . ILE A 1 387 ? -0.500 -23.076 -6.685 1.00 88.31 387 ILE A N 1
ATOM 2937 C CA . ILE A 1 387 ? -1.268 -22.249 -7.627 1.00 88.31 387 ILE A CA 1
ATOM 2938 C C . ILE A 1 387 ? -1.969 -21.087 -6.914 1.00 88.31 387 ILE A C 1
ATOM 2940 O O . ILE A 1 387 ? -2.077 -19.994 -7.468 1.00 88.31 387 ILE A O 1
ATOM 2944 N N . LEU A 1 388 ? -2.475 -21.324 -5.704 1.00 91.50 388 LEU A N 1
ATOM 2945 C CA . LEU A 1 388 ? -3.066 -20.300 -4.852 1.00 91.50 388 LEU A CA 1
ATOM 2946 C C . LEU A 1 388 ? -2.071 -19.948 -3.749 1.00 91.50 388 LEU A C 1
ATOM 2948 O O . LEU A 1 388 ? -1.885 -20.715 -2.806 1.00 91.50 388 LEU A O 1
ATOM 2952 N N . ASP A 1 389 ? -1.453 -18.780 -3.883 1.00 90.81 389 ASP A N 1
ATOM 2953 C CA . ASP A 1 389 ? -0.644 -18.157 -2.844 1.00 90.81 389 ASP A CA 1
ATOM 2954 C C . ASP A 1 389 ? -1.580 -17.530 -1.807 1.00 90.81 389 ASP A C 1
ATOM 2956 O O . ASP A 1 389 ? -2.113 -16.440 -2.026 1.00 90.81 389 ASP A O 1
ATOM 2960 N N . VAL A 1 390 ? -1.867 -18.277 -0.738 1.00 93.88 390 VAL A N 1
ATOM 2961 C CA . VAL A 1 390 ? -2.794 -17.867 0.321 1.00 93.88 390 VAL A CA 1
ATOM 2962 C C . VAL A 1 390 ? -2.015 -17.502 1.572 1.00 93.88 390 VAL A C 1
ATOM 2964 O O . VAL A 1 390 ? -1.462 -18.375 2.243 1.00 93.88 390 VAL A O 1
ATOM 2967 N N . ARG A 1 391 ? -2.020 -16.212 1.900 1.00 94.81 391 ARG A N 1
ATOM 2968 C CA . ARG A 1 391 ? -1.342 -15.655 3.072 1.00 94.81 391 ARG A CA 1
ATOM 2969 C C . ARG A 1 391 ? -2.329 -14.918 3.958 1.00 94.81 391 ARG A C 1
ATOM 2971 O O . ARG A 1 391 ? -3.347 -14.406 3.487 1.00 94.81 391 ARG A O 1
ATOM 2978 N N . VAL A 1 392 ? -2.028 -14.884 5.242 1.00 96.31 392 VAL A N 1
ATOM 2979 C CA . VAL A 1 392 ? -2.639 -13.973 6.201 1.00 96.31 392 VAL A CA 1
ATOM 2980 C C . VAL A 1 392 ? -1.608 -12.922 6.551 1.00 96.31 392 VAL A C 1
ATOM 2982 O O . VAL A 1 392 ? -0.448 -13.249 6.772 1.00 96.31 392 VAL A O 1
ATOM 2985 N N . TRP A 1 393 ? -2.049 -11.677 6.599 1.00 95.56 393 TRP A N 1
ATOM 2986 C CA . TRP A 1 393 ? -1.273 -10.557 7.099 1.00 95.56 393 TRP A CA 1
ATOM 2987 C C . TRP A 1 393 ? -1.910 -10.134 8.405 1.00 95.56 393 TRP A C 1
ATOM 2989 O O . TRP A 1 393 ? -3.125 -9.930 8.441 1.00 95.56 393 TRP A O 1
ATOM 2999 N N . TYR A 1 394 ? -1.129 -10.028 9.471 1.00 95.81 394 TYR A N 1
ATOM 3000 C CA . TYR A 1 394 ? -1.625 -9.621 10.776 1.00 95.81 394 TYR A CA 1
ATOM 3001 C C . TYR A 1 394 ? -0.655 -8.698 11.506 1.00 95.81 394 TYR A C 1
ATOM 3003 O O . TYR A 1 394 ? 0.548 -8.729 11.275 1.00 95.81 394 TYR A O 1
ATOM 3011 N N . ARG A 1 395 ? -1.178 -7.906 12.434 1.00 94.62 395 ARG A N 1
ATOM 3012 C CA . ARG A 1 395 ? -0.392 -7.100 13.373 1.00 94.62 395 ARG A CA 1
ATOM 3013 C C . ARG A 1 395 ? -1.107 -6.976 14.703 1.00 94.62 395 ARG A C 1
ATOM 3015 O O . ARG A 1 395 ? -2.321 -7.182 14.765 1.00 94.62 395 ARG A O 1
ATOM 3022 N N . PHE A 1 396 ? -0.370 -6.580 15.733 1.00 94.81 396 PHE A N 1
ATOM 3023 C CA . PHE A 1 396 ? -0.926 -6.255 17.040 1.00 94.81 396 PHE A CA 1
ATOM 3024 C C . PHE A 1 396 ? -0.770 -4.768 17.334 1.00 94.81 396 PHE A C 1
ATOM 3026 O O . PHE A 1 396 ? 0.271 -4.203 17.031 1.00 94.81 396 PHE A O 1
ATOM 3033 N N . ASN A 1 397 ? -1.804 -4.142 17.900 1.00 89.31 397 ASN A N 1
ATOM 3034 C CA . ASN A 1 397 ? -1.776 -2.780 18.447 1.00 89.31 397 ASN A CA 1
ATOM 3035 C C . ASN A 1 397 ? -1.095 -1.729 17.546 1.00 89.31 397 ASN A C 1
ATOM 3037 O O . ASN A 1 397 ? -0.425 -0.828 18.035 1.00 89.31 397 ASN A O 1
ATOM 3041 N N . GLY A 1 398 ? -1.274 -1.840 16.225 1.00 84.69 398 GLY A N 1
ATOM 3042 C CA . GLY A 1 398 ? -0.712 -0.883 15.270 1.00 84.69 398 GLY A CA 1
ATOM 3043 C C . GLY A 1 398 ? 0.760 -1.081 14.905 1.00 84.69 398 GLY A C 1
ATOM 3044 O O . GLY A 1 398 ? 1.319 -0.225 14.231 1.00 84.69 398 GLY A O 1
ATOM 3045 N N . GLU A 1 399 ? 1.384 -2.194 15.291 1.00 88.50 399 GLU A N 1
ATOM 3046 C CA . GLU A 1 399 ? 2.720 -2.573 14.816 1.00 88.50 399 GLU A CA 1
ATOM 3047 C C . GLU A 1 399 ? 2.743 -2.852 13.296 1.00 88.50 399 GLU A C 1
ATOM 3049 O O . GLU A 1 399 ? 1.716 -2.821 12.608 1.00 88.50 399 GLU A O 1
ATOM 3054 N N . ASP A 1 400 ? 3.924 -3.138 12.745 1.00 87.94 400 ASP A N 1
ATOM 3055 C CA . ASP A 1 400 ? 4.059 -3.534 11.341 1.00 87.94 400 ASP A CA 1
ATOM 3056 C C . ASP A 1 400 ? 3.347 -4.866 11.064 1.00 87.94 400 ASP A C 1
ATOM 3058 O O . ASP A 1 400 ? 3.297 -5.768 11.909 1.00 87.94 400 ASP A O 1
ATOM 3062 N N . PHE A 1 401 ? 2.797 -5.000 9.854 1.00 91.38 401 PHE A N 1
ATOM 3063 C CA . PHE A 1 401 ? 2.205 -6.260 9.422 1.00 91.38 401 PHE A CA 1
ATOM 3064 C C . PHE A 1 401 ? 3.272 -7.348 9.310 1.00 91.38 401 PHE A C 1
ATOM 3066 O O . PHE A 1 401 ? 4.283 -7.207 8.629 1.00 91.38 401 PHE A O 1
ATOM 3073 N N . GLN A 1 402 ? 2.994 -8.465 9.963 1.00 93.69 402 GLN A N 1
ATOM 3074 C CA . GLN A 1 402 ? 3.642 -9.747 9.754 1.00 93.69 402 GLN A CA 1
ATOM 3075 C C . GLN A 1 402 ? 2.759 -10.595 8.844 1.00 93.69 402 GLN A C 1
ATOM 3077 O O . GLN A 1 402 ? 1.568 -10.312 8.677 1.00 93.69 402 GLN A O 1
ATOM 3082 N N . ASP A 1 403 ? 3.317 -11.659 8.278 1.00 94.62 403 ASP A N 1
ATOM 3083 C CA . ASP A 1 403 ? 2.552 -12.550 7.422 1.00 94.62 403 ASP A CA 1
ATOM 3084 C C . ASP A 1 403 ? 2.948 -14.022 7.588 1.00 94.62 403 ASP A C 1
ATOM 3086 O O . ASP A 1 403 ? 4.075 -14.352 7.966 1.00 94.62 403 ASP A O 1
ATOM 3090 N N . GLU A 1 404 ? 2.008 -14.912 7.274 1.00 95.62 404 GLU A N 1
ATOM 3091 C CA . GLU A 1 404 ? 2.268 -16.343 7.145 1.00 95.62 404 GLU A CA 1
ATOM 3092 C C . GLU A 1 404 ? 1.350 -17.008 6.110 1.00 95.62 404 GLU A C 1
ATOM 3094 O O . GLU A 1 404 ? 0.310 -16.472 5.718 1.00 95.62 404 GLU A O 1
ATOM 3099 N N . TYR A 1 405 ? 1.727 -18.206 5.656 1.00 95.25 405 TYR A N 1
ATOM 3100 C CA . TYR A 1 405 ? 0.876 -19.017 4.785 1.00 95.25 405 TYR A CA 1
ATOM 3101 C C . TYR A 1 405 ? -0.314 -19.594 5.552 1.00 95.25 405 TYR A C 1
ATOM 3103 O O . TYR A 1 405 ? -0.173 -20.052 6.684 1.00 95.25 405 TYR A O 1
ATOM 3111 N N . VAL A 1 406 ? -1.475 -19.644 4.897 1.00 96.50 406 VAL A N 1
ATOM 3112 C CA . VAL A 1 406 ? -2.688 -20.242 5.467 1.00 96.50 406 VAL A CA 1
ATOM 3113 C C . VAL A 1 406 ? -2.835 -21.692 5.013 1.00 96.50 406 VAL A C 1
ATOM 3115 O O . VAL A 1 406 ? -2.737 -22.003 3.823 1.00 96.50 406 VAL A O 1
ATOM 3118 N N . ASP A 1 407 ? -3.137 -22.588 5.950 1.00 96.25 407 ASP A N 1
ATOM 3119 C CA . ASP A 1 407 ? -3.239 -24.017 5.673 1.00 96.25 407 ASP A CA 1
ATOM 3120 C C . ASP A 1 407 ? -4.480 -24.357 4.836 1.00 96.25 407 ASP A C 1
ATOM 3122 O O . ASP A 1 407 ? -5.611 -23.998 5.174 1.00 96.25 407 ASP A O 1
ATOM 3126 N N . PHE A 1 408 ? -4.287 -25.132 3.766 1.00 96.62 408 PHE A N 1
ATOM 3127 C CA . PHE A 1 408 ? -5.385 -25.772 3.041 1.00 96.62 408 PHE A CA 1
ATOM 3128 C C . PHE A 1 408 ? -5.957 -26.939 3.858 1.00 96.62 408 PHE A C 1
ATOM 3130 O O . PHE A 1 408 ? -5.226 -27.830 4.291 1.00 96.62 408 PHE A O 1
ATOM 3137 N N . VAL A 1 409 ? -7.280 -26.971 4.024 1.00 95.69 409 VAL A N 1
ATOM 3138 C CA . VAL A 1 409 ? -7.976 -27.984 4.829 1.00 95.69 409 VAL A CA 1
ATOM 3139 C C . VAL A 1 409 ? -8.610 -29.049 3.945 1.00 95.69 409 VAL A C 1
ATOM 3141 O O . VAL A 1 409 ? -8.278 -30.230 4.046 1.00 95.69 409 VAL A O 1
ATOM 3144 N N . ASP A 1 410 ? -9.565 -28.647 3.110 1.00 95.81 410 ASP A N 1
ATOM 3145 C CA . ASP A 1 410 ? -10.325 -29.529 2.230 1.00 95.81 410 ASP A CA 1
ATOM 3146 C C . ASP A 1 410 ? -11.080 -28.736 1.150 1.00 95.81 410 ASP A C 1
ATOM 3148 O O . ASP A 1 410 ? -10.944 -27.519 1.015 1.00 95.81 410 ASP A O 1
ATOM 3152 N N . TYR A 1 411 ? -11.884 -29.449 0.360 1.00 95.69 411 TYR A N 1
ATOM 3153 C CA . TYR A 1 411 ? -12.827 -28.853 -0.578 1.00 95.69 411 TYR A CA 1
ATOM 3154 C C . TYR A 1 411 ? -14.239 -28.849 0.009 1.00 95.69 411 TYR A C 1
ATOM 3156 O O . TYR A 1 411 ? -14.716 -29.867 0.521 1.00 95.69 411 TYR A O 1
ATOM 3164 N N . LYS A 1 412 ? -14.954 -27.734 -0.155 1.00 95.44 412 LYS A N 1
ATOM 3165 C CA . LYS A 1 412 ? -16.385 -27.617 0.141 1.00 95.44 412 LYS A CA 1
ATOM 3166 C C . LYS A 1 412 ? -17.136 -27.246 -1.135 1.00 95.44 412 LYS A C 1
ATOM 3168 O O . LYS A 1 412 ? -17.225 -26.083 -1.516 1.00 95.44 412 LYS A O 1
ATOM 3173 N N . GLY A 1 413 ? -17.671 -28.257 -1.817 1.00 95.31 413 GLY A N 1
ATOM 3174 C CA . GLY A 1 413 ? -18.160 -28.072 -3.185 1.00 95.31 413 GLY A CA 1
ATOM 3175 C C . GLY A 1 413 ? -16.990 -27.768 -4.123 1.00 95.31 413 GLY A C 1
ATOM 3176 O O . GLY A 1 413 ? -16.015 -28.514 -4.114 1.00 95.31 413 GLY A O 1
ATOM 3177 N N . ASN A 1 414 ? -17.080 -26.672 -4.880 1.00 96.44 414 ASN A N 1
ATOM 3178 C CA . ASN A 1 414 ? -16.018 -26.203 -5.785 1.00 96.44 414 ASN A CA 1
ATOM 3179 C C . ASN A 1 414 ? -15.040 -25.228 -5.104 1.00 96.44 414 ASN A C 1
ATOM 3181 O O . ASN A 1 414 ? -14.202 -24.628 -5.773 1.00 96.44 414 ASN A O 1
ATOM 3185 N N . ASN A 1 415 ? -15.168 -25.020 -3.792 1.00 97.31 415 ASN A N 1
ATOM 3186 C CA . ASN A 1 415 ? -14.353 -24.057 -3.064 1.00 97.31 415 ASN A CA 1
ATOM 3187 C C . ASN A 1 415 ? -13.223 -24.780 -2.335 1.00 97.31 415 ASN A C 1
ATOM 3189 O O . ASN A 1 415 ? -13.463 -25.793 -1.671 1.00 97.31 415 ASN A O 1
ATOM 3193 N N . ALA A 1 416 ? -12.018 -24.228 -2.410 1.00 97.44 416 ALA A N 1
ATOM 3194 C CA . ALA A 1 416 ? -10.924 -24.592 -1.526 1.00 97.44 416 ALA A CA 1
ATOM 3195 C C . ALA A 1 416 ? -11.119 -23.904 -0.173 1.00 97.44 416 ALA A C 1
ATOM 3197 O O . ALA A 1 416 ? -11.391 -22.705 -0.122 1.00 97.44 416 ALA A O 1
ATOM 3198 N N . ARG A 1 417 ? -11.009 -24.657 0.920 1.00 97.12 417 ARG A N 1
ATOM 3199 C CA . ARG A 1 417 ? -11.212 -24.145 2.273 1.00 97.12 417 ARG A CA 1
ATOM 3200 C C . ARG A 1 417 ? -9.890 -24.080 3.018 1.00 97.12 417 ARG A C 1
ATOM 3202 O O . ARG A 1 417 ? -9.165 -25.072 3.070 1.00 97.12 417 ARG A O 1
ATOM 3209 N N . TYR A 1 418 ? -9.624 -22.926 3.611 1.00 97.81 418 TYR A N 1
ATOM 3210 C CA . TYR A 1 418 ? -8.383 -22.616 4.311 1.00 97.81 418 TYR A CA 1
ATOM 3211 C C . TYR A 1 418 ? -8.642 -22.370 5.798 1.00 97.81 418 TYR A C 1
ATOM 3213 O O . TYR A 1 418 ? -9.752 -21.976 6.167 1.00 97.81 418 TYR A O 1
ATOM 3221 N N . ALA A 1 419 ? -7.636 -22.616 6.638 1.00 97.88 419 ALA A N 1
ATOM 3222 C CA . ALA A 1 419 ? -7.669 -22.369 8.076 1.00 97.88 419 ALA A CA 1
ATOM 3223 C C . ALA A 1 419 ? -6.422 -21.622 8.546 1.00 97.88 419 ALA A C 1
ATOM 3225 O O . ALA A 1 419 ? -5.297 -22.070 8.352 1.00 97.88 419 ALA A O 1
ATOM 3226 N N . PHE A 1 420 ? -6.659 -20.511 9.225 1.00 97.75 420 PHE A N 1
ATOM 3227 C CA . PHE A 1 420 ? -5.671 -19.716 9.927 1.00 97.75 420 PHE A CA 1
ATOM 3228 C C . PHE A 1 420 ? -5.790 -19.970 11.431 1.00 97.75 420 PHE A C 1
ATOM 3230 O O . PHE A 1 420 ? -6.845 -19.732 12.028 1.00 97.75 420 PHE A O 1
ATOM 3237 N N . ASN A 1 421 ? -4.720 -20.474 12.042 1.00 97.69 421 ASN A N 1
ATOM 3238 C CA . ASN A 1 421 ? -4.703 -20.869 13.446 1.00 97.69 421 ASN A CA 1
ATOM 3239 C C . ASN A 1 421 ? -4.408 -19.676 14.366 1.00 97.69 421 ASN A C 1
ATOM 3241 O O . ASN A 1 421 ? -3.292 -19.510 14.851 1.00 97.69 421 ASN A O 1
ATOM 3245 N N . ILE A 1 422 ? -5.435 -18.883 14.673 1.00 97.38 422 ILE A N 1
ATOM 3246 C CA . ILE A 1 422 ? -5.318 -17.738 15.592 1.00 97.38 422 ILE A CA 1
ATOM 3247 C C . ILE A 1 422 ? -4.818 -18.130 16.991 1.00 97.38 422 ILE A C 1
ATOM 3249 O O . ILE A 1 422 ? -4.216 -17.311 17.675 1.00 97.38 422 ILE A O 1
ATOM 3253 N N . ALA A 1 423 ? -5.008 -19.382 17.424 1.00 96.06 423 ALA A N 1
ATOM 3254 C CA . ALA A 1 423 ? -4.484 -19.840 18.711 1.00 96.06 423 ALA A CA 1
ATOM 3255 C C . ALA A 1 423 ? -2.948 -19.925 18.733 1.00 96.06 423 ALA A C 1
ATOM 3257 O O . ALA A 1 423 ? -2.353 -19.845 19.807 1.00 96.06 423 ALA A O 1
ATOM 3258 N N . ALA A 1 424 ? -2.298 -20.089 17.573 1.00 95.75 424 ALA A N 1
ATOM 3259 C CA . ALA A 1 424 ? -0.838 -20.062 17.471 1.00 95.75 424 ALA A CA 1
ATOM 3260 C C . ALA A 1 424 ? -0.262 -18.658 17.711 1.00 95.75 424 ALA A C 1
ATOM 3262 O O . ALA A 1 424 ? 0.884 -18.547 18.149 1.00 95.75 424 ALA A O 1
ATOM 3263 N N . LEU A 1 425 ? -1.075 -17.624 17.477 1.00 96.25 425 LEU A N 1
ATOM 3264 C CA . LEU A 1 425 ? -0.717 -16.220 17.652 1.00 96.25 425 LEU A CA 1
ATOM 3265 C C . LEU A 1 425 ? -1.117 -15.649 19.017 1.00 96.25 425 LEU A C 1
ATOM 3267 O O . LEU A 1 425 ? -0.955 -14.454 19.223 1.00 96.25 425 LEU A O 1
ATOM 3271 N N . ASP A 1 426 ? -1.634 -16.465 19.946 1.00 96.56 426 ASP A N 1
ATOM 3272 C CA . ASP A 1 426 ? -2.032 -15.996 21.280 1.00 96.56 426 ASP A CA 1
ATOM 3273 C C . ASP A 1 426 ? -0.834 -15.371 22.024 1.00 96.56 426 ASP A C 1
ATOM 3275 O O . ASP A 1 426 ? 0.060 -16.110 22.468 1.00 96.56 426 ASP A O 1
ATOM 3279 N N . PRO A 1 427 ? -0.817 -14.036 22.219 1.00 95.44 427 PRO A N 1
ATOM 3280 C CA . PRO A 1 427 ? 0.299 -13.356 22.866 1.00 95.44 427 PRO A CA 1
ATOM 3281 C C . PRO A 1 427 ? 0.382 -13.690 24.357 1.00 95.44 427 PRO A C 1
ATOM 3283 O O . PRO A 1 427 ? 1.440 -13.581 24.974 1.00 95.44 427 PRO A O 1
ATOM 3286 N N . PHE A 1 428 ? -0.719 -14.173 24.934 1.00 95.81 428 PHE A N 1
ATOM 3287 C CA . PHE A 1 428 ? -0.821 -14.550 26.334 1.00 95.81 428 PHE A CA 1
ATOM 3288 C C . PHE A 1 428 ? -0.637 -16.057 26.546 1.00 95.81 428 PHE A C 1
ATOM 3290 O O . PHE A 1 428 ? -0.990 -16.582 27.604 1.00 95.81 428 PHE A O 1
ATOM 3297 N N . ARG A 1 429 ? -0.126 -16.812 25.565 1.00 92.19 429 ARG A N 1
ATOM 3298 C CA . ARG A 1 429 ? 0.053 -18.267 25.708 1.00 92.19 429 ARG A CA 1
ATOM 3299 C C . ARG A 1 429 ? 0.833 -18.611 26.999 1.00 92.19 429 ARG A C 1
ATOM 3301 O O . ARG A 1 429 ? 1.799 -17.921 27.337 1.00 92.19 429 ARG A O 1
ATOM 3308 N N . PRO A 1 430 ? 0.465 -19.678 27.740 1.00 89.50 430 PRO A N 1
ATOM 3309 C CA . PRO A 1 430 ? 1.088 -19.981 29.027 1.00 89.50 430 PRO A CA 1
ATOM 3310 C C . PRO A 1 430 ? 2.617 -20.027 28.951 1.00 89.50 430 PRO A C 1
ATOM 3312 O O . PRO A 1 430 ? 3.182 -20.582 28.006 1.00 89.50 430 PRO A O 1
ATOM 3315 N N . TYR A 1 431 ? 3.274 -19.484 29.975 1.00 89.25 431 TYR A N 1
ATOM 3316 C CA . TYR A 1 431 ? 4.735 -19.425 30.096 1.00 89.25 431 TYR A CA 1
ATOM 3317 C C . TYR A 1 431 ? 5.458 -18.553 29.060 1.00 89.25 431 TYR A C 1
ATOM 3319 O O . TYR A 1 431 ? 6.649 -18.751 28.822 1.00 89.25 431 TYR A O 1
ATOM 3327 N N . ASN A 1 432 ? 4.757 -17.611 28.432 1.00 89.00 432 ASN A N 1
ATOM 3328 C CA . ASN A 1 432 ? 5.347 -16.641 27.520 1.00 89.00 432 ASN A CA 1
ATOM 3329 C C . ASN A 1 432 ? 4.949 -15.228 27.931 1.00 89.00 432 ASN A C 1
ATOM 3331 O O . ASN A 1 432 ? 3.874 -15.015 28.493 1.00 89.00 432 ASN A O 1
ATOM 3335 N N . CYS A 1 433 ? 5.840 -14.287 27.645 1.00 91.25 433 CYS A N 1
ATOM 3336 C CA . CYS A 1 433 ? 5.547 -12.869 27.755 1.00 91.25 433 CYS A CA 1
ATOM 3337 C C . CYS A 1 433 ? 5.042 -12.375 26.410 1.00 91.25 433 CYS A C 1
ATOM 3339 O O . CYS A 1 433 ? 5.621 -12.783 25.399 1.00 91.25 433 CYS A O 1
ATOM 3341 N N . PRO A 1 434 ? 4.013 -11.514 26.389 1.00 92.44 434 PRO A N 1
ATOM 3342 C CA . PRO A 1 434 ? 3.670 -10.773 25.188 1.00 92.44 434 PRO A CA 1
ATOM 3343 C C . PRO A 1 434 ? 4.925 -10.078 24.645 1.00 92.44 434 PRO A C 1
ATOM 3345 O O . PRO A 1 434 ? 5.650 -9.423 25.395 1.00 92.44 434 PRO A O 1
ATOM 3348 N N . GLU A 1 435 ? 5.214 -10.283 23.362 1.00 91.75 435 GLU A N 1
ATOM 3349 C CA . GLU A 1 435 ? 6.338 -9.636 22.665 1.00 91.75 435 GLU A CA 1
ATOM 3350 C C . GLU A 1 435 ? 5.944 -8.265 22.083 1.00 91.75 435 GLU A C 1
ATOM 3352 O O . GLU A 1 435 ? 6.798 -7.548 21.574 1.00 91.75 435 GLU A O 1
ATOM 3357 N N . MET A 1 436 ? 4.666 -7.910 22.208 1.00 91.94 436 MET A N 1
ATOM 3358 C CA . MET A 1 436 ? 4.016 -6.681 21.761 1.00 91.94 436 MET A CA 1
ATOM 3359 C C . MET A 1 436 ? 3.490 -5.877 22.955 1.00 91.94 436 MET A C 1
ATOM 3361 O O . MET A 1 436 ? 3.367 -6.394 24.073 1.00 91.94 436 MET A O 1
ATOM 3365 N N . GLU A 1 437 ? 3.129 -4.618 22.715 1.00 90.56 437 GLU A N 1
ATOM 3366 C CA . GLU A 1 437 ? 2.416 -3.805 23.705 1.00 90.56 437 GLU A CA 1
ATOM 3367 C C . GLU A 1 437 ? 1.056 -4.433 24.057 1.00 90.56 437 GLU A C 1
ATOM 3369 O O . GLU A 1 437 ? 0.443 -5.110 23.234 1.00 90.56 437 GLU A O 1
ATOM 3374 N N . THR A 1 438 ? 0.577 -4.236 25.287 1.00 93.44 438 THR A N 1
ATOM 3375 C CA . THR A 1 438 ? -0.742 -4.706 25.743 1.00 93.44 438 THR A CA 1
ATOM 3376 C C . THR A 1 438 ? -1.440 -3.605 26.530 1.00 93.44 438 THR A C 1
ATOM 3378 O O . THR A 1 438 ? -0.785 -2.762 27.142 1.00 93.44 438 THR A O 1
ATOM 3381 N N . GLU A 1 439 ? -2.771 -3.615 26.528 1.00 94.00 439 GLU A N 1
ATOM 3382 C CA . GLU A 1 439 ? -3.586 -2.621 27.226 1.00 94.00 439 GLU A CA 1
ATOM 3383 C C . GLU A 1 439 ? -4.340 -3.240 28.403 1.00 94.00 439 GLU A C 1
ATOM 3385 O O . GLU A 1 439 ? -4.992 -4.279 28.265 1.00 94.00 439 GLU A O 1
ATOM 3390 N N . GLU A 1 440 ? -4.301 -2.572 29.556 1.00 95.38 440 GLU A N 1
ATOM 3391 C CA . GLU A 1 440 ? -5.090 -2.956 30.725 1.00 95.38 440 GLU A CA 1
ATOM 3392 C C . GLU A 1 440 ? -6.523 -2.404 30.619 1.00 95.38 440 GLU A C 1
ATOM 3394 O O . GLU A 1 440 ? -6.745 -1.192 30.558 1.00 95.38 440 GLU A O 1
ATOM 3399 N N . VAL A 1 441 ? -7.515 -3.293 30.657 1.00 93.94 441 V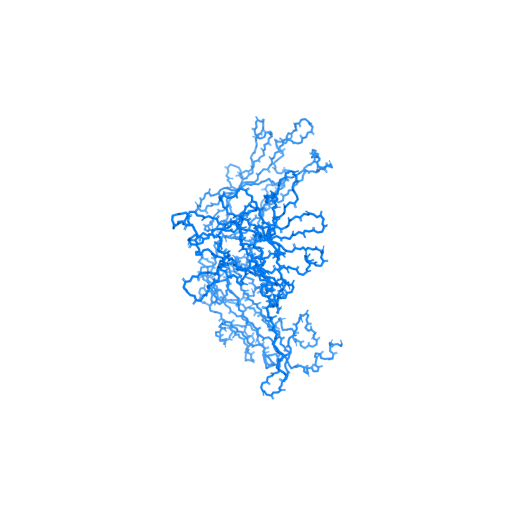AL A N 1
ATOM 3400 C CA . VAL A 1 441 ? -8.941 -2.961 30.582 1.00 93.94 441 VAL A CA 1
ATOM 3401 C C . VAL A 1 441 ? -9.646 -3.415 31.857 1.00 93.94 441 VAL A C 1
ATOM 3403 O O . VAL A 1 441 ? -9.659 -4.593 32.210 1.00 93.94 441 VAL A O 1
ATOM 3406 N N . THR A 1 442 ? -10.287 -2.474 32.555 1.00 94.94 442 THR A N 1
ATOM 3407 C CA . THR A 1 442 ? -11.147 -2.782 33.709 1.00 94.94 442 THR A CA 1
ATOM 3408 C C . THR A 1 442 ? -12.604 -2.900 33.269 1.00 94.94 442 THR A C 1
ATOM 3410 O O . THR A 1 442 ? -13.228 -1.916 32.865 1.00 94.94 442 THR A O 1
ATOM 3413 N N . TYR A 1 443 ? -13.177 -4.095 33.397 1.00 90.75 443 TYR A N 1
ATOM 3414 C CA . TYR A 1 443 ? -14.576 -4.349 33.065 1.00 90.75 443 TYR A CA 1
ATOM 3415 C C . TYR A 1 443 ? -15.537 -3.856 34.155 1.00 90.75 443 TYR A C 1
ATOM 3417 O O . TYR A 1 443 ? -15.170 -3.634 35.308 1.00 90.75 443 TYR A O 1
ATOM 3425 N N . VAL A 1 444 ? -16.827 -3.743 33.814 1.00 88.94 444 VAL A N 1
ATOM 3426 C CA . VAL A 1 444 ? -17.894 -3.328 34.752 1.00 88.94 444 VAL A CA 1
ATOM 3427 C C . VAL A 1 444 ? -18.002 -4.261 35.972 1.00 88.94 444 VAL A C 1
ATOM 3429 O O . VAL A 1 444 ? -18.471 -3.838 37.029 1.00 88.94 444 VAL A O 1
ATOM 3432 N N . SER A 1 445 ? -17.548 -5.515 35.857 1.00 91.44 445 SER A N 1
ATOM 3433 C CA . SER A 1 445 ? -17.449 -6.463 36.977 1.00 91.44 445 SER A CA 1
ATOM 3434 C C . SER A 1 445 ? -16.388 -6.076 38.018 1.00 91.44 445 SER A C 1
ATOM 3436 O O . SER A 1 445 ? -16.418 -6.604 39.129 1.00 91.44 445 SER A O 1
ATOM 3438 N N . GLY A 1 446 ? -15.484 -5.147 37.688 1.00 94.12 446 GLY A N 1
ATOM 3439 C CA . GLY A 1 446 ? -14.300 -4.801 38.472 1.00 94.12 446 GLY A CA 1
ATOM 3440 C C . GLY A 1 446 ? -13.105 -5.722 38.217 1.00 94.12 446 GLY A C 1
ATOM 3441 O O . GLY A 1 446 ? -12.064 -5.536 38.840 1.00 94.12 446 GLY A O 1
ATOM 3442 N N . GLU A 1 447 ? -13.250 -6.710 37.332 1.00 94.81 447 GLU A N 1
ATOM 3443 C CA . GLU A 1 447 ? -12.142 -7.548 36.880 1.00 94.81 447 GLU A CA 1
ATOM 3444 C C . GLU A 1 447 ? -11.253 -6.761 35.916 1.00 94.81 447 GLU A C 1
ATOM 3446 O O . GLU A 1 447 ? -11.742 -5.985 35.088 1.00 94.81 447 GLU A O 1
ATOM 3451 N N . VAL A 1 448 ? -9.948 -6.976 36.045 1.00 96.12 448 VAL A N 1
ATOM 3452 C CA . VAL A 1 448 ? -8.919 -6.308 35.253 1.00 96.12 448 VAL A CA 1
ATOM 3453 C C . VAL A 1 448 ? -8.316 -7.331 34.300 1.00 96.12 448 VAL A C 1
ATOM 3455 O O . VAL A 1 448 ? -7.909 -8.418 34.719 1.00 96.12 448 VAL A O 1
ATOM 3458 N N . PHE A 1 449 ? -8.294 -6.988 33.020 1.00 96.44 449 PHE A N 1
ATOM 3459 C CA . PHE A 1 449 ? -7.762 -7.817 31.950 1.00 96.44 449 PHE A CA 1
ATOM 3460 C C . PHE A 1 449 ? -6.609 -7.100 31.265 1.00 96.44 449 PHE A C 1
ATOM 3462 O O . PHE A 1 449 ? -6.605 -5.878 31.181 1.00 96.44 449 PHE A O 1
ATOM 3469 N N . GLU A 1 450 ? -5.663 -7.870 30.749 1.00 96.25 450 GLU A N 1
ATOM 3470 C CA . GLU A 1 450 ? -4.749 -7.408 29.713 1.00 96.25 450 GLU A CA 1
ATOM 3471 C C . GLU A 1 450 ? -5.290 -7.829 28.356 1.00 96.25 450 GLU A C 1
ATOM 3473 O O . GLU A 1 450 ? -5.778 -8.952 28.188 1.00 96.25 450 GLU A O 1
ATOM 3478 N N . THR A 1 451 ? -5.200 -6.919 27.395 1.00 96.75 451 THR A N 1
ATOM 3479 C CA . THR A 1 451 ? -5.741 -7.100 26.056 1.00 96.75 451 THR A CA 1
ATOM 3480 C C . THR A 1 451 ? -4.695 -6.789 24.995 1.00 96.75 451 THR A C 1
ATOM 3482 O O . THR A 1 451 ? -3.814 -5.950 25.190 1.00 96.75 451 THR A O 1
ATOM 3485 N N . ALA A 1 452 ? -4.789 -7.487 23.869 1.00 96.75 452 ALA A N 1
ATOM 3486 C CA . ALA A 1 452 ? -4.029 -7.189 22.664 1.00 96.75 452 ALA A CA 1
ATOM 3487 C C . ALA A 1 452 ? -4.996 -7.181 21.477 1.00 96.75 452 ALA A C 1
ATOM 3489 O O . ALA A 1 452 ? -5.676 -8.183 21.225 1.00 96.75 452 ALA A O 1
ATOM 3490 N N . GLN A 1 453 ? -5.079 -6.049 20.779 1.00 96.50 453 GLN A N 1
ATOM 3491 C CA . GLN A 1 453 ? -5.875 -5.916 19.565 1.00 96.50 453 GLN A CA 1
ATOM 3492 C C . GLN A 1 453 ? -5.059 -6.419 18.384 1.00 96.50 453 GLN A C 1
ATOM 3494 O O . GLN A 1 453 ? -3.927 -5.999 18.173 1.00 96.50 453 GLN A O 1
ATOM 3499 N N . MET A 1 454 ? -5.646 -7.317 17.613 1.00 96.44 454 MET A N 1
ATOM 3500 C CA . MET A 1 454 ? -5.105 -7.855 16.381 1.00 96.44 454 MET A CA 1
ATOM 3501 C C . MET A 1 454 ? -5.886 -7.279 15.207 1.00 96.44 454 MET A C 1
ATOM 3503 O O . MET A 1 454 ? -7.115 -7.267 15.213 1.00 96.44 454 MET A O 1
ATOM 3507 N N . GLU A 1 455 ? -5.176 -6.871 14.168 1.00 95.25 455 GLU A N 1
ATOM 3508 C CA . GLU A 1 455 ? -5.752 -6.543 12.868 1.00 95.25 455 GLU A CA 1
ATOM 3509 C C . GLU A 1 455 ? -5.228 -7.554 11.860 1.00 95.25 455 GLU A C 1
ATOM 3511 O O . GLU A 1 455 ? -4.039 -7.872 11.887 1.00 95.25 455 GLU A O 1
ATOM 3516 N N . PHE A 1 456 ? -6.090 -8.091 10.997 1.00 96.38 456 PHE A N 1
ATOM 3517 C CA . PHE A 1 456 ? -5.655 -9.072 10.008 1.00 96.38 456 PHE A CA 1
ATOM 3518 C C . PHE A 1 456 ? -6.498 -9.097 8.740 1.00 96.38 456 PHE A C 1
ATOM 3520 O O . PHE A 1 456 ? -7.679 -8.759 8.732 1.00 96.38 456 PHE A O 1
ATOM 3527 N N . LEU A 1 457 ? -5.893 -9.550 7.652 1.00 95.38 457 LEU A N 1
ATOM 3528 C CA . LEU A 1 457 ? -6.548 -9.758 6.366 1.00 95.38 457 LEU A CA 1
ATOM 3529 C C . LEU A 1 457 ? -5.921 -10.945 5.645 1.00 95.38 457 LEU A C 1
ATOM 3531 O O . LEU A 1 457 ? -4.811 -11.366 5.963 1.00 95.38 457 LEU A O 1
ATOM 3535 N N . PHE A 1 458 ? -6.618 -11.472 4.645 1.00 95.25 458 PHE A N 1
ATOM 3536 C CA . PHE A 1 458 ? -6.081 -12.524 3.791 1.00 95.25 458 PHE A CA 1
ATOM 3537 C C . PHE A 1 458 ? -5.691 -11.958 2.432 1.00 95.25 458 PHE A C 1
ATOM 3539 O O . PHE A 1 458 ? -6.327 -11.036 1.927 1.00 95.25 458 PHE A O 1
ATOM 3546 N N . THR A 1 459 ? -4.682 -12.542 1.802 1.00 92.62 459 THR A N 1
ATOM 3547 C CA . THR A 1 459 ? -4.406 -12.339 0.380 1.00 92.62 459 THR A CA 1
ATOM 3548 C C . THR A 1 459 ? -4.401 -13.680 -0.318 1.00 92.62 459 THR A C 1
ATOM 3550 O O . THR A 1 459 ? -3.774 -14.623 0.160 1.00 92.62 459 THR A O 1
ATOM 3553 N N . VAL A 1 460 ? -5.067 -13.758 -1.465 1.00 92.38 460 VAL A N 1
ATOM 3554 C CA . VAL A 1 460 ? -5.006 -14.921 -2.351 1.00 92.38 460 VAL A CA 1
ATOM 3555 C C . VAL A 1 460 ? -4.519 -14.442 -3.699 1.00 92.38 460 VAL A C 1
ATOM 3557 O O . VAL A 1 460 ? -5.218 -13.678 -4.370 1.00 92.38 460 VAL A O 1
ATOM 3560 N N . ASN A 1 461 ? -3.325 -14.878 -4.096 1.00 89.06 461 ASN A N 1
ATOM 3561 C CA . ASN A 1 461 ? -2.670 -14.369 -5.296 1.00 89.06 461 ASN A CA 1
ATOM 3562 C C . ASN A 1 461 ? -2.679 -12.824 -5.293 1.00 89.06 461 ASN A C 1
ATOM 3564 O O . ASN A 1 461 ? -3.008 -12.193 -6.291 1.00 89.06 461 ASN A O 1
ATOM 3568 N N . GLY A 1 462 ? -2.395 -12.200 -4.143 1.00 82.75 462 GLY A N 1
ATOM 3569 C CA . GLY A 1 462 ? -2.313 -10.738 -4.015 1.00 82.75 462 GLY A CA 1
ATOM 3570 C C . GLY A 1 462 ? -3.628 -9.991 -3.925 1.00 82.75 462 GLY A C 1
ATOM 3571 O O . GLY A 1 462 ? -3.640 -8.810 -3.590 1.00 82.75 462 GLY A O 1
ATOM 3572 N N . VAL A 1 463 ? -4.746 -10.652 -4.212 1.00 85.56 463 VAL A N 1
ATOM 3573 C CA . VAL A 1 463 ? -6.055 -10.035 -4.039 1.00 85.56 463 VAL A CA 1
ATOM 3574 C C . VAL A 1 463 ? -6.402 -10.074 -2.562 1.00 85.56 463 VAL A C 1
ATOM 3576 O O . VAL A 1 463 ? -6.480 -11.151 -1.968 1.00 85.56 463 VAL A O 1
ATOM 3579 N N . MET A 1 464 ? -6.608 -8.894 -1.981 1.00 88.81 464 MET A N 1
ATOM 3580 C CA . MET A 1 464 ? -7.006 -8.746 -0.586 1.00 88.81 464 MET A CA 1
ATOM 3581 C C . MET A 1 464 ? -8.415 -9.296 -0.344 1.00 88.81 464 MET A C 1
ATOM 3583 O O . MET A 1 464 ? -9.341 -9.084 -1.131 1.00 88.81 464 MET A O 1
ATOM 3587 N N . ALA A 1 465 ? -8.571 -9.956 0.795 1.00 88.38 465 ALA A N 1
ATOM 3588 C CA . ALA A 1 465 ? -9.799 -10.523 1.317 1.00 88.38 465 ALA A CA 1
ATOM 3589 C C . ALA A 1 465 ? -9.976 -10.058 2.771 1.00 88.38 465 ALA A C 1
ATOM 3591 O O . ALA A 1 465 ? -9.303 -10.537 3.686 1.00 88.38 465 ALA A O 1
ATOM 3592 N N . GLY A 1 466 ? -10.891 -9.107 2.957 1.00 86.75 466 GLY A N 1
ATOM 3593 C CA . GLY A 1 466 ? -11.308 -8.560 4.248 1.00 86.75 466 GLY A CA 1
ATOM 3594 C C . GLY A 1 466 ? -12.830 -8.629 4.432 1.00 86.75 466 GLY A C 1
ATOM 3595 O O . GLY A 1 466 ? -13.523 -9.196 3.574 1.00 86.75 466 GLY A O 1
ATOM 3596 N N . PRO A 1 467 ? -13.369 -8.056 5.525 1.00 80.00 467 PRO A N 1
ATOM 3597 C CA . PRO A 1 467 ? -14.814 -7.934 5.721 1.00 80.00 467 PRO A CA 1
ATOM 3598 C C . PRO A 1 467 ? -15.444 -7.034 4.648 1.00 80.00 467 PRO A C 1
ATOM 3600 O O . PRO A 1 467 ? -16.520 -7.335 4.129 1.00 80.00 467 PRO A O 1
ATOM 3603 N N . GLU A 1 468 ? -14.717 -5.993 4.234 1.00 79.44 468 GLU A N 1
ATOM 3604 C CA . GLU A 1 468 ? -14.999 -5.172 3.061 1.00 79.44 468 GLU A CA 1
ATOM 3605 C C . GLU A 1 468 ? -13.723 -4.998 2.216 1.00 79.44 468 GLU A C 1
ATOM 3607 O O . GLU A 1 468 ? -12.609 -5.325 2.632 1.00 79.44 468 GLU A O 1
ATOM 3612 N N . SER A 1 469 ? -13.873 -4.512 0.981 1.00 70.81 469 SER A N 1
ATOM 3613 C CA . SER A 1 469 ? -12.726 -4.283 0.095 1.00 70.81 469 SER A CA 1
ATOM 3614 C C . SER A 1 469 ? -11.813 -3.203 0.676 1.00 70.81 469 SER A C 1
ATOM 3616 O O . SER A 1 469 ? -12.236 -2.059 0.819 1.00 70.81 469 SER A O 1
ATOM 3618 N N . GLY A 1 470 ? -10.551 -3.547 0.939 1.00 70.69 470 GLY A N 1
ATOM 3619 C CA . GLY A 1 470 ? -9.562 -2.619 1.497 1.00 70.69 470 GLY A CA 1
ATOM 3620 C C . GLY A 1 470 ? -9.669 -2.412 3.010 1.00 70.69 470 GLY A C 1
ATOM 3621 O O . GLY A 1 470 ? -9.021 -1.510 3.531 1.00 70.69 470 GLY A O 1
ATOM 3622 N N . THR A 1 471 ? -10.462 -3.225 3.714 1.00 82.88 471 THR A N 1
ATOM 3623 C CA . THR A 1 471 ? -10.498 -3.248 5.182 1.00 82.88 471 THR A CA 1
ATOM 3624 C C . THR A 1 471 ? -9.915 -4.554 5.721 1.00 82.88 471 THR A C 1
ATOM 3626 O O . THR A 1 471 ? -9.716 -5.522 4.985 1.00 82.88 471 THR A O 1
ATOM 3629 N N . TRP A 1 472 ? -9.625 -4.576 7.017 1.00 91.75 472 TRP A N 1
ATOM 3630 C CA . TRP A 1 472 ? -9.147 -5.745 7.750 1.00 91.75 472 TRP A CA 1
ATOM 3631 C C . TRP A 1 472 ? -10.184 -6.194 8.782 1.00 91.75 472 TRP A C 1
ATOM 3633 O O . TRP A 1 472 ? -11.046 -5.424 9.206 1.00 91.75 472 TRP A O 1
ATOM 3643 N N . PHE A 1 473 ? -10.099 -7.461 9.169 1.00 95.44 473 PHE A N 1
ATOM 3644 C CA . PHE A 1 473 ? -10.777 -7.995 10.341 1.00 95.44 473 PHE A CA 1
ATOM 3645 C C . PHE A 1 473 ? -10.051 -7.545 11.608 1.00 95.44 473 PHE A C 1
ATOM 3647 O O . PHE A 1 473 ? -8.847 -7.272 11.582 1.00 95.44 473 PHE A O 1
ATOM 3654 N N . THR A 1 474 ? -10.765 -7.530 12.729 1.00 96.38 474 THR A N 1
ATOM 3655 C CA . THR A 1 474 ? -10.163 -7.302 14.046 1.00 96.38 474 THR A CA 1
ATOM 3656 C C . THR A 1 474 ? -10.306 -8.519 14.956 1.00 96.38 474 THR A C 1
ATOM 3658 O O . THR A 1 474 ? -11.143 -9.399 14.755 1.00 96.38 474 THR A O 1
ATOM 3661 N N . GLY A 1 475 ? -9.453 -8.618 15.963 1.00 96.81 475 GLY A N 1
ATOM 3662 C CA . GLY A 1 475 ? -9.489 -9.683 16.951 1.00 96.81 475 GLY A CA 1
ATOM 3663 C C . GLY A 1 475 ? -9.011 -9.172 18.295 1.00 96.81 475 GLY A C 1
ATOM 3664 O O . GLY A 1 475 ? -8.003 -8.483 18.350 1.00 96.81 475 GLY A O 1
ATOM 3665 N N . THR A 1 476 ? -9.690 -9.520 19.380 1.00 97.69 476 THR A N 1
ATOM 3666 C CA . THR A 1 476 ? -9.217 -9.188 20.729 1.00 97.69 476 THR A CA 1
ATOM 3667 C C . THR A 1 476 ? -8.716 -10.447 21.414 1.00 97.69 476 THR A C 1
ATOM 3669 O O . THR A 1 476 ? -9.482 -11.389 21.617 1.00 97.69 476 THR A O 1
ATOM 3672 N N . PHE A 1 477 ? -7.447 -10.470 21.813 1.00 98.00 477 PHE A N 1
ATOM 3673 C CA . PHE A 1 477 ? -6.940 -11.459 22.764 1.00 98.00 477 PHE A CA 1
ATOM 3674 C C . PHE A 1 477 ? -7.049 -10.892 24.170 1.00 98.00 477 PHE A C 1
ATOM 3676 O O . PHE A 1 477 ? -6.702 -9.733 24.386 1.00 98.00 477 PHE A O 1
ATOM 3683 N N . GLU A 1 478 ? -7.502 -11.708 25.124 1.00 97.00 478 GLU A N 1
ATOM 3684 C CA . GLU A 1 478 ? -7.632 -11.273 26.516 1.00 97.00 478 GLU A CA 1
ATOM 3685 C C . GLU A 1 478 ? -7.092 -12.307 27.504 1.00 97.00 478 GLU A C 1
ATOM 3687 O O . GLU A 1 478 ? -7.338 -13.521 27.406 1.00 97.00 478 GLU A O 1
ATOM 3692 N N . ASP A 1 479 ? -6.421 -11.802 28.533 1.00 96.56 479 ASP A N 1
ATOM 3693 C CA . ASP A 1 479 ? -6.054 -12.556 29.721 1.00 96.56 479 ASP A CA 1
ATOM 3694 C C . ASP A 1 479 ? -6.366 -11.782 30.996 1.00 96.56 479 ASP A C 1
ATOM 3696 O O . ASP A 1 479 ? -6.496 -10.563 30.986 1.00 96.56 479 ASP A O 1
ATOM 3700 N N . TYR A 1 480 ? -6.463 -12.487 32.117 1.00 95.88 480 TYR A N 1
ATOM 3701 C CA . TYR A 1 480 ? -6.489 -11.827 33.415 1.00 95.88 480 TYR A CA 1
ATOM 3702 C C . TYR A 1 480 ? -5.183 -11.056 33.631 1.00 95.88 480 TYR A C 1
ATOM 3704 O O . TYR A 1 480 ? -4.104 -11.598 33.380 1.00 95.88 480 TYR A O 1
ATOM 3712 N N . ALA A 1 481 ? -5.281 -9.820 34.127 1.00 93.12 481 ALA A N 1
ATOM 3713 C CA . ALA A 1 481 ? -4.110 -9.008 34.461 1.00 93.12 481 ALA A CA 1
ATOM 3714 C C . ALA A 1 481 ? -3.267 -9.620 35.603 1.00 93.12 481 ALA A C 1
ATOM 3716 O O . ALA A 1 481 ? -2.073 -9.362 35.706 1.00 93.12 481 ALA A O 1
ATOM 3717 N N . ASP A 1 482 ? -3.857 -10.480 36.440 1.00 91.69 482 ASP A N 1
ATOM 3718 C CA . ASP A 1 482 ? -3.185 -11.211 37.522 1.00 91.69 482 ASP A CA 1
ATOM 3719 C C . ASP A 1 482 ? -2.932 -12.696 37.183 1.00 91.69 482 ASP A C 1
ATOM 3721 O O . ASP A 1 482 ? -3.089 -13.598 38.019 1.00 91.69 482 ASP A O 1
ATOM 3725 N N . ASN A 1 483 ? -2.540 -12.995 35.938 1.00 90.69 483 ASN A N 1
ATOM 3726 C CA . ASN A 1 483 ? -2.230 -14.367 35.544 1.00 90.69 483 ASN A CA 1
ATOM 3727 C C . ASN A 1 483 ? -0.864 -14.848 36.069 1.00 90.69 483 ASN A C 1
ATOM 3729 O O . ASN A 1 483 ? 0.184 -14.641 35.460 1.00 90.69 483 ASN A O 1
ATOM 3733 N N . THR A 1 484 ? -0.903 -15.671 37.120 1.00 88.12 484 THR A N 1
ATOM 3734 C CA . THR A 1 484 ? 0.285 -16.310 37.721 1.00 88.12 484 THR A CA 1
ATOM 3735 C C . THR A 1 484 ? 1.226 -17.040 36.745 1.00 88.12 484 THR A C 1
ATOM 3737 O O . THR A 1 484 ? 2.429 -17.106 37.002 1.00 88.12 484 THR A O 1
ATOM 3740 N N . PHE A 1 485 ? 0.733 -17.610 35.637 1.00 87.38 485 PHE A N 1
ATOM 3741 C CA . PHE A 1 485 ? 1.590 -18.268 34.640 1.00 87.38 485 PHE A CA 1
ATOM 3742 C C . PHE A 1 485 ? 2.436 -17.261 33.853 1.00 87.38 485 PHE A C 1
ATOM 3744 O O . PHE A 1 485 ? 3.586 -17.562 33.522 1.00 87.38 485 PHE A O 1
ATOM 3751 N N . ARG A 1 486 ? 1.880 -16.077 33.581 1.00 89.94 486 ARG A N 1
ATOM 3752 C CA . ARG A 1 486 ? 2.591 -14.961 32.957 1.00 89.94 486 ARG A CA 1
ATOM 3753 C C . ARG A 1 486 ? 3.522 -14.302 33.968 1.00 89.94 486 ARG A C 1
ATOM 3755 O O . ARG A 1 486 ? 4.715 -14.238 33.710 1.00 89.94 486 ARG A O 1
ATOM 3762 N N . ASP A 1 487 ? 3.037 -13.966 35.163 1.00 86.00 487 ASP A N 1
ATOM 3763 C CA . ASP A 1 487 ? 3.831 -13.279 36.199 1.00 86.00 487 ASP A CA 1
ATOM 3764 C C . ASP A 1 487 ? 5.086 -14.058 36.621 1.00 86.00 487 ASP A C 1
ATOM 3766 O O . ASP A 1 487 ? 6.109 -13.488 36.986 1.00 86.00 487 ASP A O 1
ATOM 3770 N N . THR A 1 488 ? 5.030 -15.393 36.578 1.00 86.81 488 THR A N 1
ATOM 3771 C CA . THR A 1 488 ? 6.198 -16.237 36.879 1.00 86.81 488 THR A CA 1
ATOM 3772 C C . THR A 1 488 ? 7.216 -16.303 35.743 1.00 86.81 488 THR A C 1
ATOM 3774 O O . THR A 1 488 ? 8.373 -16.644 35.991 1.00 86.81 488 THR A O 1
ATOM 3777 N N . SER A 1 489 ? 6.795 -15.995 34.519 1.00 86.44 489 SER A N 1
ATOM 3778 C CA . SER A 1 489 ? 7.607 -16.086 33.302 1.00 86.44 489 SER A CA 1
ATOM 3779 C C . SER A 1 489 ? 8.087 -14.715 32.811 1.00 86.44 489 SER A C 1
ATOM 3781 O O . SER A 1 489 ? 9.070 -14.661 32.077 1.00 86.44 489 SER A O 1
ATOM 3783 N N . CYS A 1 490 ? 7.440 -13.634 33.264 1.00 85.88 490 CYS A N 1
ATOM 3784 C CA . CYS A 1 490 ? 7.654 -12.242 32.860 1.00 85.88 490 CYS A CA 1
ATOM 3785 C C . CYS A 1 490 ? 8.070 -11.380 34.061 1.00 85.88 490 CYS A C 1
ATOM 3787 O O . CYS A 1 490 ? 7.236 -10.660 34.609 1.00 85.88 490 CYS A O 1
ATOM 3789 N N . PRO A 1 491 ? 9.322 -11.529 34.530 1.00 70.81 491 PRO A N 1
ATOM 3790 C CA . PRO A 1 491 ? 9.826 -10.861 35.727 1.00 70.81 491 PRO A CA 1
ATOM 3791 C C . PRO A 1 491 ? 10.132 -9.370 35.554 1.00 70.81 491 PRO A C 1
ATOM 3793 O O . PRO A 1 491 ? 10.455 -8.945 34.420 1.00 70.81 491 PRO A O 1
#